Protein AF-A0A7C1R5K0-F1 (afdb_monomer_lite)

Structure (mmCIF, N/CA/C/O backbone):
data_AF-A0A7C1R5K0-F1
#
_entry.id   AF-A0A7C1R5K0-F1
#
loop_
_atom_site.group_PDB
_atom_site.id
_atom_site.type_symbol
_atom_site.label_atom_id
_atom_site.label_alt_id
_atom_site.label_comp_id
_atom_site.label_asym_id
_atom_site.label_entity_id
_atom_site.label_seq_id
_atom_site.pdbx_PDB_ins_code
_atom_site.Cartn_x
_atom_site.Cartn_y
_atom_site.Cartn_z
_atom_site.occupancy
_atom_site.B_iso_or_equiv
_atom_site.auth_seq_id
_atom_site.auth_comp_id
_atom_site.auth_asym_id
_atom_site.auth_atom_id
_atom_site.pdbx_PDB_model_num
ATOM 1 N N . MET A 1 1 ? -64.909 -35.186 27.491 1.00 49.97 1 MET A N 1
ATOM 2 C CA . MET A 1 1 ? -64.269 -35.954 26.390 1.00 49.97 1 MET A CA 1
ATOM 3 C C . MET A 1 1 ? -64.524 -35.455 24.957 1.00 49.97 1 MET A C 1
ATOM 5 O O . MET A 1 1 ? -63.541 -35.163 24.287 1.00 49.97 1 MET A O 1
ATOM 9 N N . LYS A 1 2 ? -65.758 -35.354 24.414 1.00 45.53 2 LYS A N 1
ATOM 10 C CA . LYS A 1 2 ? -65.954 -34.926 22.996 1.00 45.53 2 LYS A CA 1
ATOM 11 C C . LYS A 1 2 ? -65.667 -33.430 22.742 1.00 45.53 2 LYS A C 1
ATOM 13 O O . LYS A 1 2 ? -65.148 -33.092 21.681 1.00 45.53 2 LYS A O 1
ATOM 18 N N . ASN A 1 3 ? -65.925 -32.557 23.722 1.00 47.69 3 ASN A N 1
ATOM 19 C CA . ASN A 1 3 ? -65.658 -31.112 23.612 1.00 47.69 3 ASN A CA 1
ATOM 20 C C . ASN A 1 3 ? -64.184 -30.729 23.857 1.00 47.69 3 ASN A C 1
ATOM 22 O O . ASN A 1 3 ? -63.678 -29.836 23.184 1.00 47.69 3 ASN A O 1
ATOM 26 N N . GLU A 1 4 ? -63.454 -31.449 24.714 1.00 48.03 4 GLU A N 1
ATOM 27 C CA . GLU A 1 4 ? -62.018 -31.196 24.954 1.00 48.03 4 GLU A CA 1
ATOM 28 C C . GLU A 1 4 ? -61.158 -31.522 23.730 1.00 48.03 4 GLU A C 1
ATOM 30 O O . GLU A 1 4 ? -60.312 -30.721 23.341 1.00 48.03 4 GLU A O 1
ATOM 35 N N . LYS A 1 5 ? -61.430 -32.638 23.035 1.00 49.53 5 LYS A N 1
ATOM 36 C CA . LYS A 1 5 ? -60.714 -32.989 21.793 1.00 49.53 5 LYS A CA 1
ATOM 37 C C . LYS A 1 5 ? -60.929 -31.972 20.666 1.00 49.53 5 LYS A C 1
ATOM 39 O O . LYS A 1 5 ? -60.054 -31.819 19.813 1.00 49.53 5 LYS A O 1
ATOM 44 N N . LYS A 1 6 ? -62.076 -31.281 20.644 1.00 50.25 6 LYS A N 1
ATOM 45 C CA . LYS A 1 6 ? -62.387 -30.248 19.643 1.00 50.25 6 LYS A CA 1
ATOM 46 C C . LYS A 1 6 ? -61.643 -28.942 19.932 1.00 50.25 6 LYS A C 1
ATOM 48 O O . LYS A 1 6 ? -61.112 -28.349 18.997 1.00 50.25 6 LYS A O 1
ATOM 53 N N . ASN A 1 7 ? -61.553 -28.542 21.202 1.00 50.88 7 ASN A N 1
ATOM 54 C CA . ASN A 1 7 ? -60.790 -27.361 21.609 1.00 50.88 7 ASN A CA 1
ATOM 55 C C . ASN A 1 7 ? -59.284 -27.577 21.438 1.00 50.88 7 ASN A C 1
ATOM 57 O O . ASN A 1 7 ? -58.633 -26.743 20.823 1.00 50.88 7 ASN A O 1
ATOM 61 N N . MET A 1 8 ? -58.761 -28.742 21.828 1.00 50.50 8 MET A N 1
ATOM 62 C CA . MET A 1 8 ? -57.338 -29.068 21.683 1.00 50.50 8 MET A CA 1
ATOM 63 C C . MET A 1 8 ? -56.886 -29.051 20.212 1.00 50.50 8 MET A C 1
ATOM 65 O O . MET A 1 8 ? -55.880 -28.433 19.889 1.00 50.50 8 MET A O 1
ATOM 69 N N . LYS A 1 9 ? -57.687 -29.598 19.279 1.00 55.06 9 LYS A N 1
ATOM 70 C CA . LYS A 1 9 ? -57.407 -29.509 17.829 1.00 55.06 9 LYS A CA 1
ATOM 71 C C . LYS A 1 9 ? -57.411 -28.077 17.280 1.00 55.06 9 LYS A C 1
ATOM 73 O O . LYS A 1 9 ? -56.740 -27.824 16.281 1.00 55.06 9 LYS A O 1
ATOM 78 N N . LYS A 1 10 ? -58.180 -27.162 17.878 1.00 54.41 10 LYS A N 1
ATOM 79 C CA . LYS A 1 10 ? -58.220 -25.750 17.472 1.00 54.41 10 LYS A CA 1
ATOM 80 C C . LYS A 1 10 ? -56.962 -25.027 17.960 1.00 54.41 10 LYS A C 1
ATOM 82 O O . LYS A 1 10 ? -56.313 -24.365 17.160 1.00 54.41 10 LYS A O 1
ATOM 87 N N . THR A 1 11 ? -56.561 -25.262 19.209 1.00 58.03 11 THR A N 1
ATOM 88 C CA . THR A 1 11 ? -55.346 -24.686 19.804 1.00 58.03 11 THR A CA 1
ATOM 89 C C . THR A 1 11 ? -54.073 -25.186 19.117 1.00 58.03 11 THR A C 1
ATOM 91 O O . THR A 1 11 ? -53.212 -24.380 18.787 1.00 58.03 11 THR A O 1
ATOM 94 N N . THR A 1 12 ? -53.973 -26.482 18.789 1.00 60.41 12 THR A N 1
ATOM 95 C CA . THR A 1 12 ? -52.808 -27.031 18.066 1.00 60.41 12 THR A CA 1
ATOM 96 C C . THR A 1 12 ? -52.682 -26.470 16.648 1.00 60.41 12 THR A C 1
ATOM 98 O O . THR A 1 12 ? -51.575 -26.227 16.183 1.00 60.41 12 THR A O 1
ATOM 101 N N . ARG A 1 13 ? -53.804 -26.212 15.958 1.00 61.31 13 ARG A N 1
ATOM 102 C CA . ARG A 1 13 ? -53.788 -25.585 14.625 1.00 61.31 13 ARG A CA 1
ATOM 103 C C . ARG A 1 13 ? -53.401 -24.109 14.681 1.00 61.31 13 ARG A C 1
ATOM 105 O O . ARG A 1 13 ? -52.677 -23.660 13.804 1.00 61.31 13 ARG A O 1
ATOM 112 N N . SER A 1 14 ? -53.833 -23.379 15.708 1.00 62.19 14 SER A N 1
ATOM 113 C CA . SER A 1 14 ? -53.414 -21.991 15.923 1.00 62.19 14 SER A CA 1
ATOM 114 C C . SER A 1 14 ? -51.930 -21.887 16.279 1.00 62.19 14 SER A C 1
ATOM 116 O O . SER A 1 14 ? -51.250 -21.038 15.722 1.00 62.19 14 SER A O 1
ATOM 118 N N . ILE A 1 15 ? -51.403 -22.783 17.120 1.00 67.06 15 ILE A N 1
ATOM 119 C CA . ILE A 1 15 ? -49.974 -22.811 17.477 1.00 67.06 15 ILE A CA 1
ATOM 120 C C . ILE A 1 15 ? -49.108 -23.192 16.270 1.00 67.06 15 ILE A C 1
ATOM 122 O O . ILE A 1 15 ? -48.104 -22.538 16.018 1.00 67.06 15 ILE A O 1
ATOM 126 N N . ALA A 1 16 ? -49.517 -24.191 15.479 1.00 66.81 16 ALA A N 1
ATOM 127 C CA . ALA A 1 16 ? -48.806 -24.553 14.253 1.00 66.81 16 ALA A CA 1
ATOM 128 C C . ALA A 1 16 ? -48.829 -23.417 13.215 1.00 66.81 16 ALA A C 1
ATOM 130 O O . ALA A 1 16 ? -47.821 -23.171 12.566 1.00 66.81 16 ALA A O 1
ATOM 131 N N . PHE A 1 17 ? -49.948 -22.693 13.089 1.00 70.00 17 PHE A N 1
ATOM 132 C CA . PHE A 1 17 ? -50.028 -21.523 12.215 1.00 70.00 17 PHE A CA 1
ATOM 133 C C . PHE A 1 17 ? -49.106 -20.399 12.697 1.00 70.00 17 PHE A C 1
ATOM 135 O O . PHE A 1 17 ? -48.359 -19.872 11.889 1.00 70.00 17 PHE A O 1
ATOM 142 N N . PHE A 1 18 ? -49.088 -20.082 13.998 1.00 65.81 18 PHE A N 1
ATOM 143 C CA . PHE A 1 18 ? -48.188 -19.066 14.556 1.00 65.81 18 PHE A CA 1
ATOM 144 C C . PHE A 1 18 ? -46.709 -19.439 14.425 1.00 65.81 18 PHE A C 1
ATOM 146 O O . PHE A 1 18 ? -45.919 -18.573 14.075 1.00 65.81 18 PHE A O 1
ATOM 153 N N . LEU A 1 19 ? -46.347 -20.709 14.636 1.00 66.31 19 LEU A N 1
ATOM 154 C CA . LEU A 1 19 ? -44.972 -21.190 14.465 1.00 66.31 19 LEU A CA 1
ATOM 155 C C . LEU A 1 19 ? -44.521 -21.125 13.003 1.00 66.31 19 LEU A C 1
ATOM 157 O O . LEU A 1 19 ? -43.420 -20.664 12.732 1.00 66.31 19 LEU A O 1
ATOM 161 N N . ILE A 1 20 ? -45.382 -21.518 12.058 1.00 65.25 20 ILE A N 1
ATOM 162 C CA . ILE A 1 20 ? -45.082 -21.436 10.621 1.00 65.25 20 ILE A CA 1
ATOM 163 C C . ILE A 1 20 ? -45.010 -19.970 10.164 1.00 65.25 20 ILE A C 1
ATOM 165 O O . ILE A 1 20 ? -44.120 -19.608 9.398 1.00 65.25 20 ILE A O 1
ATOM 169 N N . PHE A 1 21 ? -45.901 -19.105 10.662 1.00 61.41 21 PHE A N 1
ATOM 170 C CA . PHE A 1 21 ? -45.876 -17.674 10.351 1.00 61.41 21 PHE A CA 1
ATOM 171 C C . PHE A 1 21 ? -44.633 -16.997 10.944 1.00 61.41 21 PHE A C 1
ATOM 173 O O . PHE A 1 21 ? -44.011 -16.191 10.264 1.00 61.41 21 PHE A O 1
ATOM 180 N N . SER A 1 22 ? -44.204 -17.367 12.158 1.00 58.12 22 SER A N 1
ATOM 181 C CA . SER A 1 22 ? -42.971 -16.839 12.749 1.00 58.12 22 SER A CA 1
ATOM 182 C C . SER A 1 22 ? -41.726 -17.320 12.006 1.00 58.12 22 SER A C 1
ATOM 184 O O . SER A 1 22 ? -40.833 -16.521 11.770 1.00 58.12 22 SER A O 1
ATOM 186 N N . THR A 1 23 ? -41.662 -18.581 11.564 1.00 60.81 23 THR A N 1
ATOM 187 C CA . THR A 1 23 ? -40.475 -19.100 10.857 1.00 60.81 23 THR A CA 1
ATOM 188 C C . THR A 1 23 ? -40.365 -18.637 9.408 1.00 60.81 23 THR A C 1
ATOM 190 O O . THR A 1 23 ? -39.270 -18.657 8.863 1.00 60.81 23 THR A O 1
ATOM 193 N N . ILE A 1 24 ? -41.475 -18.246 8.772 1.00 62.75 24 ILE A N 1
ATOM 194 C CA . ILE A 1 24 ? -41.471 -17.762 7.382 1.00 62.75 24 ILE A CA 1
ATOM 195 C C . ILE A 1 24 ? -41.362 -16.236 7.327 1.00 62.75 24 ILE A C 1
ATOM 197 O O . ILE A 1 24 ? -40.706 -15.724 6.434 1.00 62.75 24 ILE A O 1
ATOM 201 N N . VAL A 1 25 ? -41.969 -15.498 8.264 1.00 54.34 25 VAL A N 1
ATOM 202 C CA . VAL A 1 25 ? -42.006 -14.025 8.201 1.00 54.34 25 VAL A CA 1
ATOM 203 C C . VAL A 1 25 ? -40.828 -13.369 8.926 1.00 54.34 25 VAL A C 1
ATOM 205 O O . VAL A 1 25 ? -40.334 -12.361 8.435 1.00 54.34 25 VAL A O 1
ATOM 208 N N . LEU A 1 26 ? -40.321 -13.927 10.036 1.00 50.53 26 LEU A N 1
ATOM 209 C CA . LEU A 1 26 ? -39.181 -13.324 10.750 1.00 50.53 26 LEU A CA 1
ATOM 210 C C . LEU A 1 26 ? -37.868 -13.265 9.944 1.00 50.53 26 LEU A C 1
ATOM 212 O O . LEU A 1 26 ? -37.185 -12.260 10.094 1.00 50.53 26 LEU A O 1
ATOM 216 N N . PRO A 1 27 ? -37.512 -14.230 9.068 1.00 51.38 27 PRO A N 1
ATOM 217 C CA . PRO A 1 27 ? -36.327 -14.085 8.218 1.00 51.38 27 PRO A CA 1
ATOM 218 C C . PRO A 1 27 ? -36.552 -13.202 6.973 1.00 51.38 27 PRO A C 1
ATOM 220 O O . PRO A 1 27 ? -35.625 -13.035 6.190 1.00 51.38 27 PRO A O 1
ATOM 223 N N . ILE A 1 28 ? -37.762 -12.656 6.762 1.00 52.31 28 ILE A N 1
ATOM 224 C CA . ILE A 1 28 ? -38.111 -11.785 5.615 1.00 52.31 28 ILE A CA 1
ATOM 225 C C . ILE A 1 28 ? -38.410 -10.345 6.069 1.00 52.31 28 ILE A C 1
ATOM 227 O O . ILE A 1 28 ? -38.599 -9.452 5.244 1.00 52.31 28 ILE A O 1
ATOM 231 N N . LEU A 1 29 ? -38.441 -10.075 7.377 1.00 41.53 29 LEU A N 1
ATOM 232 C CA . LEU A 1 29 ? -38.420 -8.691 7.829 1.00 41.53 29 LEU A CA 1
ATOM 233 C C . LEU A 1 29 ? -37.021 -8.138 7.522 1.00 41.53 29 LEU A C 1
ATOM 235 O O . LEU A 1 29 ? -36.053 -8.724 8.010 1.00 41.53 29 LEU A O 1
ATOM 239 N N . PRO A 1 30 ? -36.884 -7.049 6.738 1.00 45.25 30 PRO A N 1
ATOM 240 C CA . PRO A 1 30 ? -35.625 -6.322 6.720 1.00 45.25 30 PRO A CA 1
ATOM 241 C C . PRO A 1 30 ? -35.282 -6.021 8.177 1.00 45.25 30 PRO A C 1
ATOM 243 O O . PRO A 1 30 ? -36.170 -5.636 8.949 1.00 45.25 30 PRO A O 1
ATOM 246 N N . ALA A 1 31 ? -34.035 -6.273 8.574 1.00 47.56 31 ALA A N 1
ATOM 247 C CA . ALA A 1 31 ? -33.554 -5.792 9.853 1.00 47.56 31 ALA A CA 1
ATOM 248 C C . ALA A 1 31 ? -33.886 -4.299 9.885 1.00 47.56 31 ALA A C 1
ATOM 250 O O . ALA A 1 31 ? -33.401 -3.533 9.055 1.00 47.56 31 ALA A O 1
ATOM 251 N N . PHE A 1 32 ? -34.813 -3.899 10.754 1.00 36.94 32 PHE A N 1
ATOM 252 C CA . PHE A 1 32 ? -35.046 -2.489 10.991 1.00 36.94 32 PHE A CA 1
ATOM 253 C C . PHE A 1 32 ? -33.801 -2.012 11.726 1.00 36.94 32 PHE A C 1
ATOM 255 O O . PHE A 1 32 ? -33.723 -2.112 12.950 1.00 36.94 32 PHE A O 1
ATOM 262 N N . THR A 1 33 ? -32.811 -1.549 10.968 1.00 43.00 33 THR A N 1
ATOM 263 C CA . THR A 1 33 ? -31.815 -0.618 11.466 1.00 43.00 33 THR A CA 1
ATOM 264 C C . THR A 1 33 ? -32.612 0.579 11.955 1.00 43.00 33 THR A C 1
ATOM 266 O O . THR A 1 33 ? -33.205 1.347 11.196 1.00 43.00 33 THR A O 1
ATOM 269 N N . VAL A 1 34 ? -32.764 0.664 13.274 1.00 43.94 34 VAL A N 1
ATOM 270 C CA . VAL A 1 34 ? -33.200 1.904 13.895 1.00 43.94 34 VAL A CA 1
ATOM 271 C C . VAL A 1 34 ? -32.081 2.872 13.560 1.00 43.94 34 VAL A C 1
ATOM 273 O O . VAL A 1 34 ? -30.979 2.701 14.074 1.00 43.94 34 VAL A O 1
ATOM 276 N N . ALA A 1 35 ? -32.335 3.816 12.652 1.00 40.81 35 ALA A N 1
ATOM 277 C CA . ALA A 1 35 ? -31.420 4.916 12.410 1.00 40.81 35 ALA A CA 1
ATOM 278 C C . ALA A 1 35 ? -31.105 5.537 13.776 1.00 40.81 35 ALA A C 1
ATOM 280 O O . ALA A 1 35 ? -31.983 6.113 14.425 1.00 40.81 35 ALA A O 1
ATOM 281 N N . GLN A 1 36 ? -29.887 5.318 14.270 1.00 47.31 36 GLN A N 1
ATOM 282 C CA . GLN A 1 36 ? -29.378 6.110 15.371 1.00 47.31 36 GLN A CA 1
ATOM 283 C C . GLN A 1 36 ? -29.242 7.519 14.800 1.00 47.31 36 GLN A C 1
ATOM 285 O O . GLN A 1 36 ? -28.487 7.733 13.861 1.00 47.31 36 GLN A O 1
ATOM 290 N N . ASP A 1 37 ? -29.999 8.474 15.341 1.00 51.81 37 ASP A N 1
ATOM 291 C CA . ASP A 1 37 ? -29.913 9.909 15.014 1.00 51.81 37 ASP A CA 1
ATOM 292 C C . ASP A 1 37 ? -28.572 10.530 15.498 1.00 51.81 37 ASP A C 1
ATOM 294 O O . ASP A 1 37 ? -28.513 11.660 15.982 1.00 51.81 37 ASP A O 1
ATOM 298 N N . GLY A 1 38 ? -27.467 9.788 15.410 1.00 71.81 38 GLY A N 1
ATOM 299 C CA . GLY A 1 38 ? -26.135 10.197 15.829 1.00 71.81 38 GLY A CA 1
ATOM 300 C C . GLY A 1 38 ? -25.056 9.486 15.020 1.00 71.81 38 GLY A C 1
ATOM 301 O O . GLY A 1 38 ? -25.260 8.375 14.545 1.00 71.81 38 GLY A O 1
ATOM 302 N N . THR A 1 39 ? -23.909 10.150 14.875 1.00 87.69 39 THR A N 1
ATOM 303 C CA . THR A 1 39 ? -22.705 9.603 14.239 1.00 87.69 39 THR A CA 1
ATOM 304 C C . THR A 1 39 ? -22.341 8.258 14.861 1.00 87.69 39 THR A C 1
ATOM 306 O O . THR A 1 39 ? -22.104 8.184 16.071 1.00 87.69 39 THR A O 1
ATOM 309 N N . VAL A 1 40 ? -22.265 7.209 14.043 1.00 94.00 40 VAL A N 1
ATOM 310 C CA . VAL A 1 40 ? -21.809 5.887 14.480 1.00 94.00 40 VAL A CA 1
ATOM 311 C C . VAL A 1 40 ? -20.286 5.905 14.547 1.00 94.00 40 VAL A C 1
ATOM 313 O O . VAL A 1 40 ? -19.607 6.040 13.528 1.00 94.00 40 VAL A O 1
ATOM 316 N N . ILE A 1 41 ? -19.742 5.797 15.757 1.00 95.56 41 ILE A N 1
ATOM 317 C CA . ILE A 1 41 ? -18.300 5.859 16.009 1.00 95.56 41 ILE A CA 1
ATOM 318 C C . ILE A 1 41 ? -17.809 4.476 16.422 1.00 95.56 41 ILE A C 1
ATOM 320 O O . ILE A 1 41 ? -18.327 3.920 17.386 1.00 95.56 41 ILE A O 1
ATOM 324 N N . PHE A 1 42 ? -16.786 3.975 15.732 1.00 96.00 42 PHE A N 1
ATOM 325 C CA . PHE A 1 42 ? -16.051 2.771 16.105 1.00 96.00 42 PHE A CA 1
ATOM 326 C C . PHE A 1 42 ? -14.693 3.147 16.694 1.00 96.00 42 PHE A C 1
ATOM 328 O O . PHE A 1 42 ? -13.884 3.801 16.036 1.00 96.00 42 PHE A O 1
ATOM 335 N N . ARG A 1 43 ? -14.437 2.736 17.933 1.00 96.06 43 ARG A N 1
ATOM 336 C CA . ARG A 1 43 ? -13.225 3.036 18.697 1.00 96.06 43 ARG A CA 1
ATOM 337 C C . ARG A 1 43 ? -12.338 1.810 18.779 1.00 96.06 43 ARG A C 1
ATOM 339 O O . ARG A 1 43 ? -12.698 0.821 19.413 1.00 96.06 43 ARG A O 1
ATOM 346 N N . ARG A 1 44 ? -11.143 1.891 18.207 1.00 93.50 44 ARG A N 1
ATOM 347 C CA . ARG A 1 44 ? -10.144 0.818 18.271 1.00 93.50 44 ARG A CA 1
ATOM 348 C C . ARG A 1 44 ? -8.898 1.258 19.021 1.00 93.50 44 ARG A C 1
ATOM 350 O O . ARG A 1 44 ? -8.436 2.388 18.854 1.00 93.50 44 ARG A O 1
ATOM 357 N N . SER A 1 45 ? -8.337 0.359 19.820 1.00 92.19 45 SER A N 1
ATOM 358 C CA . SER A 1 45 ? -7.075 0.610 20.504 1.00 92.19 45 SER A CA 1
ATOM 359 C C . SER A 1 45 ? -5.855 0.381 19.608 1.00 92.19 45 SER A C 1
ATOM 361 O O . SER A 1 45 ? -5.906 -0.325 18.598 1.00 92.19 45 SER A O 1
ATOM 363 N N . THR A 1 46 ? -4.734 0.976 20.006 1.00 88.62 46 THR A N 1
ATOM 364 C CA . THR A 1 46 ? -3.390 0.632 19.537 1.00 88.62 46 THR A CA 1
ATOM 365 C C . THR A 1 46 ? -2.364 0.923 20.637 1.00 88.62 46 THR A C 1
ATOM 367 O O . THR A 1 46 ? -2.498 1.922 21.343 1.00 88.62 46 THR A O 1
ATOM 370 N N . ALA A 1 47 ? -1.335 0.084 20.781 1.00 85.38 47 ALA A N 1
ATOM 371 C CA . ALA A 1 47 ? -0.111 0.420 21.530 1.00 85.38 47 ALA A CA 1
ATOM 372 C C . ALA A 1 47 ? 1.008 0.938 20.626 1.00 85.38 47 ALA A C 1
ATOM 374 O O . ALA A 1 47 ? 2.001 1.485 21.111 1.00 85.38 47 ALA A O 1
ATOM 375 N N . SER A 1 48 ? 0.883 0.720 19.318 1.00 82.06 48 SER A N 1
ATOM 376 C CA . SER A 1 48 ? 1.945 1.025 18.375 1.00 82.06 48 SER A CA 1
ATOM 377 C C . SER A 1 48 ? 2.153 2.531 18.259 1.00 82.06 48 SER A C 1
ATOM 379 O O . SER A 1 48 ? 1.212 3.324 18.363 1.00 82.06 48 SER A O 1
ATOM 381 N N . LEU A 1 49 ? 3.401 2.922 18.024 1.00 77.38 49 LEU A N 1
ATOM 382 C CA . LEU A 1 49 ? 3.725 4.279 17.607 1.00 77.38 49 LEU A CA 1
ATOM 383 C C . LEU A 1 49 ? 3.279 4.482 16.155 1.00 77.38 49 LEU A C 1
ATOM 385 O O . LEU A 1 49 ? 3.185 3.511 15.392 1.00 77.38 49 LEU A O 1
ATOM 389 N N . VAL A 1 50 ? 3.001 5.723 15.768 1.00 76.00 50 VAL A N 1
ATOM 390 C CA . VAL A 1 50 ? 2.902 6.054 14.343 1.00 76.00 50 VAL A CA 1
ATOM 391 C C . VAL A 1 50 ? 4.292 5.939 13.726 1.00 76.00 50 VAL A C 1
ATOM 393 O O . VAL A 1 50 ? 5.271 6.391 14.309 1.00 76.00 50 VAL A O 1
ATOM 396 N N . GLY A 1 51 ? 4.384 5.223 12.606 1.00 75.69 51 GLY A N 1
ATOM 397 C CA . GLY A 1 51 ? 5.586 5.173 11.775 1.00 75.69 51 GLY A CA 1
ATOM 398 C C . GLY A 1 51 ? 5.447 6.128 10.597 1.00 75.69 51 GLY A C 1
ATOM 399 O O . GLY A 1 51 ? 4.647 7.059 10.637 1.00 75.69 51 GLY A O 1
ATOM 400 N N . ASP A 1 52 ? 6.177 5.868 9.522 1.00 80.31 52 ASP A N 1
ATOM 401 C CA . ASP A 1 52 ? 6.069 6.671 8.307 1.00 80.31 52 ASP A CA 1
ATOM 402 C C . ASP A 1 52 ? 4.736 6.467 7.588 1.00 80.31 52 ASP A C 1
ATOM 404 O O . ASP A 1 52 ? 4.181 5.363 7.587 1.00 80.31 52 ASP A O 1
ATOM 408 N N . TRP A 1 53 ? 4.242 7.534 6.952 1.00 82.00 53 TRP A N 1
ATOM 409 C CA . TRP A 1 53 ? 2.975 7.571 6.209 1.00 82.00 53 TRP A CA 1
ATOM 410 C C . TRP A 1 53 ? 3.012 6.832 4.872 1.00 82.00 53 TRP A C 1
ATOM 412 O O . TRP A 1 53 ? 1.998 6.733 4.179 1.00 82.00 53 TRP A O 1
ATOM 422 N N . ASP A 1 54 ? 4.175 6.298 4.520 1.00 83.25 54 ASP A N 1
ATOM 423 C CA . ASP A 1 54 ? 4.450 5.684 3.238 1.00 83.25 54 ASP A CA 1
ATOM 424 C C . ASP A 1 54 ? 4.661 4.168 3.334 1.00 83.25 54 ASP A C 1
ATOM 426 O O . ASP A 1 54 ? 5.675 3.718 3.872 1.00 83.25 54 ASP A O 1
ATOM 430 N N . PRO A 1 55 ? 3.782 3.364 2.719 1.00 80.56 55 PRO A N 1
ATOM 431 C CA . PRO A 1 55 ? 3.931 1.916 2.632 1.00 80.56 55 PRO A CA 1
ATOM 432 C C . PRO A 1 55 ? 5.264 1.435 2.029 1.00 80.56 55 PRO A C 1
ATOM 434 O O . PRO A 1 55 ? 5.620 0.278 2.224 1.00 80.56 55 PRO A O 1
ATOM 437 N N . ALA A 1 56 ? 5.992 2.266 1.269 1.00 80.62 56 ALA A N 1
ATOM 438 C CA . ALA A 1 56 ? 7.302 1.902 0.719 1.00 80.62 56 ALA A CA 1
ATOM 439 C C . ALA A 1 56 ? 8.402 1.793 1.791 1.00 80.62 56 ALA A C 1
ATOM 441 O O . ALA A 1 56 ? 9.253 0.910 1.679 1.00 80.62 56 ALA A O 1
ATOM 442 N N . ILE A 1 57 ? 8.359 2.650 2.818 1.00 77.31 57 ILE A N 1
ATOM 443 C CA . ILE A 1 57 ? 9.410 2.790 3.846 1.00 77.31 57 ILE A CA 1
ATOM 444 C C . ILE A 1 57 ? 8.929 2.464 5.265 1.00 77.31 57 ILE A C 1
ATOM 446 O O . ILE A 1 57 ? 9.739 2.282 6.164 1.00 77.31 57 ILE A O 1
ATOM 450 N N . THR A 1 58 ? 7.618 2.355 5.474 1.00 76.00 58 THR A N 1
ATOM 451 C CA . THR A 1 58 ? 7.040 2.054 6.784 1.00 76.00 58 THR A CA 1
ATOM 452 C C . THR A 1 58 ? 7.278 0.589 7.176 1.00 76.00 58 THR A C 1
ATOM 454 O O . THR A 1 58 ? 7.185 -0.318 6.342 1.00 76.00 58 THR A O 1
ATOM 457 N N . ASP A 1 59 ? 7.552 0.337 8.457 1.00 67.88 59 ASP A N 1
ATOM 458 C CA . ASP A 1 59 ? 7.547 -1.017 9.028 1.00 67.88 59 ASP A CA 1
ATOM 459 C C . ASP A 1 59 ? 6.105 -1.562 9.120 1.00 67.88 59 ASP A C 1
ATOM 461 O O . ASP A 1 59 ? 5.150 -0.830 9.385 1.00 67.88 59 ASP A O 1
ATOM 465 N N . TRP A 1 60 ? 5.931 -2.871 8.943 1.00 67.38 60 TRP A N 1
ATOM 466 C CA . TRP A 1 60 ? 4.633 -3.545 9.003 1.00 67.38 60 TRP A CA 1
ATOM 467 C C . TRP A 1 60 ? 4.016 -3.576 10.415 1.00 67.38 60 TRP A C 1
ATOM 469 O O . TRP A 1 60 ? 2.823 -3.848 10.552 1.00 67.38 60 TRP A O 1
ATOM 479 N N . TYR A 1 61 ? 4.786 -3.260 11.465 1.00 69.69 61 TYR A N 1
ATOM 480 C CA . TYR A 1 61 ? 4.367 -3.357 12.872 1.00 69.69 61 TYR A CA 1
ATOM 481 C C . TYR A 1 61 ? 4.102 -2.013 13.568 1.00 69.69 61 TYR A C 1
ATOM 483 O O . TYR A 1 61 ? 4.386 -1.847 14.757 1.00 69.69 61 TYR A O 1
ATOM 491 N N . ASN A 1 62 ? 3.510 -1.045 12.871 1.00 76.00 62 ASN A N 1
ATOM 492 C CA . ASN A 1 62 ? 3.191 0.260 13.453 1.00 76.00 62 ASN A CA 1
ATOM 493 C C . ASN A 1 62 ? 1.689 0.598 13.424 1.00 76.00 62 ASN A C 1
ATOM 495 O O . ASN A 1 62 ? 0.856 -0.120 12.860 1.00 76.00 62 ASN A O 1
ATOM 499 N N . ALA A 1 63 ? 1.326 1.710 14.074 1.00 77.31 63 ALA A N 1
ATOM 500 C CA . ALA A 1 63 ? -0.063 2.140 14.167 1.00 77.31 63 ALA A CA 1
ATOM 501 C C . ALA A 1 63 ? -0.657 2.462 12.793 1.00 77.31 63 ALA A C 1
ATOM 503 O O . ALA A 1 63 ? -1.858 2.269 12.612 1.00 77.31 63 ALA A O 1
ATOM 504 N N . LEU A 1 64 ? 0.154 2.905 11.830 1.00 77.81 64 LEU A N 1
ATOM 505 C CA . LEU A 1 64 ? -0.296 3.186 10.474 1.00 77.81 64 LEU A CA 1
ATOM 506 C C . LEU A 1 64 ? -0.833 1.929 9.804 1.00 77.81 64 LEU A C 1
ATOM 508 O O . LEU A 1 64 ? -2.009 1.907 9.442 1.00 77.81 64 LEU A O 1
ATOM 512 N N . VAL A 1 65 ? -0.017 0.880 9.706 1.00 76.81 65 VAL A N 1
ATOM 513 C CA . VAL A 1 65 ? -0.418 -0.374 9.060 1.00 76.81 65 VAL A CA 1
ATOM 514 C C . VAL A 1 65 ? -1.601 -0.986 9.799 1.00 76.81 65 VAL A C 1
ATOM 516 O O . VAL A 1 65 ? -2.631 -1.261 9.192 1.00 76.81 65 VAL A O 1
ATOM 519 N N . GLY A 1 66 ? -1.514 -1.115 11.124 1.00 78.88 66 GLY A N 1
ATOM 520 C CA . GLY A 1 66 ? -2.553 -1.786 11.905 1.00 78.88 66 GLY A CA 1
ATOM 521 C C . GLY A 1 66 ? -3.885 -1.033 11.997 1.00 78.88 66 GLY A C 1
ATOM 522 O O . GLY A 1 66 ? -4.909 -1.658 12.277 1.00 78.88 66 GLY A O 1
ATOM 523 N N . SER A 1 67 ? -3.894 0.293 11.807 1.00 86.00 67 SER A N 1
ATOM 524 C CA . SER A 1 67 ? -5.040 1.145 12.179 1.00 86.00 67 SER A CA 1
ATOM 525 C C . SER A 1 67 ? -5.571 2.035 11.068 1.00 86.00 67 SER A C 1
ATOM 527 O O . SER A 1 67 ? -6.776 2.269 11.010 1.00 86.00 67 SER A O 1
ATOM 529 N N . TYR A 1 68 ? -4.698 2.560 10.214 1.00 89.25 68 TYR A N 1
ATOM 530 C CA . TYR A 1 68 ? -5.053 3.600 9.253 1.00 89.25 68 TYR A CA 1
ATOM 531 C C . TYR A 1 68 ? -5.012 3.096 7.812 1.00 89.25 68 TYR A C 1
ATOM 533 O O . TYR A 1 68 ? -5.944 3.360 7.060 1.00 89.25 68 TYR A O 1
ATOM 541 N N . LEU A 1 69 ? -3.978 2.340 7.441 1.00 87.00 69 LEU A N 1
ATOM 542 C CA . LEU A 1 69 ? -3.692 1.926 6.068 1.00 87.00 69 LEU A CA 1
ATOM 543 C C . LEU A 1 69 ? -4.871 1.184 5.436 1.00 87.00 69 LEU A C 1
ATOM 545 O O . LEU A 1 69 ? -5.370 1.618 4.404 1.00 87.00 69 LEU A O 1
ATOM 549 N N . TYR A 1 70 ? -5.377 0.137 6.094 1.00 83.50 70 TYR A N 1
ATOM 550 C CA . TYR A 1 70 ? -6.516 -0.655 5.603 1.00 83.50 70 TYR A CA 1
ATOM 551 C C . TYR A 1 70 ? -7.833 0.131 5.500 1.00 83.50 70 TYR A C 1
ATOM 553 O O . TYR A 1 70 ? -8.775 -0.327 4.860 1.00 83.50 70 TYR A O 1
ATOM 561 N N . ASN A 1 71 ? -7.917 1.294 6.153 1.00 91.50 71 ASN A N 1
ATOM 562 C CA . ASN A 1 71 ? -9.090 2.161 6.125 1.00 91.50 71 ASN A CA 1
ATOM 563 C C . ASN A 1 71 ? -8.955 3.271 5.070 1.00 91.50 71 ASN A C 1
ATOM 565 O O . ASN A 1 71 ? -9.948 3.630 4.442 1.00 91.50 71 ASN A O 1
ATOM 569 N N . ALA A 1 72 ? -7.746 3.810 4.879 1.00 94.12 72 ALA A N 1
ATOM 570 C CA . ALA A 1 72 ? -7.476 4.954 4.007 1.00 94.12 72 ALA A CA 1
ATOM 571 C C . ALA A 1 72 ? -7.029 4.575 2.590 1.00 94.12 72 ALA A C 1
ATOM 573 O O . ALA A 1 72 ? -7.290 5.316 1.639 1.00 94.12 72 ALA A O 1
ATOM 574 N N . LEU A 1 73 ? -6.364 3.432 2.435 1.00 93.75 73 LEU A N 1
ATOM 575 C CA . LEU A 1 73 ? -5.831 2.936 1.171 1.00 93.75 73 LEU A CA 1
ATOM 576 C C . LEU A 1 73 ? -6.535 1.635 0.763 1.00 93.75 73 LEU A C 1
ATOM 578 O O . LEU A 1 73 ? -7.119 0.945 1.596 1.00 93.75 73 LEU A O 1
ATOM 582 N N . GLU A 1 74 ? -6.440 1.271 -0.516 1.00 93.25 74 GLU A N 1
ATOM 583 C CA . GLU A 1 74 ? -6.852 -0.050 -0.999 1.00 93.25 74 GLU A CA 1
ATOM 584 C C . GLU A 1 74 ? -5.738 -0.714 -1.801 1.00 93.25 74 GLU A C 1
ATOM 586 O O . GLU A 1 74 ? -4.876 -0.061 -2.395 1.00 93.25 74 GLU A O 1
ATOM 591 N N . TYR A 1 75 ? -5.807 -2.037 -1.835 1.00 91.31 75 TYR A N 1
ATOM 592 C CA . TYR A 1 75 ? -4.947 -2.891 -2.635 1.00 91.31 75 TYR A CA 1
ATOM 593 C C . TYR A 1 75 ? -5.516 -3.085 -4.047 1.00 91.31 75 TYR A C 1
ATOM 595 O O . TYR A 1 75 ? -6.737 -3.055 -4.231 1.00 91.31 75 TYR A O 1
ATOM 603 N N . PRO A 1 76 ? -4.670 -3.358 -5.056 1.00 92.19 76 PRO A N 1
ATOM 604 C CA . PRO A 1 76 ? -5.098 -3.884 -6.347 1.00 92.19 76 PRO A CA 1
ATOM 605 C C . PRO A 1 76 ? -6.084 -5.040 -6.219 1.00 92.19 76 PRO A C 1
ATOM 607 O O . PRO A 1 76 ? -7.145 -5.037 -6.846 1.00 92.19 76 PRO A O 1
ATOM 610 N N . ILE A 1 77 ? -5.728 -6.016 -5.389 1.00 90.06 77 ILE A N 1
ATOM 611 C CA . ILE A 1 77 ? -6.426 -7.282 -5.232 1.00 90.06 77 ILE A CA 1
ATOM 612 C C . ILE A 1 77 ? -6.461 -7.622 -3.742 1.00 90.06 77 ILE A C 1
ATOM 614 O O . ILE A 1 77 ? -5.525 -7.340 -3.003 1.00 90.06 77 ILE A O 1
ATOM 618 N N . GLY A 1 78 ? -7.559 -8.220 -3.294 1.00 86.12 78 GLY A N 1
ATOM 619 C CA . GLY A 1 78 ? -7.669 -8.794 -1.961 1.00 86.12 78 GLY A CA 1
ATOM 620 C C . GLY A 1 78 ? -7.272 -10.265 -1.957 1.00 86.12 78 GLY A C 1
ATOM 621 O O . GLY A 1 78 ? -7.530 -10.993 -2.914 1.00 86.12 78 GLY A O 1
ATOM 622 N N . THR A 1 79 ? -6.709 -10.730 -0.849 1.00 80.12 79 THR A N 1
ATOM 623 C CA . THR A 1 79 ? -6.468 -12.156 -0.601 1.00 80.12 79 THR A CA 1
ATOM 624 C C . THR A 1 79 ? -7.342 -12.639 0.557 1.00 80.12 79 THR A C 1
ATOM 626 O O . THR A 1 79 ? -7.431 -11.942 1.571 1.00 80.12 79 THR A O 1
ATOM 629 N N . PRO A 1 80 ? -7.983 -13.817 0.455 1.00 79.31 80 PRO A N 1
ATOM 630 C CA . PRO A 1 80 ? -8.721 -14.406 1.562 1.00 79.31 80 PRO A CA 1
ATOM 631 C C . PRO A 1 80 ? -7.821 -14.593 2.788 1.00 79.31 80 PRO A C 1
ATOM 633 O O . PRO A 1 80 ? -6.651 -14.942 2.653 1.00 79.31 80 PRO A O 1
ATOM 636 N N . ILE A 1 81 ? -8.392 -14.444 3.987 1.00 74.12 81 ILE A N 1
ATOM 637 C CA . ILE A 1 81 ? -7.678 -14.647 5.264 1.00 74.12 81 ILE A CA 1
ATOM 638 C C . ILE A 1 81 ? -7.040 -16.047 5.342 1.00 74.12 81 ILE A C 1
ATOM 640 O O . ILE A 1 81 ? -5.974 -16.210 5.923 1.00 74.12 81 ILE A O 1
ATOM 644 N N . TYR A 1 82 ? -7.672 -17.048 4.724 1.00 76.38 82 TYR A N 1
ATOM 645 C CA . TYR A 1 82 ? -7.190 -18.431 4.667 1.00 76.38 82 TYR A CA 1
ATOM 646 C C . TYR A 1 82 ? -6.735 -18.826 3.258 1.00 76.38 82 TYR A C 1
ATOM 648 O O . TYR A 1 82 ? -7.041 -19.924 2.794 1.00 76.38 82 TYR A O 1
ATOM 656 N N . SER A 1 83 ? -6.069 -17.911 2.549 1.00 77.50 83 SER A N 1
ATOM 657 C CA . SER A 1 83 ? -5.506 -18.210 1.232 1.00 77.50 83 SER A CA 1
ATOM 658 C C . SER A 1 83 ? -4.496 -19.358 1.323 1.00 77.50 83 SER A C 1
ATOM 660 O O . SER A 1 83 ? -3.665 -19.393 2.230 1.00 77.50 83 SER A O 1
ATOM 662 N N . SER A 1 84 ? -4.540 -20.275 0.355 1.00 76.25 84 SER A N 1
ATOM 663 C CA . SER A 1 84 ? -3.530 -21.325 0.193 1.00 76.25 84 SER A CA 1
ATOM 664 C C . SER A 1 84 ? -2.238 -20.795 -0.437 1.00 76.25 84 SER A C 1
ATOM 666 O O . SER A 1 84 ? -1.285 -21.548 -0.615 1.00 76.25 84 SER A O 1
ATOM 668 N N . ALA A 1 85 ? -2.201 -19.505 -0.800 1.00 74.31 85 ALA A N 1
ATOM 669 C CA . ALA A 1 85 ? -1.099 -18.859 -1.508 1.00 74.31 85 ALA A CA 1
ATOM 670 C C . ALA A 1 85 ? -0.708 -19.585 -2.810 1.00 74.31 85 ALA A C 1
ATOM 672 O O . ALA A 1 85 ? 0.458 -19.599 -3.213 1.00 74.31 85 ALA A O 1
ATOM 673 N N . GLY A 1 86 ? -1.693 -20.174 -3.494 1.00 72.75 86 GLY A N 1
ATOM 674 C CA . GLY A 1 86 ? -1.464 -20.900 -4.735 1.00 72.75 86 GLY A CA 1
ATOM 675 C C . GLY A 1 86 ? -1.071 -22.375 -4.566 1.00 72.75 86 GLY A C 1
ATOM 676 O O . GLY A 1 86 ? -0.659 -22.992 -5.548 1.00 72.75 86 GLY A O 1
ATOM 677 N N . LEU A 1 87 ? -1.127 -22.930 -3.346 1.00 73.94 87 LEU A N 1
ATOM 678 C CA . LEU A 1 87 ? -0.764 -24.327 -3.070 1.00 73.94 87 LEU A CA 1
ATOM 679 C C . LEU A 1 87 ? -1.893 -25.310 -3.407 1.00 73.94 87 LEU A C 1
ATOM 681 O O . LEU A 1 87 ? -1.626 -26.372 -3.971 1.00 73.94 87 LEU A O 1
ATOM 685 N N . ASP A 1 88 ? -3.136 -24.960 -3.075 1.00 79.69 88 ASP A N 1
ATOM 686 C CA . ASP A 1 88 ? -4.309 -25.821 -3.276 1.00 79.69 88 ASP A CA 1
ATOM 687 C C . ASP A 1 88 ? -5.038 -25.515 -4.595 1.00 79.69 88 ASP A C 1
ATOM 689 O O . ASP A 1 88 ? -5.632 -26.406 -5.208 1.00 79.69 88 ASP A O 1
ATOM 693 N N . TYR A 1 89 ? -4.974 -24.261 -5.048 1.00 78.69 89 TYR A N 1
ATOM 694 C CA . TYR A 1 89 ? -5.595 -23.758 -6.275 1.00 78.69 89 TYR A CA 1
ATOM 695 C C . TYR A 1 89 ? -4.627 -22.821 -7.004 1.00 78.69 89 TYR A C 1
ATOM 697 O O . TYR A 1 89 ? -3.708 -22.302 -6.378 1.00 78.69 89 TYR A O 1
ATOM 705 N N . PRO A 1 90 ? -4.796 -22.558 -8.312 1.00 79.06 90 PRO A N 1
ATOM 706 C CA . PRO A 1 90 ? -4.079 -21.467 -8.963 1.00 79.06 90 PRO A CA 1
ATOM 707 C C . PRO A 1 90 ? -4.291 -20.161 -8.190 1.00 79.06 90 PRO A C 1
ATOM 709 O O . PRO A 1 90 ? -5.424 -19.805 -7.887 1.00 79.06 90 PRO A O 1
ATOM 712 N N . ILE A 1 91 ? -3.218 -19.425 -7.888 1.00 80.06 91 ILE A N 1
ATOM 713 C CA . ILE A 1 91 ? -3.311 -18.234 -7.022 1.00 80.06 91 ILE A CA 1
ATOM 714 C C . ILE A 1 91 ? -4.305 -17.181 -7.532 1.00 80.06 91 ILE A C 1
ATOM 716 O O . ILE A 1 91 ? -4.985 -16.535 -6.741 1.00 80.06 91 ILE A O 1
ATOM 720 N N . GLY A 1 92 ? -4.436 -17.055 -8.856 1.00 82.00 92 GLY A N 1
ATOM 721 C CA . GLY A 1 92 ? -5.409 -16.163 -9.478 1.00 82.00 92 GLY A CA 1
ATOM 722 C C . GLY A 1 92 ? -6.865 -16.551 -9.207 1.00 82.00 92 GLY A C 1
ATOM 723 O O . GLY A 1 92 ? -7.724 -15.689 -9.303 1.00 82.00 92 GLY A O 1
ATOM 724 N N . ASP A 1 93 ? -7.164 -17.798 -8.846 1.00 86.44 93 ASP A N 1
ATOM 725 C CA . ASP A 1 93 ? -8.529 -18.227 -8.513 1.00 86.44 93 ASP A CA 1
ATOM 726 C C . ASP A 1 93 ? -8.912 -17.849 -7.071 1.00 86.44 93 ASP A C 1
ATOM 728 O O . ASP A 1 93 ? -10.092 -17.815 -6.724 1.00 86.44 93 ASP A O 1
ATOM 732 N N . GLU A 1 94 ? -7.924 -17.551 -6.222 1.00 85.88 94 GLU A N 1
ATOM 733 C CA . GLU A 1 94 ? -8.139 -17.121 -4.836 1.00 85.88 94 GLU A CA 1
ATOM 734 C C . GLU A 1 94 ? -8.271 -15.599 -4.697 1.00 85.88 94 GLU A C 1
ATOM 736 O O . GLU A 1 94 ? -8.727 -15.106 -3.667 1.00 85.88 94 GLU A O 1
ATOM 741 N N . TRP A 1 95 ? -7.857 -14.846 -5.712 1.00 87.56 95 TRP A N 1
ATOM 742 C CA . TRP A 1 95 ? -7.827 -13.389 -5.698 1.00 87.56 95 TRP A CA 1
ATOM 743 C C . TRP A 1 95 ? -9.229 -12.764 -5.692 1.00 87.56 95 TRP A C 1
ATOM 745 O O . TRP A 1 95 ? -10.134 -13.167 -6.422 1.00 87.56 95 TRP A O 1
ATOM 755 N N . ILE A 1 96 ? -9.403 -11.735 -4.860 1.00 90.31 96 ILE A N 1
ATOM 756 C CA . ILE A 1 96 ? -10.652 -10.990 -4.681 1.00 90.31 96 ILE A CA 1
ATOM 757 C C . ILE A 1 96 ? -10.528 -9.642 -5.410 1.00 90.31 96 ILE A C 1
ATOM 759 O O . ILE A 1 96 ? -9.635 -8.859 -5.082 1.00 90.31 96 ILE A O 1
ATOM 763 N N . PRO A 1 97 ? -11.416 -9.317 -6.365 1.00 93.31 97 PRO A N 1
ATOM 764 C CA . PRO A 1 97 ? -11.382 -8.032 -7.060 1.00 93.31 97 PRO A CA 1
ATOM 765 C C . PRO A 1 97 ? -11.570 -6.824 -6.128 1.00 93.31 97 PRO A C 1
ATOM 767 O O . PRO A 1 97 ? -12.628 -6.678 -5.512 1.00 93.31 97 PRO A O 1
ATOM 770 N N . ILE A 1 98 ? -10.592 -5.912 -6.096 1.00 93.62 98 ILE A N 1
ATOM 771 C CA . ILE A 1 98 ? -10.682 -4.604 -5.420 1.00 93.62 98 ILE A CA 1
ATOM 772 C C . ILE A 1 98 ? -10.466 -3.506 -6.464 1.00 93.62 98 ILE A C 1
ATOM 774 O O . ILE A 1 98 ? -11.387 -3.255 -7.238 1.00 93.62 98 ILE A O 1
ATOM 778 N N . LEU A 1 99 ? -9.282 -2.893 -6.565 1.00 96.25 99 LEU A N 1
ATOM 779 C CA . LEU A 1 99 ? -8.973 -1.874 -7.581 1.00 96.25 99 LEU A CA 1
ATOM 780 C C . LEU A 1 99 ? -8.701 -2.467 -8.971 1.00 96.25 99 LEU A C 1
ATOM 782 O O . LEU A 1 99 ? -8.686 -1.746 -9.972 1.00 96.25 99 LEU A O 1
ATOM 786 N N . VAL A 1 100 ? -8.503 -3.779 -9.033 1.00 95.44 100 VAL A N 1
ATOM 787 C CA . VAL A 1 100 ? -8.403 -4.602 -10.236 1.00 95.44 100 VAL A CA 1
ATOM 788 C C . VAL A 1 100 ? -9.628 -5.509 -10.309 1.00 95.44 100 VAL A C 1
ATOM 790 O O . VAL A 1 100 ? -10.078 -6.049 -9.300 1.00 95.44 100 VAL A O 1
ATOM 793 N N . THR A 1 101 ? -10.179 -5.662 -11.511 1.00 96.06 101 THR A N 1
ATOM 794 C CA . THR A 1 101 ? -11.404 -6.441 -11.763 1.00 96.06 101 THR A CA 1
ATOM 795 C C . THR A 1 101 ? -11.159 -7.776 -12.449 1.00 96.06 101 THR A C 1
ATOM 797 O O . THR A 1 101 ? -12.003 -8.659 -12.341 1.00 96.06 101 THR A O 1
ATOM 800 N N . ASP A 1 102 ? -10.030 -7.916 -13.141 1.00 95.94 102 ASP A N 1
ATOM 801 C CA . ASP A 1 102 ? -9.683 -9.109 -13.908 1.00 95.94 102 ASP A CA 1
ATOM 802 C C . ASP A 1 102 ? -8.163 -9.208 -14.090 1.00 95.94 102 ASP A C 1
ATOM 804 O O . ASP A 1 102 ? -7.460 -8.186 -14.063 1.00 95.94 102 ASP A O 1
ATOM 808 N N . TRP A 1 103 ? -7.659 -10.426 -14.284 1.00 93.38 103 TRP A N 1
ATOM 809 C CA . TRP A 1 103 ? -6.234 -10.693 -14.457 1.00 93.38 103 TRP A CA 1
ATOM 810 C C . TRP A 1 103 ? -5.957 -11.855 -15.407 1.00 93.38 103 TRP A C 1
ATOM 812 O O . TRP A 1 103 ? -6.660 -12.861 -15.442 1.00 93.38 103 TRP A O 1
ATOM 822 N N . ILE A 1 104 ? -4.848 -11.739 -16.135 1.00 92.19 104 ILE A N 1
ATOM 823 C CA . ILE A 1 104 ? -4.300 -12.803 -16.973 1.00 92.19 104 ILE A CA 1
ATOM 824 C C . ILE A 1 104 ? -2.878 -13.087 -16.511 1.00 92.19 104 ILE A C 1
ATOM 826 O O . ILE A 1 104 ? -2.011 -12.211 -16.557 1.00 92.19 104 ILE A O 1
ATOM 830 N N . LEU A 1 105 ? -2.648 -14.329 -16.101 1.00 88.75 105 LEU A N 1
ATOM 831 C CA . LEU A 1 105 ? -1.358 -14.822 -15.642 1.00 88.75 105 LEU A CA 1
ATOM 832 C C . LEU A 1 105 ? -0.621 -15.505 -16.802 1.00 88.75 105 LEU A C 1
ATOM 834 O O . LEU A 1 105 ? -1.123 -16.462 -17.391 1.00 88.75 105 LEU A O 1
ATOM 838 N N . GLU A 1 106 ? 0.574 -15.018 -17.136 1.00 87.94 106 GLU A N 1
ATOM 839 C CA . GLU A 1 106 ? 1.488 -15.660 -18.087 1.00 87.94 106 GLU A CA 1
ATOM 840 C C . GLU A 1 106 ? 2.556 -16.409 -17.276 1.00 87.94 106 GLU A C 1
ATOM 842 O O . GLU A 1 106 ? 3.450 -15.758 -16.725 1.00 87.94 106 GLU A O 1
ATOM 847 N N . PRO A 1 107 ? 2.480 -17.746 -17.146 1.00 83.94 107 PRO A N 1
ATOM 848 C CA . PRO A 1 107 ? 3.480 -18.507 -16.411 1.00 83.94 107 PRO A CA 1
ATOM 849 C C . PRO A 1 107 ? 4.816 -18.497 -17.153 1.00 83.94 107 PRO A C 1
ATOM 851 O O . PRO A 1 107 ? 4.873 -18.426 -18.385 1.00 83.94 107 PRO A O 1
ATOM 854 N N . TRP A 1 108 ? 5.902 -18.603 -16.402 1.00 78.25 108 TRP A N 1
ATOM 855 C CA . TRP A 1 108 ? 7.187 -18.946 -16.990 1.00 78.25 108 TRP A CA 1
ATOM 856 C C . TRP A 1 108 ? 7.180 -20.398 -17.513 1.00 78.25 108 TRP A C 1
ATOM 858 O O . TRP A 1 108 ? 6.470 -21.244 -16.962 1.00 78.25 108 TRP A O 1
ATOM 868 N N . PRO A 1 109 ? 7.964 -20.726 -18.559 1.00 78.06 109 PRO A N 1
ATOM 869 C CA . PRO A 1 109 ? 8.137 -22.111 -18.976 1.00 78.06 109 PRO A CA 1
ATOM 870 C C . PRO A 1 109 ? 8.934 -22.888 -17.923 1.00 78.06 109 PRO A C 1
ATOM 872 O O . PRO A 1 109 ? 9.872 -22.350 -17.335 1.00 78.06 109 PRO A O 1
ATOM 875 N N . GLU A 1 110 ? 8.603 -24.166 -17.733 1.00 80.00 110 GLU A N 1
ATOM 876 C CA . GLU A 1 110 ? 9.427 -25.069 -16.927 1.00 80.00 110 GLU A CA 1
ATOM 877 C C . GLU A 1 110 ? 10.821 -25.192 -17.550 1.00 80.00 110 GLU A C 1
ATOM 879 O O . GLU A 1 110 ? 10.968 -25.540 -18.726 1.00 80.00 110 GLU A O 1
ATOM 884 N N . GLU A 1 111 ? 11.851 -24.895 -16.763 1.00 70.75 111 GLU A N 1
ATOM 885 C CA . GLU A 1 111 ? 13.235 -24.914 -17.222 1.00 70.75 111 GLU A CA 1
ATOM 886 C C . GLU A 1 111 ? 14.154 -25.438 -16.117 1.00 70.75 111 GLU A C 1
ATOM 888 O O . GLU A 1 111 ? 13.997 -25.110 -14.939 1.00 70.75 111 GLU A O 1
ATOM 893 N N . ASN A 1 112 ? 15.128 -26.260 -16.509 1.00 69.19 112 ASN A N 1
ATOM 894 C CA . ASN A 1 112 ? 16.179 -26.709 -15.607 1.00 69.19 112 ASN A CA 1
ATOM 895 C C . ASN A 1 112 ? 17.232 -25.613 -15.472 1.00 69.19 112 ASN A C 1
ATOM 897 O O . ASN A 1 112 ? 17.755 -25.129 -16.477 1.00 69.19 112 ASN A O 1
ATOM 901 N N . ASN A 1 113 ? 17.606 -25.286 -14.243 1.00 63.28 113 ASN A N 1
ATOM 902 C CA . ASN A 1 113 ? 18.768 -24.446 -13.997 1.00 63.28 113 ASN A CA 1
ATOM 903 C C . ASN A 1 113 ? 20.082 -25.237 -14.113 1.00 63.28 113 ASN A C 1
ATOM 905 O O . ASN A 1 113 ? 20.108 -26.457 -14.312 1.00 63.28 113 ASN A O 1
ATOM 909 N N . SER A 1 114 ? 21.199 -24.524 -13.967 1.00 58.00 114 SER A N 1
ATOM 910 C CA . SER A 1 114 ? 22.555 -25.076 -14.084 1.00 58.00 114 SER A CA 1
ATOM 911 C C . SER A 1 114 ? 22.899 -26.142 -13.032 1.00 58.00 114 SER A C 1
ATOM 913 O O . SER A 1 114 ? 23.857 -26.891 -13.227 1.00 58.00 114 SER A O 1
ATOM 915 N N . VAL A 1 115 ? 22.114 -26.254 -11.953 1.00 62.25 115 VAL A N 1
ATOM 916 C CA . VAL A 1 115 ? 22.293 -27.241 -10.874 1.00 62.25 115 VAL A CA 1
ATOM 917 C C . VAL A 1 115 ? 21.276 -28.391 -10.924 1.00 62.25 115 VAL A C 1
ATOM 919 O O . VAL A 1 115 ? 21.267 -29.244 -10.037 1.00 62.25 115 VAL A O 1
ATOM 922 N N . GLY A 1 116 ? 20.454 -28.466 -11.978 1.00 64.25 116 GLY A N 1
ATOM 923 C CA . GLY A 1 116 ? 19.497 -29.555 -12.199 1.00 64.25 116 GLY A CA 1
ATOM 924 C C . GLY A 1 116 ? 18.190 -29.433 -11.412 1.00 64.25 116 GLY A C 1
ATOM 925 O O . GLY A 1 116 ? 17.432 -30.401 -11.345 1.00 64.25 116 GLY A O 1
ATOM 926 N N . PHE A 1 117 ? 17.918 -28.268 -10.824 1.00 66.38 117 PHE A N 1
ATOM 927 C CA . PHE A 1 117 ? 16.623 -27.939 -10.238 1.00 66.38 117 PHE A CA 1
ATOM 928 C C . PHE A 1 117 ? 15.676 -27.432 -11.332 1.00 66.38 117 PHE A C 1
ATOM 930 O O . PHE A 1 117 ? 16.086 -26.684 -12.221 1.00 66.38 117 PHE A O 1
ATOM 937 N N . VAL A 1 118 ? 14.420 -27.878 -11.279 1.00 71.50 118 VAL A N 1
ATOM 938 C CA . VAL A 1 118 ? 13.374 -27.481 -12.230 1.00 71.50 118 VAL A CA 1
ATOM 939 C C . VAL A 1 118 ? 12.627 -26.293 -11.644 1.00 71.50 118 VAL A C 1
ATOM 941 O O . VAL A 1 118 ? 11.954 -26.437 -10.625 1.00 71.50 118 VAL A O 1
ATOM 944 N N . ASN A 1 119 ? 12.715 -25.133 -12.287 1.00 65.88 119 ASN A N 1
ATOM 945 C CA . ASN A 1 119 ? 11.890 -23.993 -11.908 1.00 65.88 119 ASN A CA 1
ATOM 946 C C . ASN A 1 119 ? 10.442 -24.239 -12.353 1.00 65.88 119 ASN A C 1
ATOM 948 O O . ASN A 1 119 ? 10.180 -24.442 -13.539 1.00 65.88 119 ASN A O 1
ATOM 952 N N . THR A 1 120 ? 9.499 -24.191 -11.410 1.00 69.69 120 THR A N 1
ATOM 953 C CA . THR A 1 120 ? 8.061 -24.406 -11.655 1.00 69.69 120 THR A CA 1
ATOM 954 C C . THR A 1 120 ? 7.217 -23.353 -10.934 1.00 69.69 120 THR A C 1
ATOM 956 O O . THR A 1 120 ? 7.597 -22.898 -9.860 1.00 69.69 120 THR A O 1
ATOM 959 N N . GLY A 1 121 ? 6.043 -23.009 -11.475 1.00 66.62 121 GLY A N 1
ATOM 960 C CA . GLY A 1 121 ? 4.991 -22.274 -10.745 1.00 66.62 121 GLY A CA 1
ATOM 961 C C . GLY A 1 121 ? 5.113 -20.743 -10.677 1.00 66.62 121 GLY A C 1
ATOM 962 O O . GLY A 1 121 ? 4.214 -20.100 -10.143 1.00 66.62 121 GLY A O 1
ATOM 963 N N . GLY A 1 122 ? 6.175 -20.150 -11.229 1.00 75.56 122 GLY A N 1
ATOM 964 C CA . GLY A 1 122 ? 6.341 -18.693 -11.296 1.00 75.56 122 GLY A CA 1
ATOM 965 C C . GLY A 1 122 ? 5.610 -18.045 -12.478 1.00 75.56 122 GLY A C 1
ATOM 966 O O . GLY A 1 122 ? 5.404 -18.674 -13.520 1.00 75.56 122 GLY A O 1
ATOM 967 N N . TYR A 1 123 ? 5.285 -16.757 -12.349 1.00 80.69 123 TYR A N 1
ATOM 968 C CA . TYR A 1 123 ? 4.673 -15.965 -13.419 1.00 80.69 123 TYR A CA 1
ATOM 969 C C . TYR A 1 123 ? 5.679 -15.021 -14.062 1.00 80.69 123 TYR A C 1
ATOM 971 O O . TYR A 1 123 ? 6.328 -14.231 -13.387 1.00 80.69 123 TYR A O 1
ATOM 979 N N . LYS A 1 124 ? 5.763 -15.070 -15.390 1.00 79.88 124 LYS A N 1
ATOM 980 C CA . LYS A 1 124 ? 6.545 -14.143 -16.208 1.00 79.88 124 LYS A CA 1
ATOM 981 C C . LYS A 1 124 ? 5.936 -12.757 -16.218 1.00 79.88 124 LYS A C 1
ATOM 983 O O . LYS A 1 124 ? 6.637 -11.748 -16.181 1.00 79.88 124 LYS A O 1
ATOM 988 N N . SER A 1 125 ? 4.616 -12.704 -16.308 1.00 87.12 125 SER A N 1
ATOM 989 C CA . SER A 1 125 ? 3.903 -11.442 -16.250 1.00 87.12 125 SER A CA 1
ATOM 990 C C . SER A 1 125 ? 2.461 -11.629 -15.829 1.00 87.12 125 SER A C 1
ATOM 992 O O . SER A 1 125 ? 1.869 -12.687 -16.051 1.00 87.12 125 SER A O 1
ATOM 994 N N . THR A 1 126 ? 1.898 -10.557 -15.293 1.00 90.00 126 THR A N 1
ATOM 995 C CA . THR A 1 126 ? 0.485 -10.458 -14.963 1.00 90.00 126 THR A CA 1
ATOM 996 C C . THR A 1 126 ? -0.111 -9.260 -15.682 1.00 90.00 126 THR A C 1
ATOM 998 O O . THR A 1 126 ? 0.403 -8.147 -15.582 1.00 90.00 126 THR A O 1
ATOM 1001 N N . THR A 1 127 ? -1.182 -9.480 -16.439 1.00 94.50 127 THR A N 1
ATOM 1002 C CA . THR A 1 127 ? -1.954 -8.398 -17.063 1.00 94.50 127 THR A CA 1
ATOM 1003 C C . THR A 1 127 ? -3.185 -8.128 -16.218 1.00 94.50 127 THR A C 1
ATOM 1005 O O . THR A 1 127 ? -3.959 -9.050 -15.997 1.00 94.50 127 THR A O 1
ATOM 1008 N N . PHE A 1 128 ? -3.374 -6.893 -15.768 1.00 95.44 128 PHE A N 1
ATOM 1009 C CA . PHE A 1 128 ? -4.488 -6.472 -14.924 1.00 95.44 128 PHE A CA 1
ATOM 1010 C C . PHE A 1 128 ? -5.441 -5.546 -15.678 1.00 95.44 128 PHE A C 1
ATOM 1012 O O . PHE A 1 128 ? -5.005 -4.612 -16.360 1.00 95.44 128 PHE A O 1
ATOM 1019 N N . THR A 1 129 ? -6.741 -5.758 -15.478 1.00 98.12 129 THR A N 1
ATOM 1020 C CA . THR A 1 129 ? -7.801 -4.821 -15.871 1.00 98.12 129 THR A CA 1
ATOM 1021 C C . THR A 1 129 ? -8.218 -3.999 -14.657 1.00 98.12 129 THR A C 1
ATOM 1023 O O . THR A 1 129 ? -8.778 -4.526 -13.693 1.00 98.12 129 THR A O 1
ATOM 1026 N N . LEU A 1 130 ? -7.943 -2.698 -14.691 1.00 98.00 130 LEU A N 1
ATOM 1027 C CA . LEU A 1 130 ? -8.193 -1.790 -13.575 1.00 98.00 130 LEU A CA 1
ATOM 1028 C C . LEU A 1 130 ? -9.674 -1.399 -13.504 1.00 98.00 130 LEU A C 1
ATOM 1030 O O . LEU A 1 130 ? -10.326 -1.208 -14.530 1.00 98.00 130 LEU A O 1
ATOM 1034 N N . ARG A 1 131 ? -10.203 -1.250 -12.286 1.00 97.94 131 ARG A N 1
ATOM 1035 C CA . ARG A 1 131 ? -11.580 -0.814 -12.044 1.00 97.94 131 ARG A CA 1
ATOM 1036 C C . ARG A 1 131 ? -11.785 0.623 -12.526 1.00 97.94 131 ARG A C 1
ATOM 1038 O O . ARG A 1 131 ? -11.028 1.522 -12.170 1.00 97.94 131 ARG A O 1
ATOM 1045 N N . GLU A 1 132 ? -12.850 0.840 -13.286 1.00 97.69 132 GLU A N 1
ATOM 1046 C CA . GLU A 1 132 ? -13.300 2.175 -13.679 1.00 97.69 132 GLU A CA 1
ATOM 1047 C C . GLU A 1 132 ? -14.164 2.827 -12.585 1.00 97.69 132 GLU A C 1
ATOM 1049 O O . GLU A 1 132 ? -14.828 2.146 -11.803 1.00 97.69 132 GLU A O 1
ATOM 1054 N N . GLY A 1 133 ? -14.197 4.161 -12.558 1.00 96.25 133 GLY A N 1
ATOM 1055 C CA . GLY A 1 133 ? -15.053 4.934 -11.652 1.00 96.25 133 GLY A CA 1
ATOM 1056 C C . GLY A 1 133 ? -14.526 5.044 -10.220 1.00 96.25 133 GLY A C 1
ATOM 1057 O O . GLY A 1 133 ? -15.265 5.476 -9.340 1.00 96.25 133 GLY A O 1
ATOM 1058 N N . VAL A 1 134 ? -13.266 4.672 -9.983 1.00 97.94 134 VAL A N 1
ATOM 1059 C CA . VAL A 1 134 ? -12.605 4.825 -8.682 1.00 97.94 134 VAL A CA 1
ATOM 1060 C C . VAL A 1 134 ? -11.857 6.155 -8.622 1.00 97.94 134 VAL A C 1
ATOM 1062 O O . VAL A 1 134 ? -11.147 6.532 -9.561 1.00 97.94 134 VAL A O 1
ATOM 1065 N N . THR A 1 135 ? -11.988 6.845 -7.492 1.00 97.75 135 THR A N 1
ATOM 1066 C CA . THR A 1 135 ? -11.276 8.087 -7.187 1.00 97.75 135 THR A CA 1
ATOM 1067 C C . THR A 1 135 ? -10.546 7.982 -5.859 1.00 97.75 135 THR A C 1
ATOM 1069 O O . THR A 1 135 ? -11.036 7.357 -4.918 1.00 97.75 135 THR A O 1
ATOM 1072 N N . PHE A 1 136 ? -9.404 8.650 -5.774 1.00 98.06 136 PHE A N 1
ATOM 1073 C CA . PHE A 1 136 ? -8.744 8.947 -4.514 1.00 98.06 136 PHE A CA 1
ATOM 1074 C C . PHE A 1 136 ? -9.563 9.958 -3.702 1.00 98.06 136 PHE A C 1
ATOM 1076 O O . PHE A 1 136 ? -10.435 10.651 -4.235 1.00 98.06 136 PHE A O 1
ATOM 1083 N N . THR A 1 137 ? -9.278 10.072 -2.407 1.00 96.31 137 THR A N 1
ATOM 1084 C CA . THR A 1 137 ? -9.964 11.008 -1.501 1.00 96.31 137 THR A CA 1
ATOM 1085 C C . THR A 1 137 ? -9.709 12.484 -1.832 1.00 96.31 137 THR A C 1
ATOM 1087 O O . THR A 1 137 ? -10.498 13.339 -1.435 1.00 96.31 137 THR A O 1
ATOM 1090 N N . ASP A 1 138 ? -8.676 12.790 -2.624 1.00 95.25 138 ASP A N 1
ATOM 1091 C CA . ASP A 1 138 ? -8.430 14.116 -3.211 1.00 95.25 138 ASP A CA 1
ATOM 1092 C C . ASP A 1 138 ? -9.239 14.387 -4.502 1.00 95.25 138 ASP A C 1
ATOM 1094 O O . ASP A 1 138 ? -9.153 15.470 -5.084 1.00 95.25 138 ASP A O 1
ATOM 1098 N N . GLY A 1 139 ? -10.036 13.414 -4.956 1.00 96.12 139 GLY A N 1
ATOM 1099 C CA . GLY A 1 139 ? -10.853 13.479 -6.168 1.00 96.12 139 GLY A CA 1
ATOM 1100 C C . GLY A 1 139 ? -10.117 13.122 -7.462 1.00 96.12 139 GLY A C 1
ATOM 1101 O O . GLY A 1 139 ? -10.746 13.090 -8.523 1.00 96.12 139 GLY A O 1
ATOM 1102 N N . SER A 1 140 ? -8.812 12.842 -7.412 1.00 97.56 140 SER A N 1
ATOM 1103 C CA . SER A 1 140 ? -8.065 12.359 -8.574 1.00 97.56 140 SER A CA 1
ATOM 1104 C C . SER A 1 140 ? -8.478 10.929 -8.943 1.00 97.56 140 SER A C 1
ATOM 1106 O O . SER A 1 140 ? -8.971 10.160 -8.116 1.00 97.56 140 SER A O 1
ATOM 1108 N N . ALA A 1 141 ? -8.339 10.567 -10.216 1.00 97.62 141 ALA A N 1
ATOM 1109 C CA . ALA A 1 141 ? -8.825 9.288 -10.720 1.00 97.62 141 ALA A CA 1
ATOM 1110 C C . ALA A 1 141 ? -7.788 8.167 -10.568 1.00 97.62 141 ALA A C 1
ATOM 1112 O O . ALA A 1 141 ? -6.604 8.351 -10.848 1.00 97.62 141 ALA A O 1
ATOM 1113 N N . TRP A 1 142 ? -8.261 6.974 -10.212 1.00 97.88 142 TRP A N 1
ATOM 1114 C CA . TRP A 1 142 ? -7.487 5.738 -10.305 1.00 97.88 142 TRP A CA 1
ATOM 1115 C C . TRP A 1 142 ? -7.384 5.274 -11.759 1.00 97.88 142 TRP A C 1
ATOM 1117 O O . TRP A 1 142 ? -8.412 5.055 -12.404 1.00 97.88 142 TRP A O 1
ATOM 1127 N N . ASN A 1 143 ? -6.163 5.112 -12.276 1.00 98.12 143 ASN A N 1
ATOM 1128 C CA . ASN A 1 143 ? -5.903 4.644 -13.640 1.00 98.12 143 ASN A CA 1
ATOM 1129 C C . ASN A 1 143 ? -4.513 3.995 -13.793 1.00 98.12 143 ASN A C 1
ATOM 1131 O O . ASN A 1 143 ? -3.738 3.901 -12.838 1.00 98.12 143 ASN A O 1
ATOM 1135 N N . ALA A 1 144 ? -4.186 3.566 -15.016 1.00 97.44 144 ALA A N 1
ATOM 1136 C CA . ALA A 1 144 ? -2.939 2.869 -15.328 1.00 97.44 144 ALA A CA 1
ATOM 1137 C C . ALA A 1 144 ? -1.667 3.698 -15.075 1.00 97.44 144 ALA A C 1
ATOM 1139 O O . ALA A 1 144 ? -0.658 3.129 -14.661 1.00 97.44 144 ALA A O 1
ATOM 1140 N N . THR A 1 145 ? -1.708 5.024 -15.262 1.00 97.38 145 THR A N 1
ATOM 1141 C CA . THR A 1 145 ? -0.601 5.924 -14.882 1.00 97.38 145 THR A CA 1
ATOM 1142 C C . THR A 1 145 ? -0.351 5.860 -13.374 1.00 97.38 145 THR A C 1
ATOM 1144 O O . THR A 1 145 ? 0.797 5.733 -12.954 1.00 97.38 145 THR A O 1
ATOM 1147 N N . VAL A 1 146 ? -1.411 5.878 -12.557 1.00 96.94 146 VAL A N 1
ATOM 1148 C CA . VAL A 1 146 ? -1.285 5.830 -11.091 1.00 96.94 146 VAL A CA 1
ATOM 1149 C C . VAL A 1 146 ? -0.796 4.469 -10.598 1.00 96.94 146 VAL A C 1
ATOM 1151 O O . VAL A 1 146 ? 0.101 4.419 -9.756 1.00 96.94 146 VAL A O 1
ATOM 1154 N N . PHE A 1 147 ? -1.332 3.369 -11.138 1.00 96.19 147 PHE A N 1
ATOM 1155 C CA . PHE A 1 147 ? -0.863 2.018 -10.807 1.00 96.19 147 PHE A CA 1
ATOM 1156 C C . PHE A 1 147 ? 0.629 1.873 -11.119 1.00 96.19 147 PHE A C 1
ATOM 1158 O O . PHE A 1 147 ? 1.404 1.420 -10.278 1.00 96.19 147 PHE A O 1
ATOM 1165 N N . LYS A 1 148 ? 1.034 2.296 -12.325 1.00 95.62 148 LYS A N 1
ATOM 1166 C CA . LYS A 1 148 ? 2.430 2.263 -12.762 1.00 95.62 148 LYS A CA 1
ATOM 1167 C C . LYS A 1 148 ? 3.335 3.034 -11.807 1.00 95.62 148 LYS A C 1
ATOM 1169 O O . LYS A 1 148 ? 4.317 2.479 -11.327 1.00 95.62 148 LYS A O 1
ATOM 1174 N N . TRP A 1 149 ? 2.984 4.288 -11.522 1.00 96.00 149 TRP A N 1
ATOM 1175 C CA . TRP A 1 149 ? 3.790 5.147 -10.662 1.00 96.00 149 TRP A CA 1
ATOM 1176 C C . TRP A 1 149 ? 3.974 4.559 -9.262 1.00 96.00 149 TRP A C 1
ATOM 1178 O O . TRP A 1 149 ? 5.090 4.582 -8.759 1.00 96.00 149 TRP A O 1
ATOM 1188 N N . ASN A 1 150 ? 2.927 3.987 -8.657 1.00 94.19 150 ASN A N 1
ATOM 1189 C CA . ASN A 1 150 ? 3.029 3.397 -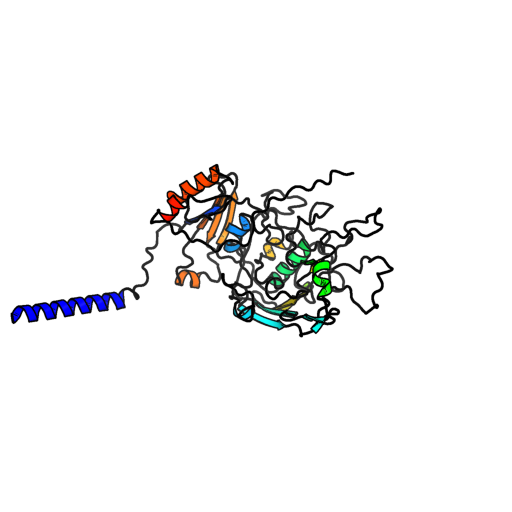7.318 1.00 94.19 150 ASN A CA 1
ATOM 1190 C C . ASN A 1 150 ? 4.050 2.249 -7.265 1.00 94.19 150 ASN A C 1
ATOM 1192 O O . ASN A 1 150 ? 4.874 2.222 -6.357 1.00 94.19 150 ASN A O 1
ATOM 1196 N N . ILE A 1 151 ? 4.046 1.338 -8.245 1.00 91.50 151 ILE A N 1
ATOM 1197 C CA . ILE A 1 151 ? 5.031 0.242 -8.290 1.00 91.50 151 ILE A CA 1
ATOM 1198 C C . ILE A 1 151 ? 6.433 0.777 -8.580 1.00 91.50 151 ILE A C 1
ATOM 1200 O O . ILE A 1 151 ? 7.383 0.435 -7.879 1.00 91.50 151 ILE A O 1
ATOM 1204 N N . ASP A 1 152 ? 6.566 1.638 -9.591 1.00 91.69 152 ASP A N 1
ATOM 1205 C CA . ASP A 1 152 ? 7.867 2.188 -9.971 1.00 91.69 152 ASP A CA 1
ATOM 1206 C C . ASP A 1 152 ? 8.508 2.945 -8.803 1.00 91.69 152 ASP A C 1
ATOM 1208 O O . ASP A 1 152 ? 9.691 2.770 -8.522 1.00 91.69 152 ASP A O 1
ATOM 1212 N N . ARG A 1 153 ? 7.714 3.738 -8.079 1.00 90.00 153 ARG A N 1
ATOM 1213 C CA . ARG A 1 153 ? 8.141 4.494 -6.903 1.00 90.00 153 ARG A CA 1
ATOM 1214 C C . ARG A 1 153 ? 8.719 3.602 -5.810 1.00 90.00 153 ARG A C 1
ATOM 1216 O O . ARG A 1 153 ? 9.755 3.957 -5.255 1.00 90.00 153 ARG A O 1
ATOM 1223 N N . VAL A 1 154 ? 8.101 2.453 -5.518 1.00 85.50 154 VAL A N 1
ATOM 1224 C CA . VAL A 1 154 ? 8.647 1.528 -4.509 1.00 85.50 154 VAL A CA 1
ATOM 1225 C C . VAL A 1 154 ? 10.058 1.101 -4.886 1.00 85.50 154 VAL A C 1
ATOM 1227 O O . VAL A 1 154 ? 10.946 1.130 -4.041 1.00 85.50 154 VAL A O 1
ATOM 1230 N N . HIS A 1 155 ? 10.292 0.762 -6.154 1.00 82.31 155 HIS A N 1
ATOM 1231 C CA . HIS A 1 155 ? 11.629 0.400 -6.613 1.00 82.31 155 HIS A CA 1
ATOM 1232 C C . HIS A 1 155 ? 12.591 1.584 -6.558 1.00 82.31 155 HIS A C 1
ATOM 1234 O O . HIS A 1 155 ? 13.704 1.426 -6.064 1.00 82.31 155 HIS A O 1
ATOM 1240 N N . LEU A 1 156 ? 12.173 2.769 -7.010 1.00 83.50 156 LEU A N 1
ATOM 1241 C CA . LEU A 1 156 ? 13.006 3.975 -6.982 1.00 83.50 156 LEU A CA 1
ATOM 1242 C C . LEU A 1 156 ? 13.488 4.323 -5.565 1.00 83.50 156 LEU A C 1
ATOM 1244 O O . LEU A 1 156 ? 14.651 4.697 -5.414 1.00 83.50 156 LEU A O 1
ATOM 1248 N N . ILE A 1 157 ? 12.627 4.157 -4.556 1.00 80.69 157 ILE A N 1
ATOM 1249 C CA . ILE A 1 157 ? 12.943 4.408 -3.144 1.00 80.69 157 ILE A CA 1
ATOM 1250 C C . ILE A 1 157 ? 13.740 3.238 -2.548 1.00 80.69 157 ILE A C 1
ATOM 1252 O O . ILE A 1 157 ? 14.891 3.414 -2.160 1.00 80.69 157 ILE A O 1
ATOM 1256 N N . ASN A 1 158 ? 13.184 2.022 -2.539 1.00 75.44 158 ASN A N 1
ATOM 1257 C CA . ASN A 1 158 ? 13.768 0.877 -1.822 1.00 75.44 158 ASN A CA 1
ATOM 1258 C C . ASN A 1 158 ? 15.020 0.300 -2.483 1.00 75.44 158 ASN A C 1
ATOM 1260 O O . ASN A 1 158 ? 15.848 -0.308 -1.813 1.00 75.44 158 ASN A O 1
ATOM 1264 N N . GLY A 1 159 ? 15.153 0.452 -3.799 1.00 69.38 159 GLY A N 1
ATOM 1265 C CA . GLY A 1 159 ? 16.369 0.092 -4.524 1.00 69.38 159 GLY A CA 1
ATOM 1266 C C . GLY A 1 159 ? 17.409 1.211 -4.554 1.00 69.38 159 GLY A C 1
ATOM 1267 O O . GLY A 1 159 ? 18.477 1.017 -5.129 1.00 69.38 159 GLY A O 1
ATOM 1268 N N . ASN A 1 160 ? 17.098 2.390 -3.996 1.00 72.56 160 ASN A N 1
ATOM 1269 C CA . ASN A 1 160 ? 17.899 3.610 -4.102 1.00 72.56 160 ASN A CA 1
ATOM 1270 C C . ASN A 1 160 ? 18.412 3.866 -5.532 1.00 72.56 160 ASN A C 1
ATOM 1272 O O . ASN A 1 160 ? 19.553 4.285 -5.739 1.00 72.56 160 ASN A O 1
ATOM 1276 N N . TYR A 1 161 ? 17.585 3.607 -6.551 1.00 74.25 161 TYR A N 1
ATOM 1277 C CA . TYR A 1 161 ? 18.013 3.720 -7.950 1.00 74.25 161 TYR A CA 1
ATOM 1278 C C . TYR A 1 161 ? 18.263 5.168 -8.372 1.00 74.25 161 TYR A C 1
ATOM 1280 O O . TYR A 1 161 ? 18.799 5.409 -9.444 1.00 74.25 161 TYR A O 1
ATOM 1288 N N . THR A 1 162 ? 17.900 6.152 -7.558 1.00 72.50 162 THR A N 1
ATOM 1289 C CA . THR A 1 162 ? 18.178 7.567 -7.827 1.00 72.50 162 THR A CA 1
ATOM 1290 C C . THR A 1 162 ? 19.417 8.079 -7.097 1.00 72.50 162 THR A C 1
ATOM 1292 O O . THR A 1 162 ? 19.915 9.148 -7.446 1.00 72.50 162 THR A O 1
ATOM 1295 N N . GLY A 1 163 ? 19.928 7.340 -6.105 1.00 65.81 163 GLY A N 1
ATOM 1296 C CA . GLY A 1 163 ? 20.925 7.846 -5.159 1.00 65.81 163 GLY A CA 1
ATOM 1297 C C . GLY A 1 163 ? 20.367 8.886 -4.180 1.00 65.81 163 GLY A C 1
ATOM 1298 O O . GLY A 1 163 ? 21.148 9.598 -3.561 1.00 65.81 163 GLY A O 1
ATOM 1299 N N . MET A 1 164 ? 19.039 9.012 -4.075 1.00 66.12 164 MET A N 1
ATOM 1300 C CA . MET A 1 164 ? 18.351 10.010 -3.243 1.00 66.12 164 MET A CA 1
ATOM 1301 C C . MET A 1 164 ? 17.446 9.384 -2.170 1.00 66.12 164 MET A C 1
ATOM 1303 O O . MET A 1 164 ? 16.615 10.091 -1.602 1.00 66.12 164 MET A O 1
ATOM 1307 N N . ALA A 1 165 ? 17.572 8.076 -1.904 1.00 56.59 165 ALA A N 1
ATOM 1308 C CA . ALA A 1 165 ? 16.650 7.361 -1.018 1.00 56.59 165 ALA A CA 1
ATOM 1309 C C . ALA A 1 165 ? 16.634 7.858 0.440 1.00 56.59 165 ALA A C 1
ATOM 1311 O O . ALA A 1 165 ? 15.664 7.573 1.132 1.00 56.59 165 ALA A O 1
ATOM 1312 N N . TYR A 1 166 ? 17.616 8.639 0.906 1.00 51.69 166 TYR A N 1
ATOM 1313 C CA . TYR A 1 166 ? 17.523 9.342 2.190 1.00 51.69 166 TYR A CA 1
ATOM 1314 C C . TYR A 1 166 ? 18.540 10.485 2.319 1.00 51.69 166 TYR A C 1
ATOM 1316 O O . TYR A 1 166 ? 19.587 10.471 1.675 1.00 51.69 166 TYR A O 1
ATOM 1324 N N . GLY A 1 167 ? 18.249 11.448 3.201 1.00 41.97 167 GLY A N 1
ATOM 1325 C CA . GLY A 1 167 ? 19.142 12.514 3.675 1.00 41.97 167 GLY A CA 1
ATOM 1326 C C . GLY A 1 167 ? 20.257 12.036 4.618 1.00 41.97 167 GLY A C 1
ATOM 1327 O O . GLY A 1 167 ? 20.602 12.745 5.562 1.00 41.97 167 GLY A O 1
ATOM 1328 N N . ASN A 1 168 ? 20.807 10.849 4.368 1.00 36.03 168 ASN A N 1
ATOM 1329 C CA . ASN A 1 168 ? 22.011 10.330 5.002 1.00 36.03 168 ASN A CA 1
ATOM 1330 C C . ASN A 1 168 ? 22.937 9.873 3.866 1.00 36.03 168 ASN A C 1
ATOM 1332 O O . ASN A 1 168 ? 22.508 9.140 2.976 1.00 36.03 168 ASN A O 1
ATOM 1336 N N . ASP A 1 169 ? 24.196 10.316 3.861 1.00 38.34 169 ASP A N 1
ATOM 1337 C CA . ASP A 1 169 ? 25.177 9.926 2.831 1.00 38.34 169 ASP A CA 1
ATOM 1338 C C . ASP A 1 169 ? 25.494 8.407 2.868 1.00 38.34 169 ASP A C 1
ATOM 1340 O O . ASP A 1 169 ? 26.170 7.881 1.981 1.00 38.34 169 ASP A O 1
ATOM 1344 N N . GLU A 1 170 ? 24.985 7.702 3.883 1.00 43.75 170 GLU A N 1
ATOM 1345 C CA . GLU A 1 170 ? 25.134 6.274 4.144 1.00 43.75 170 GLU A CA 1
ATOM 1346 C C . GLU A 1 170 ? 23.732 5.663 4.303 1.00 43.75 170 GLU A C 1
ATOM 1348 O O . GLU A 1 170 ? 23.071 5.879 5.312 1.00 43.75 170 GLU A O 1
ATOM 1353 N N . TRP A 1 171 ? 23.261 4.946 3.277 1.00 42.22 171 TRP A N 1
ATOM 1354 C CA . TRP A 1 171 ? 22.040 4.138 3.352 1.00 42.22 171 TRP A CA 1
ATOM 1355 C C . TRP A 1 171 ? 22.360 2.886 4.178 1.00 42.22 171 TRP A C 1
ATOM 1357 O O . TRP A 1 171 ? 23.217 2.094 3.772 1.00 42.22 171 TRP A O 1
ATOM 1367 N N . GLU A 1 172 ? 21.723 2.710 5.334 1.00 45.91 172 GLU A N 1
ATOM 1368 C CA . GLU A 1 172 ? 21.851 1.479 6.124 1.00 45.91 172 GLU A CA 1
ATOM 1369 C C . GLU A 1 172 ? 20.790 0.454 5.678 1.00 45.91 172 GLU A C 1
ATOM 1371 O O . GLU A 1 172 ? 19.656 0.812 5.371 1.00 45.91 172 GLU A O 1
ATOM 1376 N N . GLU A 1 173 ? 21.118 -0.848 5.682 1.00 40.47 173 GLU A N 1
ATOM 1377 C CA . GLU A 1 173 ? 20.220 -1.967 5.298 1.00 40.47 173 GLU A CA 1
ATOM 1378 C C . GLU A 1 173 ? 18.839 -1.948 5.984 1.00 40.47 173 GLU A C 1
ATOM 1380 O O . GLU A 1 173 ? 17.885 -2.569 5.518 1.00 40.47 173 GLU A O 1
ATOM 1385 N N . GLN A 1 174 ? 18.731 -1.204 7.079 1.00 41.97 174 GLN A N 1
ATOM 1386 C CA . GLN A 1 174 ? 17.554 -1.068 7.924 1.00 41.97 174 GLN A CA 1
ATOM 1387 C C . GLN A 1 174 ? 16.591 0.044 7.459 1.00 41.97 174 GLN A C 1
ATOM 1389 O O . GLN A 1 174 ? 15.494 0.143 8.001 1.00 41.97 174 GLN A O 1
ATOM 1394 N N . GLU A 1 175 ? 16.970 0.870 6.475 1.00 43.38 175 GLU A N 1
ATOM 1395 C CA . GLU A 1 175 ? 16.275 2.126 6.127 1.00 43.38 175 GLU A CA 1
ATOM 1396 C C . GLU A 1 175 ? 15.260 1.997 4.974 1.00 43.38 175 GLU A C 1
ATOM 1398 O O . GLU A 1 175 ? 14.574 2.956 4.623 1.00 43.38 175 GLU A O 1
ATOM 1403 N N . GLY A 1 176 ? 15.107 0.803 4.399 1.00 48.88 176 GLY A N 1
ATOM 1404 C CA . GLY A 1 176 ? 14.001 0.474 3.504 1.00 48.88 176 GLY A CA 1
ATOM 1405 C C . GLY A 1 176 ? 13.424 -0.887 3.860 1.00 48.88 176 GLY A C 1
ATOM 1406 O O . GLY A 1 176 ? 14.155 -1.813 4.191 1.00 48.88 176 GLY A O 1
ATOM 1407 N N . ASN A 1 177 ? 12.113 -1.072 3.707 1.00 53.06 177 ASN A N 1
ATOM 1408 C CA . ASN A 1 177 ? 11.475 -2.383 3.910 1.00 53.06 177 ASN A CA 1
ATOM 1409 C C . ASN A 1 177 ? 11.881 -3.394 2.800 1.00 53.06 177 ASN A C 1
ATOM 1411 O O . ASN A 1 177 ? 11.400 -4.522 2.747 1.00 53.06 177 ASN A O 1
ATOM 1415 N N . LEU A 1 1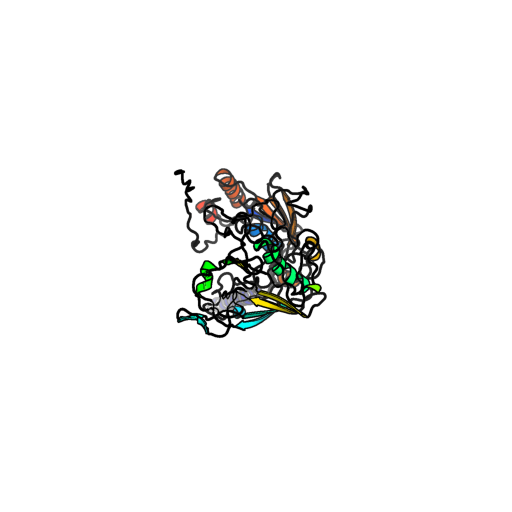78 ? 12.768 -2.978 1.874 1.00 60.81 178 LEU A N 1
ATOM 1416 C CA . LEU A 1 178 ? 13.304 -3.763 0.752 1.00 60.81 178 LEU A CA 1
ATOM 1417 C C . LEU A 1 178 ? 12.191 -4.428 -0.070 1.00 60.81 178 LEU A C 1
ATOM 1419 O O . LEU A 1 178 ? 12.372 -5.465 -0.711 1.00 60.81 178 LEU A O 1
ATOM 1423 N N . LEU A 1 179 ? 11.010 -3.802 -0.049 1.00 68.94 179 LEU A N 1
ATOM 1424 C CA . LEU A 1 179 ? 9.808 -4.353 -0.642 1.00 68.94 179 LEU A CA 1
ATOM 1425 C C . LEU A 1 179 ? 9.996 -4.447 -2.145 1.00 68.94 179 LEU A C 1
ATOM 1427 O O . LEU A 1 179 ? 10.274 -3.460 -2.826 1.00 68.94 179 LEU A O 1
ATOM 1431 N N . GLY A 1 180 ? 9.843 -5.669 -2.640 1.00 71.44 180 GLY A N 1
ATOM 1432 C CA . GLY A 1 180 ? 9.986 -5.981 -4.047 1.00 71.44 180 GLY A CA 1
ATOM 1433 C C . GLY A 1 180 ? 11.420 -5.947 -4.565 1.00 71.44 180 GLY A C 1
ATOM 1434 O O . GLY A 1 180 ? 11.572 -5.999 -5.777 1.00 71.44 180 GLY A O 1
ATOM 1435 N N . THR A 1 181 ? 12.465 -5.892 -3.736 1.00 74.06 181 THR A N 1
ATOM 1436 C CA . THR A 1 181 ? 13.843 -6.165 -4.183 1.00 74.06 181 THR A CA 1
ATOM 1437 C C . THR A 1 181 ? 14.325 -7.503 -3.626 1.00 74.06 181 THR A C 1
ATOM 1439 O O . THR A 1 181 ? 13.963 -7.915 -2.527 1.00 74.06 181 THR A O 1
ATOM 1442 N N . MET A 1 182 ? 15.110 -8.231 -4.415 1.00 70.56 182 MET A N 1
ATOM 1443 C CA . MET A 1 182 ? 15.511 -9.607 -4.118 1.00 70.56 182 MET A CA 1
ATOM 1444 C C . MET A 1 182 ? 17.029 -9.700 -4.017 1.00 70.56 182 MET A C 1
ATOM 1446 O O . MET A 1 182 ? 17.722 -9.221 -4.913 1.00 70.56 182 MET A O 1
ATOM 1450 N N . LEU A 1 183 ? 17.538 -10.359 -2.971 1.00 68.38 183 LEU A N 1
ATOM 1451 C CA . LEU A 1 183 ? 18.967 -10.648 -2.828 1.00 68.38 183 LEU A CA 1
ATOM 1452 C C . LEU A 1 183 ? 19.448 -11.541 -3.970 1.00 68.38 183 LEU A C 1
ATOM 1454 O O . LEU A 1 183 ? 18.888 -12.616 -4.222 1.00 68.38 183 LEU A O 1
ATOM 1458 N N . VAL A 1 184 ? 20.500 -11.099 -4.658 1.00 64.88 184 VAL A N 1
ATOM 1459 C CA . VAL A 1 184 ? 21.120 -11.872 -5.737 1.00 64.88 184 VAL A CA 1
ATOM 1460 C C . VAL A 1 184 ? 21.710 -13.166 -5.180 1.00 64.88 184 VAL A C 1
ATOM 1462 O O . VAL A 1 184 ? 21.532 -14.222 -5.785 1.00 64.88 184 VAL A O 1
ATOM 1465 N N . GLU A 1 185 ? 22.373 -13.123 -4.021 1.00 62.00 185 GLU A N 1
ATOM 1466 C CA . GLU A 1 185 ? 23.045 -14.297 -3.453 1.00 62.00 185 GLU A CA 1
ATOM 1467 C C . GLU A 1 185 ? 22.102 -15.466 -3.147 1.00 62.00 185 GLU A C 1
ATOM 1469 O O . GLU A 1 185 ? 22.448 -16.611 -3.454 1.00 62.00 185 GLU A O 1
ATOM 1474 N N . ASP A 1 186 ? 20.900 -15.164 -2.655 1.00 61.78 186 ASP A N 1
ATOM 1475 C CA . ASP A 1 186 ? 19.868 -16.150 -2.332 1.00 61.78 186 ASP A CA 1
ATOM 1476 C C . ASP A 1 186 ? 19.220 -16.742 -3.584 1.00 61.78 186 ASP A C 1
ATOM 1478 O O . ASP A 1 186 ? 18.785 -17.894 -3.584 1.00 61.78 186 ASP A O 1
ATOM 1482 N N . ASN A 1 187 ? 19.143 -15.962 -4.668 1.00 64.25 187 ASN A N 1
ATOM 1483 C CA . ASN A 1 187 ? 18.356 -16.327 -5.844 1.00 64.25 187 ASN A CA 1
ATOM 1484 C C . ASN A 1 187 ? 19.199 -16.835 -7.026 1.00 64.25 187 ASN A C 1
ATOM 1486 O O . ASN A 1 187 ? 18.667 -17.554 -7.873 1.00 64.25 187 ASN A O 1
ATOM 1490 N N . LYS A 1 188 ? 20.509 -16.544 -7.076 1.00 61.47 188 LYS A N 1
ATOM 1491 C CA . LYS A 1 188 ? 21.387 -16.857 -8.225 1.00 61.47 188 LYS A CA 1
ATOM 1492 C C . LYS A 1 188 ? 21.384 -18.325 -8.641 1.00 61.47 188 LYS A C 1
ATOM 1494 O O . LYS A 1 188 ? 21.447 -18.636 -9.826 1.00 61.47 188 LYS A O 1
ATOM 1499 N N . ALA A 1 189 ? 21.303 -19.242 -7.674 1.00 57.91 189 ALA A N 1
ATOM 1500 C CA . ALA A 1 189 ? 21.321 -20.677 -7.945 1.00 57.91 189 ALA A CA 1
ATOM 1501 C C . ALA A 1 189 ? 20.066 -21.147 -8.700 1.00 57.91 189 ALA A C 1
ATOM 1503 O O . ALA A 1 189 ? 20.086 -22.224 -9.287 1.00 57.91 189 ALA A O 1
ATOM 1504 N N . TYR A 1 190 ? 19.001 -20.341 -8.701 1.00 59.94 190 TYR A N 1
ATOM 1505 C CA . TYR A 1 190 ? 17.724 -20.637 -9.340 1.00 59.94 190 TYR A CA 1
ATOM 1506 C C . TYR A 1 190 ? 17.555 -19.962 -10.708 1.00 59.94 190 TYR A C 1
ATOM 1508 O O . TYR A 1 190 ? 16.526 -20.154 -11.341 1.00 59.94 190 TYR A O 1
ATOM 1516 N N . PHE A 1 191 ? 18.531 -19.204 -11.212 1.00 63.88 191 PHE A N 1
ATOM 1517 C CA . PHE A 1 191 ? 18.421 -18.575 -12.534 1.00 63.88 191 PHE A CA 1
ATOM 1518 C C . PHE A 1 191 ? 18.548 -19.597 -13.680 1.00 63.88 191 PHE A C 1
ATOM 1520 O O . PHE A 1 191 ? 19.279 -20.586 -13.589 1.00 63.88 191 PHE A O 1
ATOM 1527 N N . THR A 1 192 ? 17.839 -19.352 -14.785 1.00 58.38 192 THR A N 1
ATOM 1528 C CA . THR A 1 192 ? 17.893 -20.152 -16.029 1.00 58.38 192 THR A CA 1
ATOM 1529 C C . THR A 1 192 ? 18.062 -19.230 -17.239 1.00 58.38 192 THR A C 1
ATOM 1531 O O . THR A 1 192 ? 18.052 -18.017 -17.074 1.00 58.38 192 THR A O 1
ATOM 1534 N N . ALA A 1 193 ? 18.194 -19.747 -18.468 1.00 60.62 193 ALA A N 1
ATOM 1535 C CA . ALA A 1 193 ? 18.378 -18.882 -19.638 1.00 60.62 193 ALA A CA 1
ATOM 1536 C C . ALA A 1 193 ? 17.137 -18.025 -19.937 1.00 60.62 193 ALA A C 1
ATOM 1538 O O . ALA A 1 193 ? 17.273 -16.886 -20.380 1.00 60.62 193 ALA A O 1
ATOM 1539 N N . SER A 1 194 ? 15.934 -18.551 -19.678 1.00 55.56 194 SER A N 1
ATOM 1540 C CA . SER A 1 194 ? 14.691 -17.779 -19.822 1.00 55.56 194 SER A CA 1
ATOM 1541 C C . SER A 1 194 ? 14.330 -16.989 -18.560 1.00 55.56 194 SER A C 1
ATOM 1543 O O . SER A 1 194 ? 13.488 -16.105 -18.651 1.00 55.56 194 SER A O 1
ATOM 1545 N N . TRP A 1 195 ? 14.946 -17.303 -17.414 1.00 53.66 195 TRP A N 1
ATOM 1546 C CA . TRP A 1 195 ? 14.664 -16.722 -16.093 1.00 53.66 195 TRP A CA 1
ATOM 1547 C C . TRP A 1 195 ? 15.880 -15.978 -15.512 1.00 53.66 195 TRP A C 1
ATOM 1549 O O . TRP A 1 195 ? 16.002 -15.831 -14.293 1.00 53.66 195 TRP A O 1
ATOM 1559 N N . ASN A 1 196 ? 16.838 -15.583 -16.355 1.00 51.50 196 ASN A N 1
ATOM 1560 C CA . ASN A 1 196 ? 17.988 -14.804 -15.921 1.00 51.50 196 ASN A CA 1
ATOM 1561 C C . ASN A 1 196 ? 17.519 -13.374 -15.673 1.00 51.50 196 ASN A C 1
ATOM 1563 O O . ASN A 1 196 ? 17.456 -12.550 -16.580 1.00 51.50 196 ASN A O 1
ATOM 1567 N N . ASN A 1 197 ? 17.125 -13.130 -14.430 1.00 53.22 197 ASN A N 1
ATOM 1568 C CA . ASN A 1 197 ? 16.473 -11.898 -13.994 1.00 53.22 197 ASN A CA 1
ATOM 1569 C C . ASN A 1 197 ? 17.475 -10.880 -13.438 1.00 53.22 197 ASN A C 1
ATOM 1571 O O . ASN A 1 197 ? 17.123 -9.902 -12.783 1.00 53.22 197 ASN A O 1
ATOM 1575 N N . SER A 1 198 ? 18.746 -11.151 -13.699 1.00 41.38 198 SER A N 1
ATOM 1576 C CA . SER A 1 198 ? 19.877 -10.318 -13.392 1.00 41.38 198 SER A CA 1
ATOM 1577 C C . SER A 1 198 ? 20.367 -9.822 -14.757 1.00 41.38 198 SER A C 1
ATOM 1579 O O . SER A 1 198 ? 20.668 -10.623 -15.637 1.00 41.38 198 SER A O 1
ATOM 1581 N N . GLU A 1 199 ? 20.441 -8.513 -14.989 1.00 37.78 199 GLU A N 1
ATOM 1582 C CA . GLU A 1 199 ? 21.002 -7.947 -16.234 1.00 37.78 199 GLU A CA 1
ATOM 1583 C C . GLU A 1 199 ? 22.504 -8.291 -16.426 1.00 37.78 199 GLU A C 1
ATOM 1585 O O . GLU A 1 199 ? 23.134 -7.866 -17.388 1.00 37.78 199 GLU A O 1
ATOM 1590 N N . TYR A 1 200 ? 23.069 -9.118 -15.540 1.00 43.84 200 TYR A N 1
ATOM 1591 C CA . TYR A 1 200 ? 24.461 -9.549 -15.451 1.00 43.84 200 TYR A CA 1
ATOM 1592 C C . TYR A 1 200 ? 24.873 -10.576 -16.524 1.00 43.84 200 TYR A C 1
ATOM 1594 O O . TYR A 1 200 ? 25.978 -11.110 -16.454 1.00 43.84 200 TYR A O 1
ATOM 1602 N N . ASP A 1 201 ? 24.019 -10.886 -17.507 1.00 35.94 201 ASP A N 1
ATOM 1603 C CA . ASP A 1 201 ? 24.293 -11.950 -18.483 1.00 35.94 201 ASP A CA 1
ATOM 1604 C C . ASP A 1 201 ? 23.865 -11.591 -19.919 1.00 35.94 201 ASP A C 1
ATOM 1606 O O . ASP A 1 201 ? 23.016 -12.215 -20.561 1.00 35.94 201 ASP A O 1
ATOM 1610 N N . SER A 1 202 ? 24.533 -10.581 -20.471 1.00 27.05 202 SER A N 1
ATOM 1611 C CA . SER A 1 202 ? 24.786 -10.497 -21.911 1.00 27.05 202 SER A CA 1
ATOM 1612 C C . SER A 1 202 ? 26.210 -10.995 -22.193 1.00 27.05 202 SER A C 1
ATOM 1614 O O . SER A 1 202 ? 27.146 -10.648 -21.481 1.00 27.05 202 SER A O 1
ATOM 1616 N N . PRO A 1 203 ? 26.428 -11.702 -23.306 1.00 31.20 203 PRO A N 1
ATOM 1617 C CA . PRO A 1 203 ? 26.443 -13.155 -23.421 1.00 31.20 203 PRO A CA 1
ATOM 1618 C C . PRO A 1 203 ? 27.708 -13.861 -22.856 1.00 31.20 203 PRO A C 1
ATOM 1620 O O . PRO A 1 203 ? 28.820 -13.628 -23.322 1.00 31.20 203 PRO A O 1
ATOM 1623 N N . ASN A 1 204 ? 27.481 -14.866 -21.997 1.00 41.19 204 ASN A N 1
ATOM 1624 C CA . ASN A 1 204 ? 28.129 -16.193 -21.939 1.00 41.19 204 ASN A CA 1
ATOM 1625 C C . ASN A 1 204 ? 29.682 -16.253 -21.884 1.00 41.19 204 ASN A C 1
ATOM 1627 O O . ASN A 1 204 ? 30.342 -16.366 -22.920 1.00 41.19 204 ASN A O 1
ATOM 1631 N N . LEU A 1 205 ? 30.279 -16.293 -20.679 1.00 32.41 205 LEU A N 1
ATOM 1632 C CA . LEU A 1 205 ? 31.748 -16.349 -20.496 1.00 32.41 205 LEU A CA 1
ATOM 1633 C C . LEU A 1 205 ? 32.306 -17.485 -19.615 1.00 32.41 205 LEU A C 1
ATOM 1635 O O . LEU A 1 205 ? 33.409 -17.347 -19.101 1.00 32.41 205 LEU A O 1
ATOM 1639 N N . GLY A 1 206 ? 31.632 -18.635 -19.479 1.00 32.41 206 GLY A N 1
ATOM 1640 C CA . GLY A 1 206 ? 32.290 -19.864 -18.986 1.00 32.41 206 GLY A CA 1
ATOM 1641 C C . GLY A 1 206 ? 33.110 -19.677 -17.697 1.00 32.41 206 GLY A C 1
ATOM 1642 O O . GLY A 1 206 ? 34.329 -19.833 -17.713 1.00 32.41 206 GLY A O 1
ATOM 1643 N N . LEU A 1 207 ? 32.408 -19.315 -16.622 1.00 31.36 207 LEU A N 1
ATOM 1644 C CA . LEU A 1 207 ? 32.902 -18.860 -15.317 1.00 31.36 207 LEU A CA 1
ATOM 1645 C C . LEU A 1 207 ? 34.217 -19.515 -14.840 1.00 31.36 207 LEU A C 1
ATOM 1647 O O . LEU A 1 207 ? 34.236 -20.593 -14.242 1.00 31.36 207 LEU A O 1
ATOM 1651 N N . LEU A 1 208 ? 35.309 -18.781 -15.052 1.00 30.02 208 LEU A N 1
ATOM 1652 C CA . LEU A 1 208 ? 36.318 -18.524 -14.026 1.00 30.02 208 LEU A CA 1
ATOM 1653 C C . LEU A 1 208 ? 35.889 -17.259 -13.265 1.00 30.02 208 LEU A C 1
ATOM 1655 O O . LEU A 1 208 ? 35.256 -16.388 -13.863 1.00 30.02 208 LEU A O 1
ATOM 1659 N N . GLU A 1 209 ? 36.245 -17.173 -11.978 1.00 34.31 209 GLU A N 1
ATOM 1660 C CA . GLU A 1 209 ? 36.162 -15.951 -11.156 1.00 34.31 209 GLU A CA 1
ATOM 1661 C C . GLU A 1 209 ? 36.495 -14.702 -11.995 1.00 34.31 209 GLU A C 1
ATOM 1663 O O . GLU A 1 209 ? 37.525 -14.711 -12.688 1.00 34.31 209 GLU A O 1
ATOM 1668 N N . PRO A 1 210 ? 35.649 -13.655 -11.985 1.00 32.53 210 PRO A N 1
ATOM 1669 C CA . PRO A 1 210 ? 35.855 -12.488 -12.827 1.00 32.53 210 PRO A CA 1
ATOM 1670 C C . PRO A 1 210 ? 37.212 -11.850 -12.513 1.00 32.53 210 PRO A C 1
ATOM 1672 O O . PRO A 1 210 ? 37.468 -11.343 -11.427 1.00 32.53 210 PRO A O 1
ATOM 1675 N N . SER A 1 211 ? 38.113 -11.874 -13.496 1.00 34.69 211 SER A N 1
ATOM 1676 C CA . SER A 1 211 ? 39.444 -11.260 -13.405 1.00 34.69 211 SER A CA 1
ATOM 1677 C C . SER A 1 211 ? 39.415 -9.732 -13.549 1.00 34.69 211 SER A C 1
ATOM 1679 O O . SER A 1 211 ? 40.469 -9.099 -13.608 1.00 34.69 211 SER A O 1
ATOM 1681 N N . ILE A 1 212 ? 38.224 -9.151 -13.699 1.00 34.72 212 ILE A N 1
ATOM 1682 C CA . ILE A 1 212 ? 37.969 -7.724 -13.878 1.00 34.72 212 ILE A CA 1
ATOM 1683 C C . ILE A 1 212 ? 36.892 -7.346 -12.863 1.00 34.72 212 ILE A C 1
ATOM 1685 O O . ILE A 1 212 ? 35.879 -8.032 -12.754 1.00 34.72 212 ILE A O 1
AT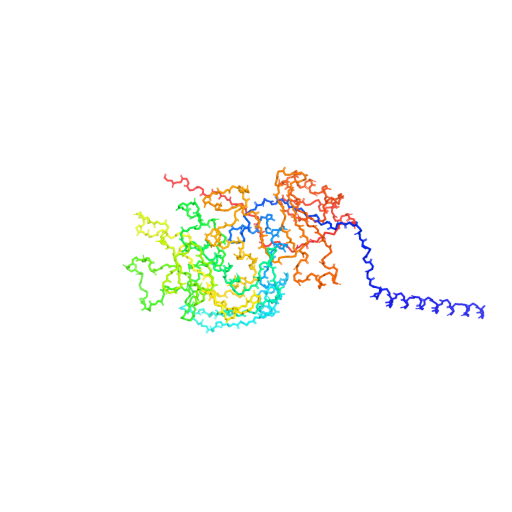OM 1689 N N . LEU A 1 213 ? 37.157 -6.285 -12.104 1.00 36.72 213 LEU A N 1
ATOM 1690 C CA . LEU A 1 213 ? 36.212 -5.722 -11.144 1.00 36.72 213 LEU A CA 1
ATOM 1691 C C . LEU A 1 213 ? 34.942 -5.254 -11.875 1.00 36.72 213 LEU A C 1
ATOM 1693 O O . LEU A 1 213 ? 35.093 -4.631 -12.929 1.00 36.72 213 LEU A O 1
ATOM 1697 N N . PRO A 1 214 ? 33.741 -5.498 -11.319 1.00 36.75 214 PRO A N 1
ATOM 1698 C CA . PRO A 1 214 ? 32.504 -4.929 -11.839 1.00 36.75 214 PRO A CA 1
ATOM 1699 C C . PRO A 1 214 ? 32.620 -3.404 -11.975 1.00 36.75 214 PRO A C 1
ATOM 1701 O O . PRO A 1 214 ? 33.114 -2.742 -11.056 1.00 36.75 214 PRO A O 1
ATOM 1704 N N . ASP A 1 215 ? 32.189 -2.849 -13.103 1.00 38.09 215 ASP A N 1
ATOM 1705 C CA . ASP A 1 215 ? 32.122 -1.414 -13.354 1.00 38.09 215 ASP A CA 1
ATOM 1706 C C . ASP A 1 215 ? 30.692 -0.856 -13.186 1.00 38.09 215 ASP A C 1
ATOM 1708 O O . ASP A 1 215 ? 29.754 -1.546 -12.793 1.00 38.09 215 ASP A O 1
ATOM 1712 N N . VAL A 1 216 ? 30.516 0.447 -13.425 1.00 38.19 216 VAL A N 1
ATOM 1713 C CA . VAL A 1 216 ? 29.247 1.170 -13.194 1.00 38.19 216 VAL A CA 1
ATOM 1714 C C . VAL A 1 216 ? 28.097 0.675 -14.092 1.00 38.19 216 VAL A C 1
ATOM 1716 O O . VAL A 1 216 ? 26.942 1.060 -13.905 1.00 38.19 216 VAL A O 1
ATOM 1719 N N . LEU A 1 217 ? 28.403 -0.129 -15.108 1.00 43.62 217 LEU A N 1
ATOM 1720 C CA . LEU A 1 217 ? 27.446 -0.780 -15.996 1.00 43.62 217 LEU A CA 1
ATOM 1721 C C . LEU A 1 217 ? 26.982 -2.144 -15.466 1.00 43.62 217 LEU A C 1
ATOM 1723 O O . LEU A 1 217 ? 25.981 -2.640 -15.968 1.00 43.62 217 LEU A O 1
ATOM 1727 N N . ASP A 1 218 ? 27.640 -2.697 -14.443 1.00 43.66 218 ASP A N 1
ATOM 1728 C CA . ASP A 1 218 ? 27.413 -4.055 -13.934 1.00 43.66 218 ASP A CA 1
ATOM 1729 C C . ASP A 1 218 ? 26.443 -4.127 -12.731 1.00 43.66 218 ASP A C 1
ATOM 1731 O O . ASP A 1 218 ? 26.353 -5.169 -12.096 1.00 43.66 218 ASP A O 1
ATOM 1735 N N . TYR A 1 219 ? 25.715 -3.058 -12.373 1.00 52.41 219 TYR A N 1
ATOM 1736 C CA . TYR A 1 219 ? 24.808 -3.033 -11.203 1.00 52.41 219 TYR A CA 1
ATOM 1737 C C . TYR A 1 219 ? 23.351 -2.720 -11.559 1.00 52.41 219 TYR A C 1
ATOM 1739 O O . TYR A 1 219 ? 23.089 -2.036 -12.546 1.00 52.41 219 TYR A O 1
ATOM 1747 N N . ALA A 1 220 ? 22.421 -3.205 -10.721 1.00 61.25 220 ALA A N 1
ATOM 1748 C CA . ALA A 1 220 ? 20.979 -3.267 -10.969 1.00 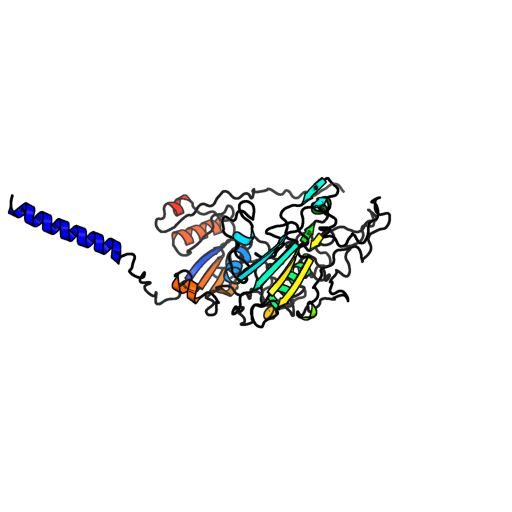61.25 220 ALA A CA 1
ATOM 1749 C C . ALA A 1 220 ? 20.367 -1.946 -11.469 1.00 61.25 220 ALA A C 1
ATOM 1751 O O . ALA A 1 220 ? 20.440 -0.903 -10.812 1.00 61.25 220 ALA A O 1
ATOM 1752 N N . TRP A 1 221 ? 19.726 -2.008 -12.634 1.00 71.62 221 TRP A N 1
ATOM 1753 C CA . TRP A 1 221 ? 18.865 -0.952 -13.156 1.00 71.62 221 TRP A CA 1
ATOM 1754 C C . TRP A 1 221 ? 17.403 -1.302 -12.886 1.00 71.62 221 TRP A C 1
ATOM 1756 O O . TRP A 1 221 ? 17.044 -2.467 -12.709 1.00 71.62 221 TRP A O 1
ATOM 1766 N N . TYR A 1 222 ? 16.545 -0.287 -12.898 1.00 81.81 222 TYR A N 1
ATOM 1767 C CA . TYR A 1 222 ? 15.101 -0.478 -12.972 1.00 81.81 222 TYR A CA 1
ATOM 1768 C C . TYR A 1 222 ? 14.575 0.050 -14.309 1.00 81.81 222 TYR A C 1
ATOM 1770 O O . TYR A 1 222 ? 14.865 1.190 -14.677 1.00 81.81 222 TYR A O 1
ATOM 1778 N N . ASP A 1 223 ? 13.826 -0.772 -15.050 1.00 87.19 223 ASP A N 1
ATOM 1779 C CA . ASP A 1 223 ? 13.229 -0.400 -16.337 1.00 87.19 223 ASP A CA 1
ATOM 1780 C C . ASP A 1 223 ? 11.852 0.247 -16.112 1.00 87.19 223 ASP A C 1
ATOM 1782 O O . ASP A 1 223 ? 10.870 -0.416 -15.770 1.00 87.19 223 ASP A O 1
ATOM 1786 N N . LEU A 1 224 ? 11.752 1.558 -16.367 1.00 90.06 224 LEU A N 1
ATOM 1787 C CA . LEU A 1 224 ? 10.474 2.280 -16.341 1.00 90.06 224 LEU A CA 1
ATOM 1788 C C . LEU A 1 224 ? 9.577 1.913 -17.535 1.00 90.06 224 LEU A C 1
ATOM 1790 O O . LEU A 1 224 ? 8.448 2.393 -17.643 1.00 90.06 224 LEU A O 1
ATOM 1794 N N . GLY A 1 225 ? 10.034 1.047 -18.431 1.00 88.00 225 GLY A N 1
ATOM 1795 C CA . GLY A 1 225 ? 9.268 0.476 -19.519 1.00 88.00 225 GLY A CA 1
ATOM 1796 C C . GLY A 1 225 ? 9.041 1.441 -20.687 1.00 88.00 225 GLY A C 1
ATOM 1797 O O . GLY A 1 225 ? 9.423 2.614 -20.667 1.00 88.00 225 GLY A O 1
ATOM 1798 N N . PRO A 1 226 ? 8.373 0.966 -21.752 1.00 86.19 226 PRO A N 1
ATOM 1799 C CA . PRO A 1 226 ? 8.187 1.738 -22.983 1.00 86.19 226 PRO A CA 1
ATOM 1800 C C . PRO A 1 226 ? 7.253 2.947 -22.813 1.00 86.19 226 PRO A C 1
ATOM 1802 O O . PRO A 1 226 ? 7.260 3.849 -23.647 1.00 86.19 226 PRO A O 1
ATOM 1805 N N . ASN A 1 227 ? 6.450 2.977 -21.744 1.00 93.00 227 ASN A N 1
ATOM 1806 C CA . ASN A 1 227 ? 5.491 4.042 -21.457 1.00 93.00 227 ASN A CA 1
ATOM 1807 C C . ASN A 1 227 ? 5.957 4.993 -20.345 1.00 93.00 227 ASN A C 1
ATOM 1809 O O . ASN A 1 227 ? 5.121 5.703 -19.790 1.00 93.00 227 ASN A O 1
ATOM 1813 N N . ALA A 1 228 ? 7.255 5.024 -20.017 1.00 91.25 228 ALA A N 1
ATOM 1814 C CA . ALA A 1 228 ? 7.802 5.911 -18.987 1.00 91.25 228 ALA A CA 1
ATOM 1815 C C . ALA A 1 228 ? 7.405 7.383 -19.203 1.00 91.25 228 ALA A C 1
ATOM 1817 O O . ALA A 1 228 ? 7.128 8.093 -18.251 1.00 91.25 228 ALA A O 1
ATOM 1818 N N . SER A 1 229 ? 7.263 7.830 -20.454 1.00 92.88 229 SER A N 1
ATOM 1819 C CA . SER A 1 229 ? 6.844 9.200 -20.780 1.00 92.88 229 SER A CA 1
ATOM 1820 C C . SER A 1 229 ? 5.372 9.529 -20.476 1.00 92.88 229 SER A C 1
ATOM 1822 O O . SER A 1 229 ? 4.965 10.669 -20.677 1.00 92.88 229 SER A O 1
ATOM 1824 N N . LEU A 1 230 ? 4.542 8.549 -20.092 1.00 93.44 230 LEU A N 1
ATOM 1825 C CA . LEU A 1 230 ? 3.146 8.772 -19.671 1.00 93.44 230 LEU A CA 1
ATOM 1826 C C . LEU A 1 230 ? 3.018 9.087 -18.174 1.00 93.44 230 LEU A C 1
ATOM 1828 O O . LEU A 1 230 ? 1.909 9.334 -17.694 1.00 93.44 230 LEU A O 1
ATOM 1832 N N . VAL A 1 231 ? 4.128 9.020 -17.445 1.00 95.50 231 VAL A N 1
ATOM 1833 C CA . VAL A 1 231 ? 4.215 9.241 -16.007 1.00 95.50 231 VAL A CA 1
ATOM 1834 C C . VAL A 1 231 ? 5.324 10.264 -15.779 1.00 95.50 231 VAL A C 1
ATOM 1836 O O . VAL A 1 231 ? 6.396 10.175 -16.373 1.00 95.50 231 VAL A O 1
ATOM 1839 N N . ASP A 1 232 ? 5.072 11.254 -14.934 1.00 94.50 232 ASP A N 1
ATOM 1840 C CA . ASP A 1 232 ? 6.113 12.186 -14.524 1.00 94.50 232 ASP A CA 1
ATOM 1841 C C . ASP A 1 232 ? 6.909 11.538 -13.389 1.00 94.50 232 ASP A C 1
ATOM 1843 O O . ASP A 1 232 ? 6.331 11.088 -12.397 1.00 94.50 232 ASP A O 1
ATOM 1847 N N . TYR A 1 233 ? 8.237 11.556 -13.506 1.00 93.81 233 TYR A N 1
ATOM 1848 C CA . TYR A 1 233 ? 9.149 11.158 -12.432 1.00 93.81 233 TYR A CA 1
ATOM 1849 C C . TYR A 1 233 ? 10.065 12.330 -12.048 1.00 93.81 233 TYR A C 1
ATOM 1851 O O . TYR A 1 233 ? 11.233 12.367 -12.449 1.00 93.81 233 TYR A O 1
ATOM 1859 N N . PRO A 1 234 ? 9.551 13.339 -11.322 1.00 90.12 234 PRO A N 1
ATOM 1860 C CA . PRO A 1 234 ? 10.350 14.471 -10.866 1.00 90.12 234 PRO A CA 1
ATOM 1861 C C . PRO A 1 234 ? 11.592 14.017 -10.090 1.00 90.12 234 PRO A C 1
ATOM 1863 O O . PRO A 1 234 ? 11.537 13.083 -9.294 1.00 90.12 234 PRO A O 1
ATOM 1866 N N . GLY A 1 235 ? 12.731 14.657 -10.364 1.00 84.62 235 GLY A N 1
ATOM 1867 C CA . GLY A 1 235 ? 14.017 14.328 -9.739 1.00 84.62 235 GLY A CA 1
ATOM 1868 C C . GLY A 1 235 ? 14.715 13.079 -10.294 1.00 84.62 235 GLY A C 1
ATOM 1869 O O . GLY A 1 235 ? 15.882 12.856 -9.987 1.00 84.62 235 GLY A O 1
ATOM 1870 N N . VAL A 1 236 ? 14.070 12.284 -11.152 1.00 88.81 236 VAL A N 1
ATOM 1871 C CA . VAL A 1 236 ? 14.663 11.049 -11.681 1.00 88.81 236 VAL A CA 1
ATOM 1872 C C . VAL A 1 236 ? 15.437 11.314 -12.970 1.00 88.81 236 VAL A C 1
ATOM 1874 O O . VAL A 1 236 ? 14.900 11.825 -13.953 1.00 88.81 236 VAL A O 1
ATOM 1877 N N . THR A 1 237 ? 16.708 10.909 -12.999 1.00 88.62 237 THR A N 1
ATOM 1878 C CA . THR A 1 237 ? 17.492 10.883 -14.241 1.00 88.62 237 THR A CA 1
ATOM 1879 C C . THR A 1 237 ? 17.204 9.592 -15.000 1.00 88.62 237 THR A C 1
ATOM 1881 O O . THR A 1 237 ? 17.744 8.537 -14.675 1.00 88.62 237 THR A O 1
ATOM 1884 N N . ILE A 1 238 ? 16.350 9.686 -16.019 1.00 89.50 238 ILE A N 1
ATOM 1885 C CA . ILE A 1 238 ? 15.985 8.561 -16.886 1.00 89.50 238 ILE A CA 1
ATOM 1886 C C . ILE A 1 238 ? 16.988 8.464 -18.042 1.00 89.50 238 ILE A C 1
ATOM 1888 O O . ILE A 1 238 ? 17.241 9.444 -18.748 1.00 89.50 238 ILE A O 1
ATOM 1892 N N . LEU A 1 239 ? 17.567 7.281 -18.242 1.00 85.50 239 LEU A N 1
ATOM 1893 C CA . LEU A 1 239 ? 18.499 7.006 -19.333 1.00 85.50 239 LEU A CA 1
ATOM 1894 C C . LEU A 1 239 ? 17.767 6.824 -20.673 1.00 85.50 239 LEU A C 1
ATOM 1896 O O . LEU A 1 239 ? 16.557 6.622 -20.733 1.00 85.50 239 LEU A O 1
ATOM 1900 N N . ALA A 1 240 ? 18.508 6.871 -21.784 1.00 84.38 240 ALA A N 1
ATOM 1901 C CA . ALA A 1 240 ? 17.930 6.807 -23.134 1.00 84.38 240 ALA A CA 1
ATOM 1902 C C . ALA A 1 240 ? 17.166 5.500 -23.443 1.00 84.38 240 ALA A C 1
ATOM 1904 O O . ALA A 1 240 ? 16.363 5.464 -24.372 1.00 84.38 240 ALA A O 1
ATOM 1905 N N . ASN A 1 241 ? 17.423 4.434 -22.685 1.00 79.44 241 ASN A N 1
ATOM 1906 C CA . ASN A 1 241 ? 16.737 3.142 -22.745 1.00 79.44 241 ASN A CA 1
ATOM 1907 C C . ASN A 1 241 ? 15.573 3.026 -21.740 1.00 79.44 241 ASN A C 1
ATOM 1909 O O . ASN A 1 241 ? 15.092 1.921 -21.527 1.00 79.44 241 ASN A O 1
ATOM 1913 N N . ASN A 1 242 ? 15.119 4.136 -21.146 1.00 85.38 242 ASN A N 1
ATOM 1914 C CA . ASN A 1 242 ? 14.081 4.203 -20.107 1.00 85.38 242 ASN A CA 1
ATOM 1915 C C . ASN A 1 242 ? 14.440 3.523 -18.779 1.00 85.38 242 ASN A C 1
ATOM 1917 O O . ASN A 1 242 ? 13.553 3.292 -17.957 1.00 85.38 242 ASN A O 1
ATOM 1921 N N . THR A 1 243 ? 15.719 3.242 -18.532 1.00 85.12 243 THR A N 1
ATOM 1922 C CA . THR A 1 243 ? 16.147 2.703 -17.242 1.00 85.12 243 THR A CA 1
ATOM 1923 C C . THR A 1 243 ? 16.604 3.800 -16.287 1.00 85.12 243 THR A C 1
ATOM 1925 O O . THR A 1 243 ? 16.972 4.909 -16.692 1.00 85.12 243 THR A O 1
ATOM 1928 N N . VAL A 1 244 ? 16.567 3.483 -14.996 1.00 83.06 244 VAL A N 1
ATOM 1929 C CA . VAL A 1 244 ? 17.069 4.314 -13.900 1.00 83.06 244 VAL A CA 1
ATOM 1930 C C . VAL A 1 244 ? 18.115 3.514 -13.137 1.00 83.06 244 VAL A C 1
ATOM 1932 O O . VAL A 1 244 ? 17.965 2.305 -12.953 1.00 83.06 244 VAL A O 1
ATOM 1935 N N . ARG A 1 245 ? 19.186 4.185 -12.713 1.00 76.75 245 ARG A N 1
ATOM 1936 C CA . ARG A 1 245 ? 20.285 3.569 -11.969 1.00 76.75 245 ARG A CA 1
ATOM 1937 C C . ARG A 1 245 ? 20.915 4.560 -11.005 1.00 76.75 245 ARG A C 1
ATOM 1939 O O . ARG A 1 245 ? 21.018 5.750 -11.326 1.00 76.75 245 ARG A O 1
ATOM 1946 N N . ASN A 1 246 ? 21.396 4.045 -9.876 1.00 72.38 246 ASN A N 1
ATOM 1947 C CA . ASN A 1 246 ? 22.076 4.871 -8.892 1.00 72.38 246 ASN A CA 1
ATOM 1948 C C . ASN A 1 246 ? 23.366 5.444 -9.521 1.00 72.38 246 ASN A C 1
ATOM 1950 O O . ASN A 1 246 ? 24.154 4.682 -10.091 1.00 72.38 246 ASN A O 1
ATOM 1954 N N . PRO A 1 247 ? 23.604 6.768 -9.459 1.00 64.94 247 PRO A N 1
ATOM 1955 C CA . PRO A 1 247 ? 24.820 7.376 -9.998 1.00 64.94 247 PRO A CA 1
ATOM 1956 C C . PRO A 1 247 ? 26.106 6.951 -9.263 1.00 64.94 247 PRO A C 1
ATOM 1958 O O . PRO A 1 247 ? 27.191 7.116 -9.822 1.00 64.94 247 PRO A O 1
ATOM 1961 N N . ASN A 1 248 ? 26.002 6.401 -8.048 1.00 62.72 248 ASN A N 1
ATOM 1962 C CA . ASN A 1 248 ? 27.102 5.892 -7.230 1.00 62.72 248 ASN A CA 1
ATOM 1963 C C . ASN A 1 248 ? 26.769 4.497 -6.642 1.00 62.72 248 ASN A C 1
ATOM 1965 O O . ASN A 1 248 ? 26.416 4.387 -5.470 1.00 62.72 248 ASN A O 1
ATOM 1969 N N . PRO A 1 249 ? 26.879 3.415 -7.432 1.00 54.94 249 PRO A N 1
ATOM 1970 C CA . PRO A 1 249 ? 26.341 2.098 -7.076 1.00 54.94 249 PRO A CA 1
ATOM 1971 C C . PRO A 1 249 ? 27.194 1.293 -6.080 1.00 54.94 249 PRO A C 1
ATOM 1973 O O . PRO A 1 249 ? 26.928 0.116 -5.877 1.00 54.94 249 PRO A O 1
ATOM 1976 N N . TYR A 1 250 ? 28.259 1.863 -5.515 1.00 51.19 250 TYR A N 1
ATOM 1977 C CA . TYR A 1 250 ? 29.276 1.066 -4.821 1.00 51.19 250 TYR A CA 1
ATOM 1978 C C . TYR A 1 250 ? 29.148 1.047 -3.302 1.00 51.19 250 TYR A C 1
ATOM 1980 O O . TYR A 1 250 ? 29.929 0.356 -2.662 1.00 51.19 250 TYR A O 1
ATOM 1988 N N . GLY A 1 251 ? 28.293 1.882 -2.702 1.00 50.94 251 GLY A N 1
ATOM 1989 C CA . GLY A 1 251 ? 28.327 2.109 -1.248 1.00 50.94 251 GLY A CA 1
ATOM 1990 C C . GLY A 1 251 ? 29.713 2.528 -0.704 1.00 50.94 251 GLY A C 1
ATOM 1991 O O . GLY A 1 251 ? 29.901 2.580 0.506 1.00 50.94 251 GLY A O 1
ATOM 1992 N N . GLY A 1 252 ? 30.695 2.806 -1.582 1.00 51.72 252 GLY A N 1
ATOM 1993 C CA . GLY A 1 252 ? 32.110 3.006 -1.263 1.00 51.72 252 GLY A CA 1
ATOM 1994 C C . GLY A 1 252 ? 33.064 1.939 -1.836 1.00 51.72 252 GLY A C 1
ATOM 1995 O O . GLY A 1 252 ? 32.697 1.052 -2.600 1.00 51.72 252 GLY A O 1
ATOM 1996 N N . TRP A 1 253 ? 34.346 2.040 -1.480 1.00 49.16 253 TRP A N 1
ATOM 1997 C CA . TRP A 1 253 ? 35.392 1.069 -1.831 1.00 49.16 253 TRP A CA 1
ATOM 1998 C C . TRP A 1 253 ? 36.157 0.689 -0.563 1.00 49.16 253 TRP A C 1
ATOM 2000 O O . TRP A 1 253 ? 36.703 1.569 0.110 1.00 49.16 253 TRP A O 1
ATOM 2010 N N . ASP A 1 254 ? 36.221 -0.602 -0.236 1.00 46.66 254 ASP A N 1
ATOM 2011 C CA . ASP A 1 254 ? 37.019 -1.080 0.887 1.00 46.66 254 ASP A CA 1
ATOM 2012 C C . ASP A 1 254 ? 38.475 -1.260 0.436 1.00 46.66 254 ASP A C 1
ATOM 2014 O O . ASP A 1 254 ? 38.852 -2.199 -0.268 1.00 46.66 254 ASP A O 1
ATOM 2018 N N . ASN A 1 255 ? 39.326 -0.332 0.872 1.00 46.25 255 ASN A N 1
ATOM 2019 C CA . ASN A 1 255 ? 40.756 -0.338 0.572 1.00 46.25 255 ASN A CA 1
ATOM 2020 C C . ASN A 1 255 ? 41.514 -1.518 1.208 1.00 46.25 255 ASN A C 1
ATOM 2022 O O . ASN A 1 255 ? 42.607 -1.844 0.746 1.00 46.25 255 ASN A O 1
ATOM 2026 N N . VAL A 1 256 ? 40.977 -2.137 2.264 1.00 48.16 256 VAL A N 1
ATOM 2027 C CA . VAL A 1 256 ? 41.614 -3.259 2.968 1.00 48.16 256 VAL A CA 1
ATOM 2028 C C . VAL A 1 256 ? 41.351 -4.566 2.230 1.00 48.16 256 VAL A C 1
ATOM 2030 O O . VAL A 1 256 ? 42.295 -5.313 1.968 1.00 48.16 256 VAL A O 1
ATOM 2033 N N . SER A 1 257 ? 40.100 -4.826 1.845 1.00 49.94 257 SER A N 1
ATOM 2034 C CA . SER A 1 257 ? 39.751 -5.985 1.011 1.00 49.94 257 SER A CA 1
ATOM 2035 C C . SER A 1 257 ? 40.045 -5.773 -0.478 1.00 49.94 257 SER A C 1
ATOM 2037 O O . SER A 1 257 ? 40.067 -6.741 -1.235 1.00 49.94 257 SER A O 1
ATOM 2039 N N . SER A 1 258 ? 40.345 -4.532 -0.892 1.00 49.62 258 SER A N 1
ATOM 2040 C CA . SER A 1 258 ? 40.496 -4.139 -2.301 1.00 49.62 258 SER A CA 1
ATOM 2041 C C . SER A 1 258 ? 39.277 -4.537 -3.142 1.00 49.62 258 SER A C 1
ATOM 2043 O O . SER A 1 258 ? 39.426 -5.011 -4.270 1.00 49.62 258 SER A O 1
ATOM 2045 N N . ALA A 1 259 ? 38.085 -4.353 -2.575 1.00 48.38 259 ALA A N 1
ATOM 2046 C CA . ALA A 1 259 ? 36.813 -4.709 -3.186 1.00 48.38 259 ALA A CA 1
ATOM 2047 C C . ALA A 1 259 ? 35.794 -3.567 -3.055 1.00 48.38 259 ALA A C 1
ATOM 2049 O O . ALA A 1 259 ? 35.887 -2.719 -2.163 1.00 48.38 259 ALA A O 1
ATOM 2050 N N . ALA A 1 260 ? 34.808 -3.553 -3.955 1.00 45.78 260 ALA A N 1
ATOM 2051 C CA . ALA A 1 260 ? 33.627 -2.712 -3.798 1.00 45.78 260 ALA A CA 1
ATOM 2052 C C . ALA A 1 260 ? 32.870 -3.138 -2.537 1.00 45.78 260 ALA A C 1
ATOM 2054 O O . ALA A 1 260 ? 32.841 -4.325 -2.199 1.00 45.78 260 ALA A O 1
ATOM 2055 N N . ILE A 1 261 ? 32.273 -2.177 -1.835 1.00 49.41 261 ILE A N 1
ATOM 2056 C CA . ILE A 1 261 ? 31.528 -2.511 -0.632 1.00 49.41 261 ILE A CA 1
ATOM 2057 C C . ILE A 1 261 ? 30.126 -2.968 -1.039 1.00 49.41 261 ILE A C 1
ATOM 2059 O O . ILE A 1 261 ? 29.268 -2.172 -1.406 1.00 49.41 261 ILE A O 1
ATOM 2063 N N . HIS A 1 262 ? 29.904 -4.278 -1.003 1.00 48.84 262 HIS A N 1
ATOM 2064 C CA . HIS A 1 262 ? 28.608 -4.884 -1.290 1.00 48.84 262 HIS A CA 1
ATOM 2065 C C . HIS A 1 262 ? 27.672 -4.709 -0.087 1.00 48.84 262 HIS A C 1
ATOM 2067 O O . HIS A 1 262 ? 27.499 -5.631 0.704 1.00 48.84 262 HIS A O 1
ATOM 2073 N N . TRP A 1 263 ? 27.113 -3.513 0.082 1.00 50.28 263 TRP A N 1
ATOM 2074 C CA . TRP A 1 263 ? 25.973 -3.299 0.974 1.00 50.28 263 TRP A CA 1
ATOM 2075 C C . TRP A 1 263 ? 24.678 -3.297 0.167 1.00 50.28 263 TRP A C 1
ATOM 2077 O O . TRP A 1 263 ? 24.668 -2.950 -1.018 1.00 50.28 263 TRP A O 1
ATOM 2087 N N . ALA A 1 264 ? 23.565 -3.631 0.814 1.00 46.47 264 ALA A N 1
ATOM 2088 C CA . ALA A 1 264 ? 22.258 -3.299 0.271 1.00 46.47 264 ALA A CA 1
ATOM 2089 C C . ALA A 1 264 ? 22.192 -1.772 -0.014 1.00 46.47 264 ALA A C 1
ATOM 2091 O O . ALA A 1 264 ? 22.859 -0.993 0.670 1.00 46.47 264 ALA A O 1
ATOM 2092 N N . PRO A 1 265 ? 21.464 -1.331 -1.055 1.00 51.84 265 PRO A N 1
ATOM 2093 C CA . PRO A 1 265 ? 20.632 -2.124 -1.960 1.00 51.84 265 PRO A CA 1
ATOM 2094 C C . PRO A 1 265 ? 21.390 -2.665 -3.196 1.00 51.84 265 PRO A C 1
ATOM 2096 O O . PRO A 1 265 ? 20.758 -3.130 -4.144 1.00 51.84 265 PRO A O 1
ATOM 2099 N N . TYR A 1 266 ? 22.726 -2.598 -3.224 1.00 55.94 266 TYR A N 1
ATOM 2100 C CA . TYR A 1 266 ? 23.548 -2.803 -4.427 1.00 55.94 266 TYR A CA 1
ATOM 2101 C C . TYR A 1 266 ? 23.759 -4.275 -4.830 1.00 55.94 266 TYR A C 1
ATOM 2103 O O . TYR A 1 266 ? 24.215 -4.558 -5.936 1.00 55.94 266 TYR A O 1
ATOM 2111 N N . ASP A 1 267 ? 23.400 -5.221 -3.966 1.00 58.47 267 ASP A N 1
ATOM 2112 C CA . ASP A 1 267 ? 23.415 -6.672 -4.187 1.00 58.47 267 ASP A CA 1
ATOM 2113 C C . ASP A 1 267 ? 22.008 -7.254 -4.439 1.00 58.47 267 ASP A C 1
ATOM 2115 O O . ASP A 1 267 ? 21.787 -8.469 -4.360 1.00 58.47 267 ASP A O 1
ATOM 2119 N N . ARG A 1 268 ? 21.041 -6.382 -4.754 1.00 68.50 268 ARG A N 1
ATOM 2120 C CA . ARG A 1 268 ? 19.638 -6.735 -4.987 1.00 68.50 268 ARG A CA 1
ATOM 2121 C C . ARG A 1 268 ? 19.176 -6.345 -6.386 1.00 68.50 268 ARG A C 1
ATOM 2123 O O . ARG A 1 268 ? 19.594 -5.335 -6.943 1.00 68.50 268 ARG A O 1
ATOM 2130 N N . TYR A 1 269 ? 18.254 -7.126 -6.940 1.00 70.81 269 TYR A N 1
ATOM 2131 C CA . TYR A 1 269 ? 17.576 -6.821 -8.204 1.00 70.81 269 TYR A CA 1
ATOM 2132 C C . TYR A 1 269 ? 16.081 -6.547 -7.964 1.00 70.81 269 TYR A C 1
ATOM 2134 O O . TYR A 1 269 ? 15.515 -7.041 -6.980 1.00 70.81 269 TYR A O 1
ATOM 2142 N N . PRO A 1 270 ? 15.407 -5.766 -8.828 1.00 78.00 270 PRO A N 1
ATOM 2143 C CA . PRO A 1 270 ? 13.992 -5.473 -8.650 1.00 78.00 270 PRO A CA 1
ATOM 2144 C C . PRO A 1 270 ? 13.168 -6.715 -9.006 1.00 78.00 270 PRO A C 1
ATOM 2146 O O . PRO A 1 270 ? 13.357 -7.305 -10.063 1.00 78.00 270 PRO A O 1
ATOM 2149 N N . GLY A 1 271 ? 12.253 -7.125 -8.131 1.00 76.75 271 GLY A N 1
ATOM 2150 C CA . GLY A 1 271 ? 11.355 -8.270 -8.305 1.00 76.75 271 GLY A CA 1
ATOM 2151 C C . GLY A 1 271 ? 10.271 -8.044 -9.363 1.00 76.75 271 GLY A C 1
ATOM 2152 O O . GLY A 1 271 ? 9.789 -9.011 -9.954 1.00 76.75 271 GLY A O 1
ATOM 2153 N N . VAL A 1 272 ? 9.938 -6.788 -9.668 1.00 82.38 272 VAL A N 1
ATOM 2154 C CA . VAL A 1 272 ? 9.247 -6.396 -10.905 1.00 82.38 272 VAL A CA 1
ATOM 2155 C C . VAL A 1 272 ? 10.304 -5.920 -11.890 1.00 82.38 272 VAL A C 1
ATOM 2157 O O . VAL A 1 272 ? 11.097 -5.041 -11.579 1.00 82.38 272 VAL A O 1
ATOM 2160 N N . ALA A 1 273 ? 10.315 -6.501 -13.084 1.00 80.88 273 ALA A N 1
ATOM 2161 C CA . ALA A 1 273 ? 11.225 -6.101 -14.148 1.00 80.88 273 ALA A CA 1
ATOM 2162 C C . ALA A 1 273 ? 10.833 -4.738 -14.720 1.00 80.88 273 ALA A C 1
ATOM 2164 O O . ALA A 1 273 ? 11.677 -3.869 -14.904 1.00 80.88 273 ALA A O 1
ATOM 2165 N N . LYS A 1 274 ? 9.537 -4.582 -15.015 1.00 87.25 274 LYS A N 1
ATOM 2166 C CA . LYS A 1 274 ? 8.935 -3.343 -15.505 1.00 87.25 274 LYS A CA 1
ATOM 2167 C C . LYS A 1 274 ? 7.419 -3.397 -15.424 1.00 87.25 274 LYS A C 1
ATOM 2169 O O . LYS A 1 274 ? 6.809 -4.473 -15.412 1.00 87.25 274 LYS A O 1
ATOM 2174 N N . VAL A 1 275 ? 6.816 -2.221 -15.524 1.00 92.00 275 VAL A N 1
ATOM 2175 C CA . VAL A 1 275 ? 5.371 -2.046 -15.667 1.00 92.00 275 VAL A CA 1
ATOM 2176 C C . VAL A 1 275 ? 5.055 -1.351 -16.993 1.00 92.00 275 VAL A C 1
ATOM 2178 O O . VAL A 1 275 ? 5.543 -0.252 -17.258 1.00 92.00 275 VAL A O 1
ATOM 2181 N N . GLU A 1 276 ? 4.224 -1.980 -17.823 1.00 94.94 276 GLU A N 1
ATOM 2182 C CA . GLU A 1 276 ? 3.817 -1.508 -19.151 1.00 94.94 276 GLU A CA 1
ATOM 2183 C C . GLU A 1 276 ? 2.331 -1.134 -19.167 1.00 94.94 276 GLU A C 1
ATOM 2185 O O . GLU A 1 276 ? 1.474 -1.934 -18.791 1.00 94.94 276 GLU A O 1
ATOM 2190 N N . ILE A 1 277 ? 2.008 0.070 -19.643 1.00 97.69 277 ILE A N 1
ATOM 2191 C CA . ILE A 1 277 ? 0.619 0.511 -19.802 1.00 97.69 277 ILE A CA 1
ATOM 2192 C C . ILE A 1 277 ? 0.137 0.069 -21.183 1.00 97.69 277 ILE A C 1
ATOM 2194 O O . ILE A 1 277 ? 0.591 0.590 -22.201 1.00 97.69 277 ILE A O 1
ATOM 2198 N N . LEU A 1 278 ? -0.819 -0.861 -21.219 1.00 97.75 278 LEU A N 1
ATOM 2199 C CA . LEU A 1 278 ? -1.410 -1.346 -22.468 1.00 97.75 278 LEU A CA 1
ATOM 2200 C C . LEU A 1 278 ? -2.534 -0.425 -22.950 1.00 97.75 278 LEU A C 1
ATOM 2202 O O . LEU A 1 278 ? -2.639 -0.124 -24.138 1.00 97.75 278 LEU A O 1
ATOM 2206 N N . VAL A 1 279 ? -3.374 0.038 -22.020 1.00 97.81 279 VAL A N 1
ATOM 2207 C CA . VAL A 1 279 ? -4.472 0.971 -22.287 1.00 97.81 279 VAL A CA 1
ATOM 2208 C C . VAL A 1 279 ? -4.527 1.985 -21.154 1.00 97.81 279 VAL A C 1
ATOM 2210 O O . VAL A 1 279 ? -4.769 1.610 -20.008 1.00 97.81 279 VAL A O 1
ATOM 2213 N N . ASN A 1 280 ? -4.330 3.266 -21.475 1.00 96.00 280 ASN A N 1
ATOM 2214 C CA . ASN A 1 280 ? -4.492 4.355 -20.514 1.00 96.00 280 ASN A CA 1
ATOM 2215 C C . ASN A 1 280 ? -5.867 5.015 -20.670 1.00 96.00 280 ASN A C 1
ATOM 2217 O O . ASN A 1 280 ? -6.269 5.362 -21.783 1.00 96.00 280 ASN A O 1
ATOM 2221 N N . GLN A 1 281 ? -6.574 5.201 -19.562 1.00 96.50 281 GLN A N 1
ATOM 2222 C CA . GLN A 1 281 ? -7.908 5.799 -19.507 1.00 96.50 281 GLN A CA 1
ATOM 2223 C C . GLN A 1 281 ? -7.953 6.868 -18.415 1.00 96.50 281 GLN A C 1
ATOM 2225 O O . GLN A 1 281 ? -7.074 6.932 -17.561 1.00 96.50 281 GLN A O 1
ATOM 2230 N N . ALA A 1 282 ? -8.990 7.711 -18.426 1.00 95.69 282 ALA A N 1
ATOM 2231 C CA . ALA A 1 282 ? -9.182 8.702 -17.366 1.00 95.69 282 ALA A CA 1
ATOM 2232 C C . ALA A 1 282 ? -9.335 8.028 -15.991 1.00 95.69 282 ALA A C 1
ATOM 2234 O O . ALA A 1 282 ? -8.698 8.449 -15.031 1.00 95.69 282 ALA A O 1
ATOM 2235 N N . SER A 1 283 ? -10.124 6.953 -15.933 1.00 96.62 283 SER A N 1
ATOM 2236 C CA . SER A 1 283 ? -10.203 6.019 -14.813 1.00 96.62 283 SER A CA 1
ATOM 2237 C C . SER A 1 283 ? -10.166 4.593 -15.361 1.00 96.62 283 SER A C 1
ATOM 2239 O O . SER A 1 283 ? -10.720 4.360 -16.433 1.00 96.62 283 SER A O 1
ATOM 2241 N N . GLY A 1 284 ? -9.511 3.669 -14.661 1.00 97.44 284 GLY A N 1
ATOM 2242 C CA . GLY A 1 284 ? -9.311 2.294 -15.116 1.00 97.44 284 GLY A CA 1
ATOM 2243 C C . GLY A 1 284 ? -8.153 2.138 -16.111 1.00 97.44 284 GLY A C 1
ATOM 2244 O O . GLY A 1 284 ? -7.112 2.796 -16.004 1.00 97.44 284 GLY A O 1
ATOM 2245 N N . GLY A 1 285 ? -8.319 1.224 -17.065 1.00 98.12 285 GLY A N 1
ATOM 2246 C CA . GLY A 1 285 ? -7.319 0.868 -18.071 1.00 98.12 285 GLY A CA 1
ATOM 2247 C C . GLY A 1 285 ? -6.770 -0.550 -17.914 1.00 98.12 285 GLY A C 1
ATOM 2248 O O . GLY A 1 285 ? -7.278 -1.364 -17.143 1.00 98.12 285 GLY A O 1
ATOM 2249 N N . THR A 1 286 ? -5.719 -0.853 -18.670 1.00 98.25 286 THR A N 1
ATOM 2250 C CA . THR A 1 286 ? -5.079 -2.174 -18.668 1.00 98.25 286 THR A CA 1
ATOM 2251 C C . THR A 1 286 ? -3.575 -2.016 -18.551 1.00 98.25 286 THR A C 1
ATOM 2253 O O . THR A 1 286 ? -2.966 -1.228 -19.282 1.00 98.25 286 THR A O 1
ATOM 2256 N N . ILE A 1 287 ? -2.975 -2.788 -17.653 1.00 96.31 287 ILE A N 1
ATOM 2257 C CA . ILE A 1 287 ? -1.549 -2.723 -17.351 1.00 96.31 287 ILE A CA 1
ATOM 2258 C C . ILE A 1 287 ? -0.946 -4.122 -17.315 1.00 96.31 287 ILE A C 1
ATOM 2260 O O . ILE A 1 287 ? -1.621 -5.080 -16.946 1.00 96.31 287 ILE A O 1
ATOM 2264 N N . LYS A 1 288 ? 0.318 -4.251 -17.706 1.00 94.44 288 LYS A N 1
ATOM 2265 C CA . LYS A 1 288 ? 1.066 -5.503 -17.658 1.00 94.44 288 LYS A CA 1
ATOM 2266 C C . LYS A 1 288 ? 2.301 -5.331 -16.785 1.00 94.44 288 LYS A C 1
ATOM 2268 O O . LYS A 1 288 ? 3.152 -4.490 -17.063 1.00 94.44 288 LYS A O 1
ATOM 2273 N N . VAL A 1 289 ? 2.388 -6.132 -15.732 1.00 90.75 289 VAL A N 1
ATOM 2274 C CA . VAL A 1 289 ? 3.533 -6.196 -14.822 1.00 90.75 289 VAL A CA 1
ATOM 2275 C C . VAL A 1 289 ? 4.388 -7.383 -15.237 1.00 90.75 289 VAL A C 1
ATOM 2277 O O . VAL A 1 289 ? 3.877 -8.494 -15.350 1.00 90.75 289 VAL A O 1
ATOM 2280 N N . TYR A 1 290 ? 5.669 -7.154 -15.496 1.00 87.31 290 TYR A N 1
ATOM 2281 C CA . TYR A 1 290 ? 6.640 -8.207 -15.788 1.00 87.31 290 TYR A CA 1
ATOM 2282 C C . TYR A 1 290 ? 7.437 -8.498 -14.525 1.00 87.31 290 TYR A C 1
ATOM 2284 O O . TYR A 1 290 ? 7.875 -7.565 -13.857 1.00 87.31 290 TYR A O 1
ATOM 2292 N N . HIS A 1 291 ? 7.639 -9.768 -14.196 1.00 81.00 291 HIS A N 1
ATOM 2293 C CA . HIS A 1 291 ? 8.288 -10.161 -12.948 1.00 81.00 291 HIS A CA 1
ATOM 2294 C C . HIS A 1 291 ? 9.698 -10.673 -13.211 1.00 81.00 291 HIS A C 1
ATOM 2296 O O . HIS A 1 291 ? 9.938 -11.389 -14.174 1.00 81.00 291 HIS A O 1
ATOM 2302 N N . ASN A 1 292 ? 10.604 -10.334 -12.305 1.00 74.19 292 ASN A N 1
ATOM 2303 C CA . ASN A 1 292 ? 11.961 -10.864 -12.207 1.00 74.19 292 ASN A CA 1
ATOM 2304 C C . ASN A 1 292 ? 12.058 -11.948 -11.115 1.00 74.19 292 ASN A C 1
ATOM 2306 O O . ASN A 1 292 ? 13.140 -12.433 -10.799 1.00 74.19 292 ASN A O 1
ATOM 2310 N N . THR A 1 293 ? 10.944 -12.331 -10.490 1.00 69.94 293 THR A N 1
ATOM 2311 C CA . THR A 1 293 ? 10.921 -13.316 -9.404 1.00 69.94 293 THR A CA 1
ATOM 2312 C C . THR A 1 293 ? 9.981 -14.481 -9.702 1.00 69.94 293 THR A C 1
ATOM 2314 O O . THR A 1 293 ? 9.069 -14.393 -10.522 1.00 69.94 293 THR A O 1
ATOM 2317 N N . TRP A 1 294 ? 10.241 -15.588 -9.012 1.00 59.47 294 TRP A N 1
ATOM 2318 C CA . TRP A 1 294 ? 9.499 -16.847 -9.025 1.00 59.47 294 TRP A CA 1
ATOM 2319 C C . TRP A 1 294 ? 8.236 -16.804 -8.155 1.00 59.47 294 TRP A C 1
ATOM 2321 O O . TRP A 1 294 ? 7.441 -17.740 -8.187 1.00 59.47 294 TRP A O 1
ATOM 2331 N N . SER A 1 295 ? 8.046 -15.736 -7.374 1.00 55.78 295 SER A N 1
ATOM 2332 C CA . SER A 1 295 ? 6.949 -15.645 -6.414 1.00 55.78 295 SER A CA 1
ATOM 2333 C C . SER A 1 295 ? 5.580 -15.605 -7.097 1.00 55.78 295 SER A C 1
ATOM 2335 O O . SER A 1 295 ? 5.289 -14.710 -7.889 1.00 55.78 295 SER A O 1
ATOM 2337 N N . SER A 1 296 ? 4.716 -16.547 -6.719 1.00 51.19 296 SER A N 1
ATOM 2338 C CA . SER A 1 296 ? 3.306 -16.591 -7.104 1.00 51.19 296 SER A CA 1
ATOM 2339 C C . SER A 1 296 ? 2.468 -15.479 -6.449 1.00 51.19 296 SER A C 1
ATOM 2341 O O . SER A 1 296 ? 1.433 -15.118 -7.000 1.00 51.19 296 SER A O 1
ATOM 2343 N N . ALA A 1 297 ? 2.905 -14.907 -5.315 1.00 48.62 297 ALA A N 1
ATOM 2344 C CA . ALA A 1 297 ? 2.087 -14.009 -4.484 1.00 48.62 297 ALA A CA 1
ATOM 2345 C C . ALA A 1 297 ? 2.721 -12.640 -4.162 1.00 48.62 297 ALA A C 1
ATOM 2347 O O . ALA A 1 297 ? 2.018 -11.637 -4.093 1.00 48.62 297 ALA A O 1
ATOM 2348 N N . MET A 1 298 ? 4.039 -12.579 -3.938 1.00 45.69 298 MET A N 1
ATOM 2349 C CA . MET A 1 298 ? 4.707 -11.411 -3.336 1.00 45.69 298 MET A CA 1
ATOM 2350 C C . MET A 1 298 ? 5.355 -10.469 -4.361 1.00 45.69 298 MET A C 1
ATOM 2352 O O . MET A 1 298 ? 5.563 -9.297 -4.070 1.00 45.69 298 MET A O 1
ATOM 2356 N N . GLY A 1 299 ? 5.657 -10.949 -5.573 1.00 51.62 299 GLY A N 1
ATOM 2357 C CA . GLY A 1 299 ? 6.350 -10.171 -6.615 1.00 51.62 299 GLY A CA 1
ATOM 2358 C C . GLY A 1 299 ? 5.447 -9.333 -7.524 1.00 51.62 299 GLY A C 1
ATOM 2359 O O . GLY A 1 299 ? 5.931 -8.670 -8.439 1.00 51.62 299 GLY A O 1
ATOM 2360 N N . THR A 1 300 ? 4.131 -9.396 -7.329 1.00 55.81 300 THR A N 1
ATOM 2361 C CA . THR A 1 300 ? 3.135 -8.776 -8.216 1.00 55.81 300 THR A CA 1
ATOM 2362 C C . THR A 1 300 ? 2.591 -7.454 -7.682 1.00 55.81 300 THR A C 1
ATOM 2364 O O . THR A 1 300 ? 1.810 -6.812 -8.382 1.00 55.81 300 THR A O 1
ATOM 2367 N N . PHE A 1 301 ? 2.984 -7.044 -6.465 1.00 73.12 301 PHE A N 1
ATOM 2368 C CA . PHE A 1 301 ? 2.457 -5.855 -5.776 1.00 73.12 301 PHE A CA 1
ATOM 2369 C C . PHE A 1 301 ? 0.920 -5.838 -5.666 1.00 73.12 301 PHE A C 1
ATOM 2371 O O . PHE A 1 301 ? 0.305 -4.796 -5.459 1.00 73.12 301 PHE A O 1
ATOM 2378 N N . VAL A 1 302 ? 0.287 -7.012 -5.762 1.00 74.38 302 VAL A N 1
ATOM 2379 C CA . VAL A 1 302 ? -1.175 -7.172 -5.696 1.00 74.38 302 VAL A CA 1
ATOM 2380 C C . VAL A 1 302 ? -1.749 -6.789 -4.338 1.00 74.38 302 VAL A C 1
ATOM 2382 O O . VAL A 1 302 ? -2.864 -6.282 -4.277 1.00 74.38 302 VAL A O 1
ATOM 2385 N N . ASN A 1 303 ? -0.938 -6.949 -3.290 1.00 76.44 303 ASN A N 1
ATOM 2386 C CA . ASN A 1 303 ? -1.225 -6.567 -1.911 1.00 76.44 303 ASN A CA 1
ATOM 2387 C C . ASN A 1 303 ? -0.388 -5.349 -1.479 1.00 76.44 303 ASN A C 1
ATOM 2389 O O . ASN A 1 303 ? -0.068 -5.206 -0.302 1.00 76.44 303 ASN A O 1
ATOM 2393 N N . TYR A 1 304 ? -0.004 -4.472 -2.413 1.00 84.62 304 TYR A N 1
ATOM 2394 C CA . TYR A 1 304 ? 0.594 -3.177 -2.082 1.00 84.62 304 TYR A CA 1
ATOM 2395 C C . TYR A 1 304 ? -0.466 -2.070 -2.168 1.00 84.62 304 TYR A C 1
ATOM 2397 O O . TYR A 1 304 ? -1.190 -2.013 -3.161 1.00 84.62 304 TYR A O 1
ATOM 2405 N N . PRO A 1 305 ? -0.633 -1.232 -1.138 1.00 89.00 305 PRO A N 1
ATOM 2406 C CA . PRO A 1 305 ? -1.713 -0.255 -1.105 1.00 89.00 305 PRO A CA 1
ATOM 2407 C C . PRO A 1 305 ? -1.393 0.952 -1.999 1.00 89.00 305 PRO A C 1
ATOM 2409 O O . PRO A 1 305 ? -0.247 1.382 -2.096 1.00 89.00 305 PRO A O 1
ATOM 2412 N N . MET A 1 306 ? -2.410 1.504 -2.658 1.00 92.88 306 MET A N 1
ATOM 2413 C CA . MET A 1 306 ? -2.224 2.522 -3.698 1.00 92.88 306 MET A CA 1
ATOM 2414 C C . MET A 1 306 ? -2.397 3.950 -3.168 1.00 92.88 306 MET A C 1
ATOM 2416 O O . MET A 1 306 ? -3.385 4.259 -2.499 1.00 92.88 306 MET A O 1
ATOM 2420 N N . LEU A 1 307 ? -1.456 4.828 -3.525 1.00 94.38 307 LEU A N 1
ATOM 2421 C CA . LEU A 1 307 ? -1.412 6.247 -3.161 1.00 94.38 307 LEU A CA 1
ATOM 2422 C C . LEU A 1 307 ? -1.765 7.163 -4.341 1.00 94.38 307 LEU A C 1
ATOM 2424 O O . LEU A 1 307 ? -1.536 6.822 -5.508 1.00 94.38 307 LEU A O 1
ATOM 2428 N N . SER A 1 308 ? -2.275 8.361 -4.033 1.00 95.81 308 SER A N 1
ATOM 2429 C CA . SER A 1 308 ? -2.584 9.385 -5.039 1.00 95.81 308 SER A CA 1
ATOM 2430 C C . SER A 1 308 ? -1.323 9.915 -5.726 1.00 95.81 308 SER A C 1
ATOM 2432 O O . SER A 1 308 ? -0.580 10.734 -5.188 1.00 95.81 308 SER A O 1
ATOM 2434 N N . TYR A 1 309 ? -1.128 9.536 -6.986 1.00 95.81 309 TYR A N 1
ATOM 2435 C CA . TYR A 1 309 ? -0.099 10.139 -7.837 1.00 95.81 309 TYR A CA 1
ATOM 2436 C C . TYR A 1 309 ? -0.191 11.673 -7.863 1.00 95.81 309 TYR A C 1
ATOM 2438 O O . TYR A 1 309 ? 0.823 12.360 -7.796 1.00 95.81 309 TYR A O 1
ATOM 2446 N N . GLN A 1 310 ? -1.404 12.229 -7.933 1.00 94.88 310 GLN A N 1
ATOM 2447 C CA . GLN A 1 310 ? -1.592 13.673 -8.065 1.00 94.88 310 GLN A CA 1
ATOM 2448 C C . GLN A 1 310 ? -1.177 14.442 -6.806 1.00 94.88 310 GLN A C 1
ATOM 2450 O O . GLN A 1 310 ? -0.696 15.569 -6.929 1.00 94.88 310 GLN A O 1
ATOM 2455 N N . ALA A 1 311 ? -1.352 13.850 -5.625 1.00 93.00 311 ALA A N 1
ATOM 2456 C CA . ALA A 1 311 ? -0.938 14.461 -4.369 1.00 93.00 311 ALA A CA 1
ATOM 2457 C C . ALA A 1 311 ? 0.577 14.366 -4.140 1.00 93.00 311 ALA A C 1
ATOM 2459 O O . ALA A 1 311 ? 1.170 15.292 -3.591 1.00 93.00 311 ALA A O 1
ATOM 2460 N N . TYR A 1 312 ? 1.203 13.261 -4.561 1.00 92.19 312 TYR A N 1
ATOM 2461 C CA . TYR A 1 312 ? 2.548 12.904 -4.102 1.00 92.19 312 TYR A CA 1
ATOM 2462 C C . TYR A 1 312 ? 3.656 13.033 -5.155 1.00 92.19 312 TYR A C 1
ATOM 2464 O O . TYR A 1 312 ? 4.822 13.149 -4.785 1.00 92.19 312 TYR A O 1
ATOM 2472 N N . LYS A 1 313 ? 3.352 13.027 -6.459 1.00 92.31 313 LYS A N 1
ATOM 2473 C CA . LYS A 1 313 ? 4.387 12.895 -7.503 1.00 92.31 313 LYS A CA 1
ATOM 2474 C C . LYS A 1 313 ? 5.489 13.957 -7.465 1.00 92.31 313 LYS A C 1
ATOM 2476 O O . LYS A 1 313 ? 6.639 13.630 -7.746 1.00 92.31 313 LYS A O 1
ATOM 2481 N N . ASP A 1 314 ? 5.157 15.206 -7.144 1.00 88.88 314 ASP A N 1
ATOM 2482 C CA . ASP A 1 314 ? 6.086 16.324 -7.338 1.00 88.88 314 ASP A CA 1
ATOM 2483 C C . ASP A 1 314 ? 7.260 16.265 -6.357 1.00 88.88 314 ASP A C 1
ATOM 2485 O O . ASP A 1 314 ? 8.373 16.646 -6.707 1.00 88.88 314 ASP A O 1
ATOM 2489 N N . GLU A 1 315 ? 7.018 15.736 -5.160 1.00 85.06 315 GLU A N 1
ATOM 2490 C CA . GLU A 1 315 ? 7.957 15.825 -4.039 1.00 85.06 315 GLU A CA 1
ATOM 2491 C C . GLU A 1 315 ? 8.280 14.450 -3.433 1.00 85.06 315 GLU A C 1
ATOM 2493 O O . GLU A 1 315 ? 9.311 14.287 -2.791 1.00 85.06 315 GLU A O 1
ATOM 2498 N N . TYR A 1 316 ? 7.449 13.432 -3.681 1.00 86.50 316 TYR A N 1
ATOM 2499 C CA . TYR A 1 316 ? 7.602 12.100 -3.095 1.00 86.50 316 TYR A CA 1
ATOM 2500 C C . TYR A 1 316 ? 7.862 10.998 -4.122 1.00 86.50 316 TYR A C 1
ATOM 2502 O O . TYR A 1 316 ? 7.876 9.836 -3.752 1.00 86.50 316 TYR A O 1
ATOM 2510 N N . THR A 1 317 ? 8.105 11.286 -5.405 1.00 88.75 317 THR A N 1
ATOM 2511 C CA . THR A 1 317 ? 8.472 10.227 -6.381 1.00 88.75 317 THR A CA 1
ATOM 2512 C C . THR A 1 317 ? 9.752 9.482 -5.977 1.00 88.75 317 THR A C 1
ATOM 2514 O O . THR A 1 317 ? 9.870 8.285 -6.227 1.00 88.75 317 THR A O 1
ATOM 2517 N N . VAL A 1 318 ? 10.703 10.176 -5.350 1.00 81.75 318 VAL A N 1
ATOM 2518 C CA . VAL A 1 318 ? 12.032 9.641 -4.995 1.00 81.75 318 VAL A CA 1
ATOM 2519 C C . VAL A 1 318 ? 12.314 9.665 -3.492 1.00 81.75 318 VAL A C 1
ATOM 2521 O O . VAL A 1 318 ? 13.389 9.250 -3.074 1.00 81.75 318 VAL A O 1
ATOM 2524 N N . HIS A 1 319 ? 11.353 10.139 -2.697 1.00 79.00 319 HIS A N 1
ATOM 2525 C CA . HIS A 1 319 ? 11.449 10.292 -1.247 1.00 79.00 319 HIS A CA 1
ATOM 2526 C C . HIS A 1 319 ? 10.247 9.635 -0.575 1.00 79.00 319 HIS A C 1
ATOM 2528 O O . HIS A 1 319 ? 9.142 9.667 -1.125 1.00 79.00 319 HIS A O 1
ATOM 2534 N N . GLY A 1 320 ? 10.455 9.073 0.615 1.00 81.12 320 GLY A N 1
ATOM 2535 C CA . GLY A 1 320 ? 9.375 8.555 1.445 1.00 81.12 320 GLY A CA 1
ATOM 2536 C C . GLY A 1 320 ? 8.454 9.649 1.997 1.00 81.12 320 GLY A C 1
ATOM 2537 O O . GLY A 1 320 ? 8.817 10.823 2.017 1.00 81.12 320 GLY A O 1
ATOM 2538 N N . ILE A 1 321 ? 7.254 9.273 2.442 1.00 82.88 321 ILE A N 1
ATOM 2539 C CA . ILE A 1 321 ? 6.326 10.167 3.163 1.00 82.88 321 ILE A CA 1
ATOM 2540 C C . ILE A 1 321 ? 6.482 9.891 4.662 1.00 82.88 321 ILE A C 1
ATOM 2542 O O . ILE A 1 321 ? 6.029 8.859 5.155 1.00 82.88 321 ILE A O 1
ATOM 2546 N N . TYR A 1 322 ? 7.142 10.798 5.378 1.00 78.12 322 TYR A N 1
ATOM 2547 C CA . TYR A 1 322 ? 7.616 10.568 6.748 1.00 78.12 322 TYR A CA 1
ATOM 2548 C C . TYR A 1 322 ? 6.615 10.983 7.820 1.00 78.12 322 TYR A C 1
ATOM 2550 O O . TYR A 1 322 ? 5.874 11.948 7.639 1.00 78.12 322 TYR A O 1
ATOM 2558 N N . GLY A 1 323 ? 6.605 10.256 8.944 1.00 72.50 323 GLY A N 1
ATOM 2559 C CA . GLY A 1 323 ? 5.590 10.422 9.995 1.00 72.50 323 GLY A CA 1
ATOM 2560 C C . GLY A 1 323 ? 6.011 11.130 11.282 1.00 72.50 323 GLY A C 1
ATOM 2561 O O . GLY A 1 323 ? 5.155 11.689 11.961 1.00 72.50 323 GLY A O 1
ATOM 2562 N N . TYR A 1 324 ? 7.299 11.153 11.639 1.00 60.16 324 TYR A N 1
ATOM 2563 C CA . TYR A 1 324 ? 7.749 11.690 12.938 1.00 60.16 324 TYR A CA 1
ATOM 2564 C C . TYR A 1 324 ? 7.948 13.215 12.986 1.00 60.16 324 TYR A C 1
ATOM 2566 O O . TYR A 1 324 ? 8.209 13.771 14.054 1.00 60.16 324 TYR A O 1
ATOM 2574 N N . GLU A 1 325 ? 7.777 13.910 11.862 1.00 56.16 325 GLU A N 1
ATOM 2575 C CA . GLU A 1 325 ? 8.066 15.342 11.721 1.00 56.16 325 GLU A CA 1
ATOM 2576 C C . GLU A 1 325 ? 6.871 16.114 11.141 1.00 56.16 325 GLU A C 1
ATOM 2578 O O . GLU A 1 325 ? 7.014 16.933 10.230 1.00 56.16 325 GLU A O 1
ATOM 2583 N N . ASN A 1 326 ? 5.667 15.852 11.667 1.00 54.66 326 ASN A N 1
ATOM 2584 C CA . ASN A 1 326 ? 4.443 16.538 11.242 1.00 54.66 326 ASN A CA 1
ATOM 2585 C C . ASN A 1 326 ? 4.650 18.063 11.193 1.00 54.66 326 ASN A C 1
ATOM 2587 O O . ASN A 1 326 ? 4.966 18.710 12.196 1.00 54.66 326 ASN A O 1
ATOM 2591 N N . GLY A 1 327 ? 4.450 18.649 10.010 1.00 55.69 327 GLY A N 1
ATOM 2592 C CA . GLY A 1 327 ? 4.514 20.097 9.809 1.00 55.69 327 GLY A CA 1
ATOM 2593 C C . GLY A 1 327 ? 5.910 20.702 9.637 1.00 55.69 327 GLY A C 1
ATOM 2594 O O . GLY A 1 327 ? 5.999 21.922 9.464 1.00 55.69 327 GLY A O 1
ATOM 2595 N N . VAL A 1 328 ? 6.986 19.909 9.654 1.00 63.84 328 VAL A N 1
ATOM 2596 C CA . VAL A 1 328 ? 8.352 20.397 9.412 1.00 63.84 328 VAL A CA 1
ATOM 2597 C C . VAL A 1 328 ? 8.786 20.013 8.000 1.00 63.84 328 VAL A C 1
ATOM 2599 O O . VAL A 1 328 ? 8.770 18.846 7.633 1.00 63.84 328 VAL A O 1
ATOM 2602 N N . LYS A 1 329 ? 9.156 21.020 7.199 1.00 70.75 329 LYS A N 1
ATOM 2603 C CA . LYS A 1 329 ? 9.752 20.822 5.873 1.00 70.75 329 LYS A CA 1
ATOM 2604 C C . LYS A 1 329 ? 11.272 20.852 5.987 1.00 70.75 329 LYS A C 1
ATOM 2606 O O . LYS A 1 329 ? 11.822 21.883 6.384 1.00 70.75 329 LYS A O 1
ATOM 2611 N N . ASP A 1 330 ? 11.932 19.791 5.546 1.00 71.50 330 ASP A N 1
ATOM 2612 C CA . ASP A 1 330 ? 13.385 19.726 5.408 1.00 71.50 330 ASP A CA 1
ATOM 2613 C C . ASP A 1 330 ? 13.822 18.828 4.234 1.00 71.50 330 ASP A C 1
ATOM 2615 O O . ASP A 1 330 ? 13.056 18.608 3.297 1.00 71.50 330 ASP A O 1
ATOM 2619 N N . ALA A 1 331 ? 15.096 18.425 4.209 1.00 65.81 331 ALA A N 1
ATOM 2620 C CA . ALA A 1 331 ? 15.652 17.606 3.134 1.00 65.81 331 ALA A CA 1
ATOM 2621 C C . ALA A 1 331 ? 15.156 16.151 3.167 1.00 65.81 331 ALA A C 1
ATOM 2623 O O . ALA A 1 331 ? 15.104 15.517 2.116 1.00 65.81 331 ALA A O 1
ATOM 2624 N N . SER A 1 332 ? 14.798 15.642 4.346 1.00 61.22 332 SER A N 1
ATOM 2625 C CA . SER A 1 332 ? 14.216 14.317 4.527 1.00 61.22 332 SER A CA 1
ATOM 2626 C C . SER A 1 332 ? 12.711 14.378 4.292 1.00 61.22 332 SER A C 1
ATOM 2628 O O . SER A 1 332 ? 12.201 13.547 3.561 1.00 61.22 332 SER A O 1
ATOM 2630 N N . ASN A 1 333 ? 12.006 15.405 4.773 1.00 67.44 333 ASN A N 1
ATOM 2631 C CA . ASN A 1 333 ? 10.585 15.617 4.499 1.00 67.44 333 ASN A CA 1
ATOM 2632 C C . ASN A 1 333 ? 10.343 16.873 3.635 1.00 67.44 333 ASN A C 1
ATOM 2634 O O . ASN A 1 333 ? 10.097 17.965 4.161 1.00 67.44 333 ASN A O 1
ATOM 2638 N N . PRO A 1 334 ? 10.396 16.767 2.292 1.00 66.44 334 PRO A N 1
ATOM 2639 C CA . PRO A 1 334 ? 10.352 17.930 1.404 1.00 66.44 334 PRO A CA 1
ATOM 2640 C C . PRO A 1 334 ? 8.990 18.644 1.375 1.00 66.44 334 PRO A C 1
ATOM 2642 O O . PRO A 1 334 ? 8.898 19.763 0.855 1.00 66.44 334 PRO A O 1
ATOM 2645 N N . THR A 1 335 ? 7.927 18.071 1.956 1.00 69.62 335 THR A N 1
ATOM 2646 C CA . THR A 1 335 ? 6.610 18.723 2.071 1.00 69.62 335 THR A CA 1
ATOM 2647 C C . THR A 1 335 ? 5.952 18.504 3.433 1.00 69.62 335 THR A C 1
ATOM 2649 O O . THR A 1 335 ? 6.469 17.798 4.279 1.00 69.62 335 THR A O 1
ATOM 2652 N N . ILE A 1 336 ? 4.794 19.136 3.645 1.00 71.00 336 ILE A N 1
ATOM 2653 C CA . ILE A 1 336 ? 4.018 19.065 4.895 1.00 71.00 336 ILE A CA 1
ATOM 2654 C C . ILE A 1 336 ? 2.988 17.911 4.861 1.00 71.00 336 ILE A C 1
ATOM 2656 O O . ILE A 1 336 ? 2.162 17.797 5.759 1.00 71.00 336 ILE A O 1
ATOM 2660 N N . VAL A 1 337 ? 2.978 17.060 3.828 1.00 70.31 337 VAL A N 1
ATOM 2661 C CA . VAL A 1 337 ? 2.003 15.962 3.767 1.00 70.31 337 VAL A CA 1
ATOM 2662 C C . VAL A 1 337 ? 2.384 14.867 4.763 1.00 70.31 337 VAL A C 1
ATOM 2664 O O . VAL A 1 337 ? 3.346 14.137 4.565 1.00 70.31 337 VAL A O 1
ATOM 2667 N N . ASP A 1 338 ? 1.586 14.756 5.818 1.00 73.44 338 ASP A N 1
ATOM 2668 C CA . ASP A 1 338 ? 1.742 13.853 6.960 1.00 73.44 338 ASP A CA 1
ATOM 2669 C C . ASP A 1 338 ? 0.579 12.852 7.064 1.00 73.44 338 ASP A C 1
ATOM 2671 O O . ASP A 1 338 ? 0.079 12.534 8.143 1.00 73.44 338 ASP A O 1
ATOM 2675 N N . HIS A 1 339 ? 0.064 12.414 5.917 1.00 82.25 339 HIS A N 1
ATOM 2676 C CA . HIS A 1 339 ? -1.078 11.514 5.866 1.00 82.25 339 HIS A CA 1
ATOM 2677 C C . HIS A 1 339 ? -1.150 10.734 4.560 1.00 82.25 339 HIS A C 1
ATOM 2679 O O . HIS A 1 339 ? -0.435 11.017 3.600 1.00 82.25 339 HIS A O 1
ATOM 2685 N N . MET A 1 340 ? -2.067 9.766 4.536 1.00 86.50 340 MET A N 1
ATOM 2686 C CA . MET A 1 340 ? -2.373 8.906 3.397 1.00 86.50 340 MET A CA 1
ATOM 2687 C C . MET A 1 340 ? -3.589 9.416 2.613 1.00 86.50 340 MET A C 1
ATOM 2689 O O . MET A 1 340 ? -4.691 9.522 3.154 1.00 86.50 340 MET A O 1
ATOM 2693 N N . ILE A 1 341 ? -3.401 9.657 1.316 1.00 93.44 341 ILE A N 1
ATOM 2694 C CA . ILE A 1 341 ? -4.455 9.940 0.336 1.00 93.44 341 ILE A CA 1
ATOM 2695 C C . ILE A 1 341 ? -4.581 8.711 -0.568 1.00 93.44 341 ILE A C 1
ATOM 2697 O O . ILE A 1 341 ? -3.763 8.494 -1.467 1.00 93.44 341 ILE A O 1
ATOM 2701 N N . GLY A 1 342 ? -5.603 7.899 -0.302 1.00 95.38 342 GLY A N 1
ATOM 2702 C CA . GLY A 1 342 ? -5.889 6.647 -1.004 1.00 95.38 342 GLY A CA 1
ATOM 2703 C C . GLY A 1 342 ? -7.297 6.603 -1.576 1.00 95.38 342 GLY A C 1
ATOM 2704 O O . GLY A 1 342 ? -7.980 7.621 -1.665 1.00 95.38 342 GLY A O 1
ATOM 2705 N N . THR A 1 343 ? -7.735 5.410 -1.962 1.00 96.38 343 THR A N 1
ATOM 2706 C CA . THR A 1 343 ? -9.093 5.130 -2.457 1.00 96.38 343 THR A CA 1
ATOM 2707 C C . THR A 1 343 ? -9.990 4.484 -1.395 1.00 96.38 343 THR A C 1
ATOM 2709 O O . THR A 1 343 ? -11.109 4.083 -1.704 1.00 96.38 343 THR A O 1
ATOM 2712 N N . GLY A 1 344 ? -9.508 4.372 -0.151 1.00 95.56 344 GLY A N 1
ATOM 2713 C CA . GLY A 1 344 ? -10.132 3.589 0.911 1.00 95.56 344 GLY A CA 1
ATOM 2714 C C . GLY A 1 344 ? -11.534 4.040 1.338 1.00 95.56 344 GLY A C 1
ATOM 2715 O O . GLY A 1 344 ? -11.988 5.148 1.012 1.00 95.56 344 GLY A O 1
ATOM 2716 N N . PRO A 1 345 ? -12.229 3.181 2.107 1.00 96.31 345 PRO A N 1
ATOM 2717 C CA . PRO A 1 345 ? -13.557 3.466 2.648 1.00 96.31 345 PRO A CA 1
ATOM 2718 C C . PRO A 1 345 ? -13.577 4.607 3.676 1.00 96.31 345 PRO A C 1
ATOM 2720 O O . PRO A 1 345 ? -14.645 5.143 3.966 1.00 96.31 345 PRO A O 1
ATOM 2723 N N . TYR A 1 346 ? -12.433 5.024 4.215 1.00 97.06 346 TYR A N 1
ATOM 2724 C CA . TYR A 1 346 ? -12.341 6.128 5.164 1.00 97.06 346 TYR A CA 1
ATOM 2725 C C . TYR A 1 346 ? -11.270 7.144 4.758 1.00 97.06 346 TYR A C 1
ATOM 2727 O O . TYR A 1 346 ? -10.227 6.808 4.217 1.00 97.06 346 TYR A O 1
ATOM 2735 N N . VAL A 1 347 ? -11.520 8.415 5.045 1.00 95.81 347 VAL A N 1
ATOM 2736 C CA . VAL A 1 347 ? -10.613 9.539 4.811 1.00 95.81 347 VAL A CA 1
ATOM 2737 C C . VAL A 1 347 ? -9.874 9.839 6.106 1.00 95.81 347 VAL A C 1
ATOM 2739 O O . VAL A 1 347 ? -10.514 10.110 7.125 1.00 95.81 347 VAL A O 1
ATOM 2742 N N . TYR A 1 348 ? -8.542 9.804 6.079 1.00 92.44 348 TYR A N 1
ATOM 2743 C CA . TYR A 1 348 ? -7.731 10.265 7.205 1.00 92.44 348 TYR A CA 1
ATOM 2744 C C . TYR A 1 348 ? -8.035 11.735 7.521 1.00 92.44 348 TYR A C 1
ATOM 2746 O O . TYR A 1 348 ? -8.166 12.543 6.601 1.00 92.44 348 TYR A O 1
ATOM 2754 N N . VAL A 1 349 ? -8.121 12.082 8.808 1.00 91.25 349 VAL A N 1
ATOM 2755 C CA . VAL A 1 349 ? -8.302 13.478 9.231 1.00 91.25 349 VAL A CA 1
ATOM 2756 C C . VAL A 1 349 ? -7.151 13.970 10.092 1.00 91.25 349 VAL A C 1
ATOM 2758 O O . VAL A 1 349 ? -6.549 14.985 9.756 1.00 91.25 349 VAL A O 1
ATOM 2761 N N . GLU A 1 350 ? -6.842 13.279 11.187 1.00 87.38 350 GLU A N 1
ATOM 2762 C CA . GLU A 1 350 ? -5.745 13.680 12.070 1.00 87.38 350 GLU A CA 1
ATOM 2763 C C . GLU A 1 350 ? -5.191 12.513 12.889 1.00 87.38 350 GLU A C 1
ATOM 2765 O O . GLU A 1 350 ? -5.858 11.490 13.095 1.00 87.38 350 GLU A O 1
ATOM 2770 N N . HIS A 1 351 ? -3.984 12.735 13.407 1.00 86.56 351 HIS A N 1
ATOM 2771 C CA . HIS A 1 351 ? -3.334 11.958 14.445 1.00 86.56 351 HIS A CA 1
ATOM 2772 C C . HIS A 1 351 ? -2.519 12.894 15.345 1.00 86.56 351 HIS A C 1
ATOM 2774 O O . HIS A 1 351 ? -1.727 13.699 14.861 1.00 86.56 351 HIS A O 1
ATOM 2780 N N . ASP A 1 352 ? -2.695 12.757 16.654 1.00 84.12 352 ASP A N 1
ATOM 2781 C CA . ASP A 1 352 ? -1.991 13.501 17.688 1.00 84.12 352 ASP A CA 1
ATOM 2782 C C . ASP A 1 352 ? -1.645 12.577 18.866 1.00 84.12 352 ASP A C 1
ATOM 2784 O O . ASP A 1 352 ? -2.491 12.197 19.683 1.00 84.12 352 ASP A O 1
ATOM 2788 N N . GLU A 1 353 ? -0.363 12.229 18.983 1.00 81.56 353 GLU A N 1
ATOM 2789 C CA . GLU A 1 353 ? 0.146 11.425 20.099 1.00 81.56 353 GLU A CA 1
ATOM 2790 C C . GLU A 1 353 ? 0.203 12.198 21.428 1.00 81.56 353 GLU A C 1
ATOM 2792 O O . GLU A 1 353 ? 0.356 11.591 22.489 1.00 81.56 353 GLU A O 1
ATOM 2797 N N . THR A 1 354 ? 0.067 13.526 21.391 1.00 82.19 354 THR A N 1
ATOM 2798 C CA . THR A 1 354 ? 0.049 14.402 22.573 1.00 82.19 354 THR A CA 1
ATOM 2799 C C . THR A 1 354 ? -1.365 14.732 23.059 1.00 82.19 354 THR A C 1
ATOM 2801 O O . THR A 1 354 ? -1.527 15.313 24.137 1.00 82.19 354 THR A O 1
ATOM 2804 N N . GLY A 1 355 ? -2.382 14.331 22.292 1.00 80.38 355 GLY A N 1
ATOM 2805 C CA . GLY A 1 355 ? -3.792 14.582 22.564 1.00 80.38 355 GLY A CA 1
ATOM 2806 C C . GLY A 1 355 ? -4.329 13.872 23.812 1.00 80.38 355 GLY A C 1
ATOM 2807 O O . GLY A 1 355 ? -3.641 13.131 24.515 1.00 80.38 355 GLY A O 1
ATOM 2808 N N . THR A 1 356 ? -5.605 14.101 24.136 1.00 81.88 356 THR A N 1
ATOM 2809 C CA . THR A 1 356 ? -6.285 13.430 25.260 1.00 81.88 356 THR A CA 1
ATOM 2810 C C . THR A 1 356 ? -7.710 13.004 24.859 1.00 81.88 356 THR A C 1
ATOM 2812 O O . THR A 1 356 ? -8.614 13.842 24.882 1.00 81.88 356 THR A O 1
ATOM 2815 N N . PRO A 1 357 ? -7.942 11.716 24.533 1.00 83.25 357 PRO A N 1
ATOM 2816 C CA . PRO A 1 357 ? -6.946 10.644 24.507 1.00 83.25 357 PRO A CA 1
ATOM 2817 C C . PRO A 1 357 ? -5.957 10.802 23.333 1.00 83.25 357 PRO A C 1
ATOM 2819 O O . PRO A 1 357 ? -6.335 11.369 22.309 1.00 83.25 357 PRO A O 1
ATOM 2822 N N . PRO A 1 358 ? -4.714 10.303 23.463 1.00 88.38 358 PRO A N 1
ATOM 2823 C CA . PRO A 1 358 ? -3.780 10.219 22.345 1.00 88.38 358 PRO A CA 1
ATOM 2824 C C . PRO A 1 358 ? -4.358 9.379 21.203 1.00 88.38 358 PRO A C 1
ATOM 2826 O O . PRO A 1 358 ? -5.031 8.375 21.454 1.00 88.38 358 PRO A O 1
ATOM 2829 N N . GLY A 1 359 ? -4.059 9.742 19.958 1.00 89.62 359 GLY A N 1
ATOM 2830 C CA . GLY A 1 359 ? -4.499 9.009 18.774 1.00 89.62 359 GLY A 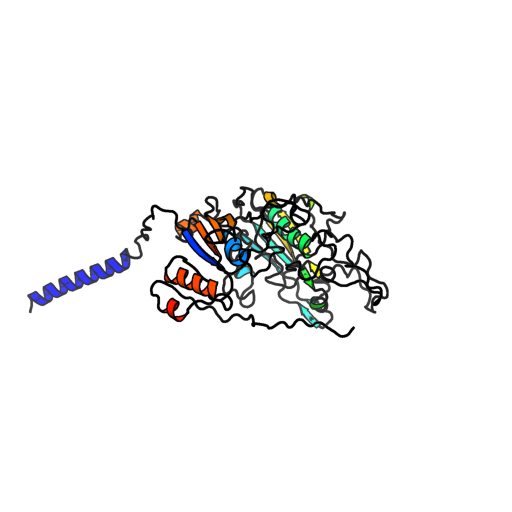CA 1
ATOM 2831 C C . GLY A 1 359 ? -5.101 9.921 17.714 1.00 89.62 359 GLY A C 1
ATOM 2832 O O . GLY A 1 359 ? -4.664 11.049 17.542 1.00 89.62 359 GLY A O 1
ATOM 2833 N N . GLY A 1 360 ? -6.088 9.441 16.967 1.00 91.00 360 GLY A N 1
ATOM 2834 C CA . GLY A 1 360 ? -6.623 10.187 15.831 1.00 91.00 360 GLY A CA 1
ATOM 2835 C C . GLY A 1 360 ? -7.906 9.595 15.278 1.00 91.00 360 GLY A C 1
ATOM 2836 O O . GLY A 1 360 ? -8.520 8.727 15.901 1.00 91.00 360 GLY A O 1
ATOM 2837 N N . TYR A 1 361 ? -8.329 10.048 14.100 1.00 93.38 361 TYR A N 1
ATOM 2838 C CA . TYR A 1 361 ? -9.537 9.507 13.482 1.00 93.38 361 TYR A CA 1
ATOM 2839 C C . TYR A 1 361 ? -9.565 9.597 11.958 1.00 93.38 361 TYR A C 1
ATOM 2841 O O . TYR A 1 361 ? -8.868 10.398 11.332 1.00 93.38 361 TYR A O 1
ATOM 2849 N N . LEU A 1 362 ? -10.430 8.762 11.384 1.00 96.00 362 LEU A N 1
ATOM 2850 C CA . LEU A 1 362 ? -10.850 8.816 9.992 1.00 96.00 362 LEU A CA 1
ATOM 2851 C C . LEU A 1 362 ? -12.368 8.998 9.906 1.00 96.00 362 LEU A C 1
ATOM 2853 O O . LEU A 1 362 ? -13.110 8.572 10.797 1.00 96.00 362 LEU A O 1
ATOM 2857 N N . LEU A 1 363 ? -12.832 9.601 8.816 1.00 97.06 363 LEU A N 1
ATOM 2858 C CA . LEU A 1 363 ? -14.252 9.782 8.508 1.00 97.06 363 LEU A CA 1
ATOM 2859 C C . LEU A 1 363 ? -14.663 8.919 7.325 1.00 97.06 363 LEU A C 1
ATOM 2861 O O . LEU A 1 363 ? -13.859 8.679 6.432 1.00 97.06 363 LEU A O 1
ATOM 2865 N N . LYS A 1 364 ? -15.914 8.461 7.301 1.00 97.31 364 LYS A N 1
ATOM 2866 C CA . LYS A 1 364 ? -16.475 7.712 6.174 1.00 97.31 364 LYS A CA 1
ATOM 2867 C C . LYS A 1 364 ? -16.247 8.471 4.863 1.00 97.31 364 LYS A C 1
ATOM 2869 O O . LYS A 1 364 ? -16.541 9.662 4.754 1.00 97.31 364 LYS A O 1
ATOM 2874 N N . ASN A 1 365 ? -15.714 7.779 3.863 1.00 97.06 365 ASN A N 1
ATOM 2875 C CA . ASN A 1 365 ? -15.568 8.323 2.523 1.00 97.06 365 ASN A CA 1
ATOM 2876 C C . ASN A 1 365 ? -16.919 8.239 1.798 1.00 97.06 365 ASN A C 1
ATOM 2878 O O . ASN A 1 365 ? -17.294 7.204 1.247 1.00 97.06 365 ASN A O 1
ATOM 2882 N N . GLU A 1 366 ? -17.654 9.351 1.781 1.00 95.44 366 GLU A N 1
ATOM 2883 C CA . GLU A 1 366 ? -18.965 9.443 1.121 1.00 95.44 366 GLU A CA 1
ATOM 2884 C C . GLU A 1 366 ? -18.907 9.203 -0.397 1.00 95.44 366 GLU A C 1
ATOM 2886 O O . GLU A 1 366 ? -19.918 8.854 -1.005 1.00 95.44 366 GLU A O 1
ATOM 2891 N N . ASN A 1 367 ? -17.724 9.343 -1.003 1.00 95.62 367 ASN A N 1
ATOM 2892 C CA . ASN A 1 367 ? -17.483 9.083 -2.422 1.00 95.62 367 ASN A CA 1
ATOM 2893 C C . ASN A 1 367 ? -16.848 7.706 -2.671 1.00 95.62 367 ASN A C 1
ATOM 2895 O O . ASN A 1 367 ? -16.384 7.441 -3.780 1.00 95.62 367 ASN A O 1
ATOM 2899 N N . TYR A 1 368 ? -16.798 6.830 -1.662 1.00 97.50 368 TYR A N 1
ATOM 2900 C CA . TYR A 1 368 ? -16.217 5.503 -1.815 1.00 97.50 368 TYR A CA 1
ATOM 2901 C C . TYR A 1 368 ? -16.968 4.695 -2.878 1.00 97.50 368 TYR A C 1
ATOM 2903 O O . TYR A 1 368 ? -18.192 4.554 -2.832 1.00 97.50 368 TYR A O 1
ATOM 2911 N N . TRP A 1 369 ? -16.229 4.137 -3.838 1.00 96.12 369 TRP A N 1
ATOM 2912 C CA . TRP A 1 369 ? -16.799 3.512 -5.034 1.00 96.12 369 TRP A CA 1
ATOM 2913 C C . TRP A 1 369 ? -17.732 2.333 -4.711 1.00 96.12 369 TRP A C 1
ATOM 2915 O O . TRP A 1 369 ? -18.691 2.091 -5.443 1.00 96.12 369 TRP A O 1
ATOM 2925 N N . ASN A 1 370 ? -17.482 1.619 -3.605 1.00 95.69 370 ASN A N 1
ATOM 2926 C CA . ASN A 1 370 ? -18.281 0.469 -3.176 1.00 95.69 370 ASN A CA 1
ATOM 2927 C C . ASN A 1 370 ? -19.314 0.805 -2.085 1.00 95.69 370 ASN A C 1
ATOM 2929 O O . ASN A 1 370 ? -19.958 -0.093 -1.540 1.00 95.69 370 ASN A O 1
ATOM 2933 N N . LYS A 1 371 ? -19.491 2.092 -1.754 1.00 95.62 371 LYS A N 1
ATOM 2934 C CA . LYS A 1 371 ? -20.349 2.554 -0.653 1.00 95.62 371 LYS A CA 1
ATOM 2935 C C . LYS A 1 371 ? -21.757 1.975 -0.722 1.00 95.62 371 LYS A C 1
ATOM 2937 O O . LYS A 1 371 ? -22.200 1.334 0.222 1.00 95.62 371 LYS A O 1
ATOM 2942 N N . THR A 1 372 ? -22.452 2.166 -1.844 1.00 95.38 372 THR A N 1
ATOM 2943 C CA . THR A 1 372 ? -23.859 1.757 -1.983 1.00 95.38 372 THR A CA 1
ATOM 2944 C C . THR A 1 372 ? -24.057 0.255 -1.791 1.00 95.38 372 THR A C 1
ATOM 2946 O O . THR A 1 372 ? -25.060 -0.146 -1.206 1.00 95.38 372 THR A O 1
ATOM 2949 N N . ALA A 1 373 ? -23.124 -0.575 -2.266 1.00 94.62 373 ALA A N 1
ATOM 2950 C CA . ALA A 1 373 ? -23.217 -2.021 -2.100 1.00 94.62 373 ALA A CA 1
ATOM 2951 C C . ALA A 1 373 ? -23.006 -2.421 -0.633 1.00 94.62 373 ALA A C 1
ATOM 2953 O O . ALA A 1 373 ? -23.830 -3.134 -0.071 1.00 94.62 373 ALA A O 1
ATOM 2954 N N . LEU A 1 374 ? -21.964 -1.890 0.015 1.00 94.69 374 LEU A N 1
ATOM 2955 C CA . LEU A 1 374 ? -21.680 -2.214 1.413 1.00 94.69 374 LEU A CA 1
ATOM 2956 C C . LEU A 1 374 ? -22.743 -1.672 2.378 1.00 94.69 374 LEU A C 1
ATOM 2958 O O . LEU A 1 374 ? -23.065 -2.332 3.360 1.00 94.69 374 LEU A O 1
ATOM 2962 N N . GLU A 1 375 ? -23.321 -0.500 2.105 1.00 94.38 375 GLU A N 1
ATOM 2963 C CA . GLU A 1 375 ? -24.447 0.032 2.883 1.00 94.38 375 GLU A CA 1
ATOM 2964 C C . GLU A 1 375 ? -25.703 -0.832 2.725 1.00 94.38 375 GLU A C 1
ATOM 2966 O O . GLU A 1 375 ? -26.408 -1.066 3.704 1.00 94.38 375 GLU A O 1
ATOM 2971 N N . ALA A 1 376 ? -25.975 -1.345 1.519 1.00 94.62 376 ALA A N 1
ATOM 2972 C CA . ALA A 1 376 ? -27.100 -2.251 1.288 1.00 94.62 376 ALA A CA 1
ATOM 2973 C C . ALA A 1 376 ? -26.950 -3.582 2.046 1.00 94.62 376 ALA A C 1
ATOM 2975 O O . ALA A 1 376 ? -27.954 -4.150 2.478 1.00 94.62 376 ALA A O 1
ATOM 2976 N N . ASP A 1 377 ? -25.711 -4.034 2.249 1.00 94.56 377 ASP A N 1
ATOM 2977 C CA . ASP A 1 377 ? -25.382 -5.241 3.012 1.00 94.56 377 ASP A CA 1
ATOM 2978 C C . ASP A 1 377 ? -25.237 -4.986 4.529 1.00 94.56 377 ASP A C 1
ATOM 2980 O O . ASP A 1 377 ? -25.038 -5.930 5.295 1.00 94.56 377 ASP A O 1
ATOM 2984 N N . GLY A 1 378 ? -25.341 -3.730 4.988 1.00 92.06 378 GLY A N 1
ATOM 2985 C CA . GLY A 1 378 ? -25.139 -3.356 6.396 1.00 92.06 378 GLY A CA 1
ATOM 2986 C C . GLY A 1 378 ? -23.681 -3.460 6.864 1.00 92.06 378 GLY A C 1
ATOM 2987 O O . GLY A 1 378 ? -23.415 -3.583 8.055 1.00 92.06 378 GLY A O 1
ATOM 2988 N N . LEU A 1 379 ? -22.723 -3.435 5.933 1.00 89.56 379 LEU A N 1
ATOM 2989 C CA . LEU A 1 379 ? -21.287 -3.600 6.188 1.00 89.56 379 LEU A CA 1
ATOM 2990 C C . LEU A 1 379 ? -20.516 -2.271 6.240 1.00 89.56 379 LEU A C 1
ATOM 2992 O O . LEU A 1 379 ? -19.304 -2.278 6.440 1.00 89.56 379 LEU A O 1
ATOM 2996 N N . PHE A 1 380 ? -21.192 -1.130 6.062 1.00 94.44 380 PHE A N 1
ATOM 2997 C CA . PHE A 1 380 ? -20.561 0.196 6.026 1.00 94.44 380 PHE A CA 1
ATOM 2998 C C . PHE A 1 380 ? -21.352 1.260 6.803 1.00 94.44 380 PHE A C 1
ATOM 3000 O O . PHE A 1 380 ? -21.605 2.371 6.340 1.00 94.44 380 PHE A O 1
ATOM 3007 N N . GLU A 1 381 ? -21.764 0.901 8.019 1.00 92.81 381 GLU A N 1
ATOM 3008 C CA . GLU A 1 381 ? -22.576 1.763 8.888 1.00 92.81 381 GLU A CA 1
ATOM 3009 C C . GLU A 1 381 ? -21.738 2.784 9.673 1.00 92.81 381 GLU A C 1
ATOM 3011 O O . GLU A 1 381 ? -22.199 3.895 9.908 1.00 92.81 381 GLU A O 1
ATOM 3016 N N . VAL A 1 382 ? -20.487 2.460 10.014 1.00 95.44 382 VAL A N 1
ATOM 3017 C CA . VAL A 1 382 ? -19.606 3.304 10.841 1.00 95.44 382 VAL A CA 1
ATOM 3018 C C . VAL A 1 382 ? -19.227 4.596 10.115 1.00 95.44 382 VAL A C 1
ATOM 3020 O O . VAL A 1 382 ? -18.567 4.546 9.079 1.00 95.44 382 VAL A O 1
ATOM 3023 N N . ASP A 1 383 ? -19.588 5.745 10.688 1.00 96.69 383 ASP A N 1
ATOM 3024 C CA . ASP A 1 383 ? -19.319 7.088 10.153 1.00 96.69 383 ASP A CA 1
ATOM 3025 C C . ASP A 1 383 ? -17.921 7.608 10.509 1.00 96.69 383 ASP A C 1
ATOM 3027 O O . ASP A 1 383 ? -17.342 8.411 9.775 1.00 96.69 383 ASP A O 1
ATOM 3031 N N . ARG A 1 384 ? -17.376 7.169 11.648 1.00 96.31 384 ARG A N 1
ATOM 3032 C CA . ARG A 1 384 ? -16.063 7.589 12.145 1.00 96.31 384 ARG A CA 1
ATOM 3033 C C . ARG A 1 384 ? -15.329 6.423 12.789 1.00 96.31 384 ARG A C 1
ATOM 3035 O O . ARG A 1 384 ? -15.868 5.758 13.670 1.00 96.31 384 ARG A O 1
ATOM 3042 N N . VAL A 1 385 ? -14.071 6.244 12.403 1.00 96.19 385 VAL A N 1
ATOM 3043 C CA . VAL A 1 385 ? -13.142 5.321 13.059 1.00 96.19 385 VAL A CA 1
ATOM 3044 C C . VAL A 1 385 ? -12.208 6.146 13.934 1.00 96.19 385 VAL A C 1
ATOM 3046 O O . VAL A 1 385 ? -11.438 6.957 13.428 1.00 96.19 385 VAL A O 1
ATOM 3049 N N . GLU A 1 386 ? -12.294 5.969 15.247 1.00 95.31 386 GLU A N 1
ATOM 3050 C CA . GLU A 1 386 ? -11.391 6.567 16.229 1.00 95.31 386 GLU A CA 1
ATOM 3051 C C . GLU A 1 386 ? -10.294 5.566 16.592 1.00 95.31 386 GLU A C 1
ATOM 3053 O O . GLU A 1 386 ? -10.566 4.429 16.984 1.00 95.31 386 GLU A O 1
ATOM 3058 N N . ILE A 1 387 ? -9.044 6.004 16.480 1.00 93.75 387 ILE A N 1
ATOM 3059 C CA . ILE A 1 387 ? -7.872 5.268 16.938 1.00 93.75 387 ILE A CA 1
ATOM 3060 C C . ILE A 1 387 ? -7.470 5.869 18.272 1.00 93.75 387 ILE A C 1
ATOM 3062 O O . ILE A 1 387 ? -7.150 7.053 18.345 1.00 93.75 387 ILE A O 1
ATOM 3066 N N . ILE A 1 388 ? -7.456 5.045 19.312 1.00 93.25 388 ILE A N 1
ATOM 3067 C CA . ILE A 1 388 ? -7.051 5.450 20.654 1.00 93.25 388 ILE A CA 1
ATOM 3068 C C . ILE A 1 388 ? -5.721 4.782 20.963 1.00 93.25 388 ILE A C 1
ATOM 3070 O O . ILE A 1 388 ? -5.626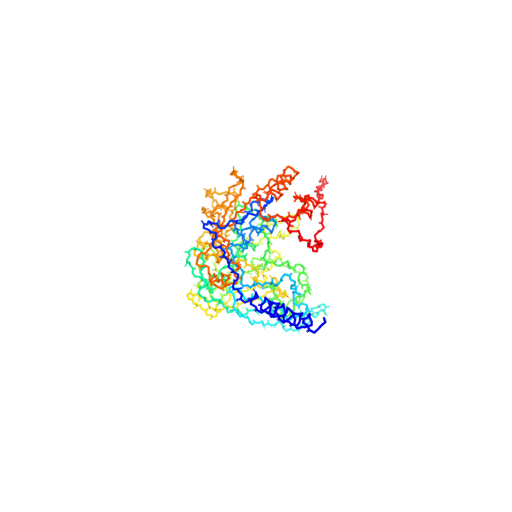 3.554 21.044 1.00 93.25 388 ILE A O 1
ATOM 3074 N N . LYS A 1 389 ? -4.688 5.603 21.130 1.00 90.69 389 LYS A N 1
ATOM 3075 C CA . LYS A 1 389 ? -3.357 5.144 21.488 1.00 90.69 389 LYS A CA 1
ATOM 3076 C C . LYS A 1 389 ? -3.237 5.017 22.999 1.00 90.69 389 LYS A C 1
ATOM 3078 O O . LYS A 1 389 ? -3.486 5.952 23.759 1.00 90.69 389 LYS A O 1
ATOM 3083 N N . PHE A 1 390 ? -2.790 3.850 23.420 1.00 90.62 390 PHE A N 1
ATOM 3084 C CA . PHE A 1 390 ? -2.393 3.560 24.784 1.00 90.62 390 PHE A CA 1
ATOM 3085 C C . PHE A 1 390 ? -0.868 3.397 24.823 1.00 90.62 390 PHE A C 1
ATOM 3087 O O . PHE A 1 390 ? -0.283 2.901 23.862 1.00 90.62 390 PHE A O 1
ATOM 3094 N N . PRO A 1 391 ? -0.188 3.802 25.905 1.00 87.00 391 PRO A N 1
ATOM 3095 C CA . PRO A 1 391 ? 1.241 3.541 26.048 1.00 87.00 391 PRO A CA 1
ATOM 3096 C C . PRO A 1 391 ? 1.550 2.037 26.022 1.00 87.00 391 PRO A C 1
ATOM 3098 O O . PRO A 1 391 ? 0.767 1.234 26.521 1.00 87.00 391 PRO A O 1
ATOM 3101 N N . ALA A 1 392 ? 2.708 1.639 25.499 1.00 83.62 392 ALA A N 1
ATOM 3102 C CA . ALA A 1 392 ? 3.164 0.258 25.641 1.00 83.62 392 ALA A CA 1
ATOM 3103 C C . ALA A 1 392 ? 3.488 -0.074 27.115 1.00 83.62 392 ALA A C 1
ATOM 3105 O O . ALA A 1 392 ? 3.926 0.792 27.879 1.00 83.62 392 ALA A O 1
ATOM 3106 N N . GLY A 1 393 ? 3.315 -1.341 27.504 1.00 85.00 393 GLY A N 1
ATOM 3107 C CA . GLY A 1 393 ? 3.618 -1.836 28.851 1.00 85.00 393 GLY A CA 1
ATOM 3108 C C . GLY A 1 393 ? 2.417 -1.890 29.802 1.00 85.00 393 GLY A C 1
ATOM 3109 O O . GLY A 1 393 ? 1.278 -1.625 29.424 1.00 85.00 393 GLY A O 1
ATOM 3110 N N . GLU A 1 394 ? 2.687 -2.256 31.058 1.00 89.19 394 GLU A N 1
ATOM 3111 C CA . GLU A 1 394 ? 1.673 -2.634 32.060 1.00 89.19 394 GLU A CA 1
ATOM 3112 C C . GLU A 1 394 ? 0.609 -1.549 32.285 1.00 89.19 394 GLU A C 1
ATOM 3114 O O . GLU A 1 394 ? -0.582 -1.823 32.193 1.00 89.19 394 GLU A O 1
ATOM 3119 N N . LEU A 1 395 ? 1.022 -0.288 32.456 1.00 87.88 395 LEU A N 1
ATOM 3120 C CA . LEU A 1 395 ? 0.086 0.822 32.682 1.00 87.88 395 LEU A CA 1
ATOM 3121 C C . LEU A 1 395 ? -0.883 1.041 31.511 1.00 87.88 395 LEU A C 1
ATOM 3123 O O . LEU A 1 395 ? -2.053 1.362 31.723 1.00 87.88 395 LEU A O 1
ATOM 3127 N N . GLY A 1 396 ? -0.408 0.899 30.273 1.00 90.19 396 GLY A N 1
ATOM 3128 C CA . GLY A 1 396 ? -1.268 1.043 29.103 1.00 90.19 396 GLY A CA 1
ATOM 3129 C C . GLY A 1 396 ? -2.123 -0.191 28.837 1.00 90.19 396 GLY A C 1
ATOM 3130 O O . GLY A 1 396 ? -3.244 -0.050 28.348 1.00 90.19 396 GLY A O 1
ATOM 3131 N N . ALA A 1 397 ? -1.652 -1.382 29.216 1.00 92.44 397 ALA A N 1
ATOM 3132 C CA . ALA A 1 397 ? -2.466 -2.593 29.223 1.00 92.44 397 ALA A CA 1
ATOM 3133 C C . ALA A 1 397 ? -3.626 -2.474 30.229 1.00 92.44 397 ALA A C 1
ATOM 3135 O O . ALA A 1 397 ? -4.772 -2.735 29.868 1.00 92.44 397 ALA A O 1
ATOM 3136 N N . ASP A 1 398 ? -3.378 -1.990 31.448 1.00 93.25 398 ASP A N 1
ATOM 3137 C CA . ASP A 1 398 ? -4.420 -1.764 32.461 1.00 93.25 398 ASP A CA 1
ATOM 3138 C C . ASP A 1 398 ? -5.465 -0.735 32.000 1.00 93.25 398 ASP A C 1
ATOM 3140 O O . ASP A 1 398 ? -6.679 -0.928 32.162 1.00 93.25 398 ASP A O 1
ATOM 3144 N N . ALA A 1 399 ? -5.004 0.359 31.385 1.00 93.50 399 ALA A N 1
ATOM 3145 C CA . ALA A 1 399 ? -5.875 1.389 30.830 1.00 93.50 399 ALA A CA 1
ATOM 3146 C C . ALA A 1 399 ? -6.726 0.855 29.665 1.00 93.50 399 ALA A C 1
ATOM 3148 O O . ALA A 1 399 ? -7.934 1.103 29.635 1.00 93.50 399 ALA A O 1
ATOM 3149 N N . GLN A 1 400 ? -6.133 0.080 28.749 1.00 94.44 400 GLN A N 1
ATOM 3150 C CA . GLN A 1 400 ? -6.858 -0.573 27.656 1.00 94.44 400 GLN A CA 1
ATOM 3151 C C . GLN A 1 400 ? -7.896 -1.565 28.188 1.00 94.44 400 GLN A C 1
ATOM 3153 O O . GLN A 1 400 ? -9.039 -1.547 27.739 1.00 94.44 400 GLN A O 1
ATOM 3158 N N . ASN A 1 401 ? -7.534 -2.399 29.165 1.00 95.62 401 ASN A N 1
ATOM 3159 C CA . ASN A 1 401 ? -8.456 -3.350 29.786 1.00 95.62 401 ASN A CA 1
ATOM 3160 C C . ASN A 1 401 ? -9.642 -2.648 30.438 1.00 95.62 401 ASN A C 1
ATOM 3162 O O . ASN A 1 401 ? -10.791 -3.028 30.219 1.00 95.62 401 ASN A O 1
ATOM 3166 N N . THR A 1 402 ? -9.376 -1.576 31.184 1.00 95.81 402 THR A N 1
ATOM 3167 C CA . THR A 1 402 ? -10.434 -0.748 31.768 1.00 95.81 402 THR A CA 1
ATOM 3168 C C . THR A 1 402 ? -11.334 -0.177 30.675 1.00 95.81 402 THR A C 1
ATOM 3170 O O . THR A 1 402 ? -12.556 -0.264 30.787 1.00 95.81 402 THR A O 1
ATOM 3173 N N . ALA A 1 403 ? -10.760 0.364 29.599 1.00 95.81 403 ALA A N 1
ATOM 3174 C CA . ALA A 1 403 ? -11.523 0.920 28.488 1.00 95.81 403 ALA A CA 1
ATOM 3175 C C . ALA A 1 403 ? -12.383 -0.143 27.780 1.00 95.81 403 ALA A C 1
ATOM 3177 O O . ALA A 1 403 ? -13.553 0.112 27.502 1.00 95.81 403 ALA A O 1
ATOM 3178 N N . MET A 1 404 ? -11.847 -1.345 27.554 1.00 96.00 404 MET A N 1
ATOM 3179 C CA . MET A 1 404 ? -12.568 -2.452 26.922 1.00 96.00 404 MET A CA 1
ATOM 3180 C C . MET A 1 404 ? -13.725 -2.946 27.802 1.00 96.00 404 MET A C 1
ATOM 3182 O O . MET A 1 404 ? -14.863 -3.054 27.349 1.00 96.00 404 MET A O 1
ATOM 3186 N N . LEU A 1 405 ? -13.466 -3.186 29.092 1.00 96.06 405 LEU A N 1
ATOM 3187 C CA . LEU A 1 405 ? -14.464 -3.687 30.046 1.00 96.06 405 LEU A CA 1
ATOM 3188 C C . LEU A 1 405 ? -15.568 -2.668 30.361 1.00 96.06 405 LEU A C 1
ATOM 3190 O O . LEU A 1 405 ? -16.659 -3.055 30.780 1.00 96.06 405 LEU A O 1
ATOM 3194 N N . THR A 1 406 ? -15.293 -1.377 30.167 1.00 95.12 406 THR A N 1
ATOM 3195 C CA . THR A 1 406 ? -16.263 -0.284 30.345 1.00 95.12 406 THR A CA 1
ATOM 3196 C C . THR A 1 406 ? -16.929 0.160 29.042 1.00 95.12 406 THR A C 1
ATOM 3198 O O . THR A 1 406 ? -17.751 1.074 29.083 1.00 95.12 406 THR A O 1
ATOM 3201 N N . HIS A 1 407 ? -16.623 -0.489 27.911 1.00 93.62 407 HIS A N 1
ATOM 3202 C CA . HIS A 1 407 ? -17.129 -0.137 26.577 1.00 93.62 407 HIS A CA 1
ATOM 3203 C C . HIS A 1 407 ? -16.759 1.287 26.123 1.00 93.62 407 HIS A C 1
ATOM 3205 O O . HIS A 1 407 ? -17.483 1.918 25.356 1.00 93.62 407 HIS A O 1
ATOM 3211 N N . ALA A 1 408 ? -15.633 1.814 26.609 1.00 94.50 408 ALA A N 1
ATOM 3212 C CA . ALA A 1 408 ? -15.047 3.051 26.099 1.00 94.50 408 ALA A CA 1
ATOM 3213 C C . ALA A 1 408 ? -14.295 2.833 24.772 1.00 94.50 408 ALA A C 1
ATOM 3215 O O . ALA A 1 408 ? -14.066 3.792 24.037 1.00 94.50 408 ALA A O 1
ATOM 3216 N N . ILE A 1 409 ? -13.932 1.583 24.467 1.00 96.19 409 ILE A N 1
ATOM 3217 C CA . ILE A 1 409 ? -13.454 1.129 23.158 1.00 96.19 409 ILE A CA 1
ATOM 3218 C C . ILE A 1 409 ? -14.265 -0.082 22.695 1.00 96.19 409 ILE A C 1
ATOM 3220 O O . ILE A 1 409 ? -14.787 -0.834 23.520 1.00 96.19 409 ILE A O 1
ATOM 3224 N N . ASP A 1 410 ? -14.342 -0.262 21.381 1.00 95.81 410 ASP A N 1
ATOM 3225 C CA . ASP A 1 410 ? -15.101 -1.323 20.715 1.00 95.81 410 ASP A CA 1
ATOM 3226 C C . ASP A 1 410 ? -14.203 -2.490 20.276 1.00 95.81 410 ASP A C 1
ATOM 3228 O O . ASP A 1 410 ? -14.669 -3.620 20.136 1.00 95.81 410 ASP A O 1
ATOM 3232 N N . PHE A 1 411 ? -12.908 -2.229 20.072 1.00 94.38 411 PHE A N 1
ATOM 3233 C CA . PHE A 1 411 ? -11.936 -3.224 19.627 1.00 94.38 411 PHE A CA 1
ATOM 3234 C C . PHE A 1 411 ? -10.580 -3.045 20.304 1.00 94.38 411 PHE A C 1
ATOM 3236 O O . PHE A 1 411 ? -10.057 -1.931 20.393 1.00 94.38 411 PHE A O 1
ATOM 3243 N N . ALA A 1 412 ? -9.987 -4.167 20.707 1.00 92.62 412 ALA A N 1
ATOM 3244 C CA . ALA A 1 412 ? -8.621 -4.245 21.190 1.00 92.62 412 ALA A CA 1
ATOM 3245 C C . ALA A 1 412 ? -7.959 -5.537 20.713 1.00 92.62 412 ALA A C 1
ATOM 3247 O O . ALA A 1 412 ? -8.600 -6.586 20.648 1.00 92.62 412 ALA A O 1
ATOM 3248 N N . TRP A 1 413 ? -6.667 -5.451 20.405 1.00 88.00 413 TRP A N 1
ATOM 3249 C CA . TRP A 1 413 ? -5.855 -6.612 20.068 1.00 88.00 413 TRP A CA 1
ATOM 3250 C C . TRP A 1 413 ? -5.168 -7.154 21.321 1.00 88.00 413 TRP A C 1
ATOM 3252 O O . TRP A 1 413 ? -4.481 -6.410 22.024 1.00 88.00 413 TRP A O 1
ATOM 3262 N N . ASP A 1 414 ? -5.349 -8.445 21.594 1.00 88.94 414 ASP A N 1
ATOM 3263 C CA . ASP A 1 414 ? -4.652 -9.128 22.680 1.00 88.94 414 ASP A CA 1
ATOM 3264 C C . ASP A 1 414 ? -3.247 -9.527 22.215 1.00 88.94 414 ASP A C 1
ATOM 3266 O O . ASP A 1 414 ? -3.082 -10.319 21.287 1.00 88.94 414 ASP A O 1
ATOM 3270 N N . SER A 1 415 ? -2.215 -8.941 22.819 1.00 81.75 415 SER A N 1
ATOM 3271 C CA . SER A 1 415 ? -0.824 -9.224 22.456 1.00 81.75 415 SER A CA 1
ATOM 3272 C C . SER A 1 415 ? 0.087 -9.281 23.664 1.00 81.75 415 SER A C 1
ATOM 3274 O O . SER A 1 415 ? -0.192 -8.708 24.711 1.00 81.75 415 SER A O 1
ATOM 3276 N N . MET A 1 416 ? 1.260 -9.884 23.487 1.00 76.81 416 MET A N 1
ATOM 3277 C CA . MET A 1 416 ? 2.275 -9.935 24.540 1.00 76.81 416 MET A CA 1
ATOM 3278 C C . MET A 1 416 ? 2.769 -8.554 25.011 1.00 76.81 416 MET A C 1
ATOM 3280 O O . MET A 1 416 ? 3.254 -8.442 26.133 1.00 76.81 416 MET A O 1
ATOM 3284 N N . PHE A 1 417 ? 2.665 -7.514 24.175 1.00 75.19 417 PHE A N 1
ATOM 3285 C CA . PHE A 1 417 ? 3.097 -6.151 24.513 1.00 75.19 417 PHE A CA 1
ATOM 3286 C C . PHE A 1 417 ? 1.983 -5.315 25.152 1.00 75.19 417 PHE A C 1
ATOM 3288 O O . PHE A 1 417 ? 2.263 -4.316 25.817 1.00 75.19 417 PHE A O 1
ATOM 3295 N N . GLN A 1 418 ? 0.731 -5.730 24.955 1.00 86.06 418 GLN A N 1
ATOM 3296 C CA . GLN A 1 418 ? -0.449 -5.080 25.501 1.00 86.06 418 GLN A CA 1
ATOM 3297 C C . GLN A 1 418 ? -1.551 -6.120 25.780 1.00 86.06 418 GLN A C 1
ATOM 3299 O O . GLN A 1 418 ? -2.535 -6.194 25.039 1.00 86.06 418 GLN A O 1
ATOM 3304 N N . PRO A 1 419 ? -1.366 -6.967 26.809 1.00 90.19 419 PRO A N 1
ATOM 3305 C CA . PRO A 1 419 ? -2.248 -8.102 27.050 1.00 90.19 419 PRO A CA 1
ATOM 3306 C C . PRO A 1 419 ? -3.615 -7.660 27.568 1.00 90.19 419 PRO A C 1
ATOM 3308 O O . PRO A 1 419 ? -3.732 -6.718 28.360 1.00 90.19 419 PRO A O 1
ATOM 3311 N N . LEU A 1 420 ? -4.656 -8.379 27.161 1.00 93.38 420 LEU A N 1
ATOM 3312 C CA . LEU A 1 420 ? -5.973 -8.273 27.776 1.00 93.38 420 LEU A CA 1
ATOM 3313 C C . LEU A 1 420 ? -6.064 -9.170 29.022 1.00 93.38 420 LEU A C 1
ATOM 3315 O O . LEU A 1 420 ? -5.452 -10.235 29.098 1.00 93.38 420 LEU A O 1
ATOM 3319 N N . ASP A 1 421 ? -6.865 -8.765 30.009 1.00 94.88 421 ASP A N 1
ATOM 3320 C CA . ASP A 1 421 ? -7.300 -9.637 31.097 1.00 94.88 421 ASP A CA 1
ATOM 3321 C C . ASP A 1 421 ? -8.270 -10.659 30.508 1.00 94.88 421 ASP A C 1
ATOM 3323 O O . ASP A 1 421 ? -9.488 -10.462 30.467 1.00 94.88 421 ASP A O 1
ATOM 3327 N N . TYR A 1 422 ? -7.690 -11.757 30.027 1.00 93.75 422 TYR A N 1
ATOM 3328 C CA . TYR A 1 422 ? -8.402 -12.838 29.368 1.00 93.75 422 TYR A CA 1
ATOM 3329 C C . TYR A 1 422 ? -9.628 -13.283 30.169 1.00 93.75 422 TYR A C 1
ATOM 3331 O O . TYR A 1 422 ? -10.722 -13.376 29.619 1.00 93.75 422 TYR A O 1
ATOM 3339 N N . ASN A 1 423 ? -9.484 -13.492 31.483 1.00 95.94 423 ASN A N 1
ATOM 3340 C CA . ASN A 1 423 ? -10.586 -13.966 32.316 1.00 95.94 423 ASN A CA 1
ATOM 3341 C C . ASN A 1 423 ? -11.697 -12.922 32.430 1.00 95.94 423 ASN A C 1
ATOM 3343 O O . ASN A 1 423 ? -12.871 -13.286 32.366 1.00 95.94 423 ASN A O 1
ATOM 3347 N N . ALA A 1 424 ? -11.368 -11.643 32.614 1.00 96.31 424 ALA A N 1
ATOM 3348 C CA . ALA A 1 424 ? -12.385 -10.598 32.676 1.00 96.31 424 ALA A CA 1
ATOM 3349 C C . ALA A 1 424 ? -13.111 -10.433 31.332 1.00 96.31 424 ALA A C 1
ATOM 3351 O O . ALA A 1 424 ? -14.334 -10.289 31.312 1.00 96.31 424 ALA A O 1
ATOM 3352 N N . VAL A 1 425 ? -12.375 -10.506 30.221 1.00 95.56 425 VAL A N 1
ATOM 3353 C CA . VAL A 1 425 ? -12.909 -10.336 28.867 1.00 95.56 425 VAL A CA 1
ATOM 3354 C C . VAL A 1 425 ? -13.822 -11.496 28.466 1.00 95.56 425 VAL A C 1
ATOM 3356 O O . VAL A 1 425 ? -14.966 -11.248 28.096 1.00 95.56 425 VAL A O 1
ATOM 3359 N N . VAL A 1 426 ? -13.389 -12.755 28.602 1.00 95.44 426 VAL A N 1
ATOM 3360 C CA . VAL A 1 426 ? -14.211 -13.917 28.194 1.00 95.44 426 VAL A CA 1
ATOM 3361 C C . VAL A 1 426 ? -15.439 -14.134 29.078 1.00 95.44 426 VAL A C 1
ATOM 3363 O O . VAL A 1 426 ? -16.418 -14.737 28.643 1.00 95.44 426 VAL A O 1
ATOM 3366 N N . ASN A 1 427 ? -15.404 -13.651 30.325 1.00 96.06 427 ASN A N 1
ATOM 3367 C CA . ASN A 1 427 ? -16.553 -13.706 31.229 1.00 96.06 427 ASN A CA 1
ATOM 3368 C C . ASN A 1 427 ? -17.508 -12.512 31.056 1.00 96.06 427 ASN A C 1
ATOM 3370 O O . ASN A 1 427 ? -18.588 -12.516 31.654 1.00 96.06 427 ASN A O 1
ATOM 3374 N N . ASN A 1 428 ? -17.145 -11.495 30.267 1.00 95.75 428 ASN A N 1
ATOM 3375 C CA . ASN A 1 428 ? -18.021 -10.366 29.987 1.00 95.75 428 ASN A CA 1
ATOM 3376 C C . ASN A 1 428 ? -18.998 -10.731 28.850 1.00 95.75 428 ASN A C 1
ATOM 3378 O O . ASN A 1 428 ? -18.570 -10.920 27.714 1.00 95.75 428 ASN A O 1
ATOM 3382 N N . PRO A 1 429 ? -20.321 -10.790 29.103 1.00 95.00 429 PRO A N 1
ATOM 3383 C CA . PRO A 1 429 ? -21.298 -11.224 28.101 1.00 95.00 429 PRO A CA 1
ATOM 3384 C C . PRO A 1 429 ? -21.458 -10.256 26.918 1.00 95.00 429 PRO A C 1
ATOM 3386 O O . PRO A 1 429 ? -22.088 -10.617 25.927 1.00 95.00 429 PRO A O 1
ATOM 3389 N N . ASN A 1 430 ? -20.926 -9.037 27.027 1.00 94.81 430 ASN A N 1
ATOM 3390 C CA . ASN A 1 430 ? -21.010 -8.008 25.995 1.00 94.81 430 ASN A CA 1
ATOM 3391 C C . ASN A 1 430 ? -19.734 -7.911 25.148 1.00 94.81 430 ASN A C 1
ATOM 3393 O O . ASN A 1 430 ? -19.655 -7.042 24.283 1.00 94.81 430 ASN A O 1
ATOM 3397 N N . ILE A 1 431 ? -18.728 -8.749 25.408 1.00 95.62 431 ILE A N 1
ATOM 3398 C CA . ILE A 1 431 ? -17.475 -8.751 24.658 1.00 95.62 431 ILE A CA 1
ATOM 3399 C C . ILE A 1 431 ? -17.326 -10.094 23.956 1.00 95.62 431 ILE A C 1
ATOM 3401 O O . ILE A 1 431 ? -17.457 -11.156 24.562 1.00 95.62 431 ILE A O 1
ATOM 3405 N N . ARG A 1 432 ? -17.038 -10.043 22.656 1.00 95.31 432 ARG A N 1
ATOM 3406 C CA . ARG A 1 432 ? -16.655 -11.217 21.879 1.00 95.31 432 ARG A CA 1
ATOM 3407 C C . ARG A 1 432 ? -15.134 -11.297 21.848 1.00 95.31 432 ARG A C 1
ATOM 3409 O O . ARG A 1 432 ? -14.490 -10.394 21.329 1.00 95.31 432 ARG A O 1
ATOM 3416 N N . TYR A 1 433 ? -14.586 -12.382 22.382 1.00 94.25 433 TYR A N 1
ATOM 3417 C CA . TYR A 1 433 ? -13.172 -12.713 22.245 1.00 94.25 433 TYR A CA 1
ATOM 3418 C C . TYR A 1 433 ? -13.004 -13.750 21.133 1.00 94.25 433 TYR A C 1
ATOM 3420 O O . TYR A 1 433 ? -13.693 -14.773 21.135 1.00 94.25 433 TYR A O 1
ATOM 3428 N N . GLU A 1 434 ? -12.111 -13.481 20.185 1.00 91.75 434 GLU A N 1
ATOM 3429 C CA . GLU A 1 434 ? -11.756 -14.407 19.110 1.00 91.75 434 GLU A CA 1
ATOM 3430 C C . GLU A 1 434 ? -10.282 -14.771 19.220 1.00 91.75 434 GLU A C 1
ATOM 3432 O O . GLU A 1 434 ? -9.407 -13.939 18.994 1.00 91.75 434 GLU A O 1
ATOM 3437 N N . GLU A 1 435 ? -10.013 -16.026 19.568 1.00 86.62 435 GLU A N 1
ATOM 3438 C CA . GLU A 1 435 ? -8.655 -16.554 19.596 1.00 86.62 435 GLU A CA 1
ATOM 3439 C C . GLU A 1 435 ? -8.206 -16.885 18.167 1.00 86.62 435 GLU A C 1
ATOM 3441 O O . GLU A 1 435 ? -8.885 -17.620 17.442 1.00 86.62 435 GLU A O 1
ATOM 3446 N N . GLN A 1 436 ? -7.064 -16.336 17.754 1.00 77.94 436 GLN A N 1
ATOM 3447 C CA . GLN A 1 436 ? -6.431 -16.683 16.484 1.00 77.94 436 GLN A CA 1
ATOM 3448 C C . GLN A 1 436 ? -5.472 -17.864 16.650 1.00 77.94 436 GLN A C 1
ATOM 3450 O O . GLN A 1 436 ? -5.060 -18.208 17.758 1.00 77.94 436 GLN A O 1
ATOM 3455 N N . ALA A 1 437 ? -5.103 -18.497 15.533 1.00 73.56 437 ALA A N 1
ATOM 3456 C CA . ALA A 1 437 ? -4.062 -19.517 15.543 1.00 73.56 437 ALA A CA 1
ATOM 3457 C C . ALA A 1 437 ? -2.763 -18.952 16.139 1.00 73.56 437 ALA A C 1
ATOM 3459 O O . ALA A 1 437 ? -2.468 -17.763 16.002 1.00 73.56 437 ALA A O 1
ATOM 3460 N N . ALA A 1 438 ? -1.983 -19.816 16.791 1.00 68.62 438 ALA A N 1
ATOM 3461 C CA . ALA A 1 438 ? -0.690 -19.421 17.325 1.00 68.62 438 ALA A CA 1
ATOM 3462 C C . ALA A 1 438 ? 0.160 -18.794 16.212 1.00 68.62 438 ALA A C 1
ATOM 3464 O O . ALA A 1 438 ? 0.348 -19.393 15.153 1.00 68.62 438 ALA A O 1
ATOM 3465 N N . SER A 1 439 ? 0.662 -17.590 16.474 1.00 65.00 439 SER A N 1
ATOM 3466 C CA . SER A 1 439 ? 1.581 -16.903 15.577 1.00 65.00 439 SER A CA 1
ATOM 3467 C C . SER A 1 439 ? 2.829 -17.759 15.340 1.00 65.00 439 SER A C 1
ATOM 3469 O O . SER A 1 439 ? 3.397 -18.315 16.283 1.00 65.00 439 SER A O 1
ATOM 3471 N N . GLU A 1 440 ? 3.280 -17.855 14.087 1.00 59.22 440 GLU A N 1
ATOM 3472 C CA . GLU A 1 440 ? 4.552 -18.510 13.747 1.00 59.22 440 GLU A CA 1
ATOM 3473 C C . GLU A 1 440 ? 5.767 -17.688 14.212 1.00 59.22 440 GLU A C 1
ATOM 3475 O O . GLU A 1 440 ? 6.887 -18.205 14.300 1.00 59.22 440 GLU A O 1
ATOM 3480 N N . TYR A 1 441 ? 5.550 -16.414 14.562 1.00 59.81 441 TYR A N 1
ATOM 3481 C CA . TYR A 1 441 ? 6.589 -15.527 15.061 1.00 59.81 441 TYR A CA 1
ATOM 3482 C C . TYR A 1 441 ? 7.004 -15.916 16.479 1.00 59.81 441 TYR A C 1
ATOM 3484 O O . TYR A 1 441 ? 6.223 -15.891 17.432 1.00 59.81 441 TYR A O 1
ATOM 3492 N N . LYS A 1 442 ? 8.285 -16.250 16.625 1.00 61.00 442 LYS A N 1
ATOM 3493 C CA . LYS A 1 442 ? 8.902 -16.542 17.918 1.00 61.00 442 LYS A CA 1
ATOM 3494 C C . LYS A 1 442 ? 9.393 -15.252 18.555 1.00 61.00 442 LYS A C 1
ATOM 3496 O O . LYS A 1 442 ? 10.057 -14.448 17.904 1.00 61.00 442 LYS A O 1
ATOM 3501 N N . THR A 1 443 ? 9.133 -15.084 19.848 1.00 65.00 443 THR A N 1
ATOM 3502 C CA . THR A 1 443 ? 9.806 -14.055 20.641 1.00 65.00 443 THR A CA 1
ATOM 3503 C C . THR A 1 443 ? 11.297 -14.373 20.688 1.00 65.00 443 THR A C 1
ATOM 3505 O O . THR A 1 443 ? 11.707 -15.379 21.269 1.00 65.00 443 THR A O 1
ATOM 3508 N N . ASN A 1 444 ? 12.105 -13.509 20.080 1.00 66.19 444 ASN A N 1
ATOM 3509 C CA . ASN A 1 444 ? 13.553 -13.650 20.045 1.00 66.19 444 ASN A CA 1
ATOM 3510 C C . ASN A 1 444 ? 14.191 -12.637 20.999 1.00 66.19 444 ASN A C 1
ATOM 3512 O O . ASN A 1 444 ? 13.815 -11.468 21.017 1.00 66.19 444 ASN A O 1
ATOM 3516 N N . VAL A 1 445 ? 15.183 -13.076 21.774 1.00 71.69 445 VAL A N 1
ATOM 3517 C CA . VAL A 1 445 ? 16.104 -12.164 22.461 1.00 71.69 445 VAL A CA 1
ATOM 3518 C C . VAL A 1 445 ? 17.290 -11.965 21.530 1.00 71.69 445 VAL A C 1
ATOM 3520 O O . VAL A 1 445 ? 18.114 -12.867 21.378 1.00 71.69 445 VAL A O 1
ATOM 3523 N N . VAL A 1 446 ? 17.355 -10.805 20.881 1.00 69.38 446 VAL A N 1
ATOM 3524 C CA . VAL A 1 446 ? 18.503 -10.432 20.052 1.00 69.38 446 VAL A CA 1
ATOM 3525 C C . VAL A 1 446 ? 19.552 -9.817 20.968 1.00 69.38 446 VAL A C 1
ATOM 3527 O O . VAL A 1 446 ? 19.345 -8.753 21.550 1.00 69.38 446 VAL A O 1
ATOM 3530 N N . LEU A 1 447 ? 20.666 -10.520 21.154 1.00 67.94 447 LEU A N 1
ATOM 3531 C CA . LEU A 1 447 ? 21.809 -9.983 21.881 1.00 67.94 447 LEU A CA 1
ATOM 3532 C C . LEU A 1 447 ? 22.606 -9.096 20.930 1.00 67.94 447 LEU A C 1
ATOM 3534 O O . LEU A 1 447 ? 22.940 -9.525 19.827 1.00 67.94 447 LEU A O 1
ATOM 3538 N N . ASN A 1 448 ? 22.934 -7.881 21.367 1.00 60.44 448 ASN A N 1
ATOM 3539 C CA . ASN A 1 448 ? 23.863 -7.030 20.638 1.00 60.44 448 ASN A CA 1
ATOM 3540 C C . ASN A 1 448 ? 25.238 -7.718 20.613 1.00 60.44 448 ASN A C 1
ATOM 3542 O O . ASN A 1 448 ? 25.912 -7.810 21.642 1.00 60.44 448 ASN A O 1
ATOM 3546 N N . ALA A 1 449 ? 25.625 -8.252 19.457 1.00 51.12 449 ALA A N 1
ATOM 3547 C CA . ALA A 1 449 ? 26.921 -8.880 19.260 1.00 51.12 449 ALA A CA 1
ATOM 3548 C C . ALA A 1 449 ? 27.975 -7.795 19.009 1.00 51.12 449 ALA A C 1
ATOM 3550 O O . ALA A 1 449 ? 28.455 -7.618 17.892 1.00 51.12 449 ALA A O 1
ATOM 3551 N N . ILE A 1 450 ? 28.348 -7.059 20.059 1.00 53.12 450 ILE A N 1
ATOM 3552 C CA . ILE A 1 450 ? 29.528 -6.198 20.000 1.00 53.12 450 ILE A CA 1
ATOM 3553 C C . ILE A 1 450 ? 30.741 -7.125 19.930 1.00 53.12 450 ILE A C 1
ATOM 3555 O O . ILE A 1 450 ? 31.082 -7.808 20.898 1.00 53.12 450 ILE A O 1
ATOM 3559 N N . ASN A 1 451 ? 31.387 -7.176 18.769 1.00 47.06 451 ASN A N 1
ATOM 3560 C CA . ASN A 1 451 ? 32.684 -7.818 18.633 1.00 47.06 451 ASN A CA 1
ATOM 3561 C C . ASN A 1 451 ? 33.738 -6.918 19.306 1.00 47.06 451 ASN A C 1
ATOM 3563 O O . ASN A 1 451 ? 34.367 -6.089 18.657 1.00 47.06 451 ASN A O 1
ATOM 3567 N N . GLU A 1 452 ? 33.890 -7.036 20.629 1.00 43.38 452 GLU A N 1
ATOM 3568 C CA . GLU A 1 452 ? 34.850 -6.256 21.432 1.00 43.38 452 GLU A CA 1
ATOM 3569 C C . GLU A 1 452 ? 36.327 -6.651 21.202 1.00 43.38 452 GLU A C 1
ATOM 3571 O O . GLU A 1 452 ? 37.210 -6.184 21.920 1.00 43.38 452 GLU A O 1
ATOM 3576 N N . THR A 1 453 ? 36.643 -7.487 20.208 1.00 45.66 453 THR A N 1
ATOM 3577 C CA . THR A 1 453 ? 38.035 -7.758 19.812 1.00 45.66 453 THR A CA 1
ATOM 3578 C C . THR A 1 453 ? 38.434 -6.951 18.581 1.00 45.66 453 THR A C 1
ATOM 3580 O O . THR A 1 453 ? 38.312 -7.434 17.457 1.00 45.66 453 THR A O 1
ATOM 3583 N N . TRP A 1 454 ? 38.951 -5.745 18.830 1.00 41.66 454 TRP A N 1
ATOM 3584 C CA . TRP A 1 454 ? 39.827 -4.997 17.922 1.00 41.66 454 TRP A CA 1
ATOM 3585 C C . TRP A 1 454 ? 41.237 -4.918 18.506 1.00 41.66 454 TRP A C 1
ATOM 3587 O O . TRP A 1 454 ? 41.360 -4.562 19.703 1.00 41.66 454 TRP A O 1
#

pLDDT: mean 75.83, std 18.95, range [27.05, 98.25]

Foldseek 3Di:
DVVVVVVVVVVVVVVVVVVVCCVVVVVVPDPPPPPPPDFFEAEEEDQFADWFQFLLFGDCPHCCNVPPQQFQWDFQWDADPPHPLCPVHQNLVRIHGDQFDDKDFAADDFDAFPVRDTQDQFTQKMKTWGDFLFAWLVRAAAWQLQVLLSLLLSCLQLQVLLVQNAPDVFDAPNRTPNAQKDFCVVCVRVADPSLNLQPQPDDDDPDDPPPDADDQVRWEKAAQDPVVVVYDAASFDQDPRRITGYPDLQSDADPVVRHGDPDPPGRIYGQWNYKAFPFIDSHIGMIMTGGSDRRSHRNHSSVPTTADCVVARNPSSNATRTAPDQPDDDSNHPDNDRHGTHRRQWAFDDAACPDVQHTGKTAGSPSRPCVVVCVVVVNNSRGMYTYGHFHWDDVSLVVVQVCVLVVVHDYYDADPRRHHPVVSQVPRPPHDDDDDDDDPDDDDDDDDPDPPPD

Sequence (454 aa):
MKNEKKNMKKTTRSIAFFLIFSTIVLPILPAFTVAQDGTVIFRRSTASLVGDWDPAITDWYNALVGSYLYNALEYPIGTPIYSSAGLDYPIGDEWIPILVTDWILEPWPEENNSVGFVNTGGYKSTTFTLREGVTFTDGSAWNATVFKWNIDRVHLINGNYTGMAYGNDEWEEQEGNLLGTMLVEDNKAYFTASWNNSEYDSPNLGLLEPSILPDVLDYAWYDLGPNASLVDYPGVTILANNTVRNPNPYGGWDNVSSAAIHWAPYDRYPGVAKVEILVNQASGGTIKVYHNTWSSAMGTFVNYPMLSYQAYKDEYTVHGIYGYENGVKDASNPTIVDHMIGTGPYVYVEHDETGTPPGGYLLKNENYWNKTALEADGLFEVDRVEIIKFPAGELGADAQNTAMLTHAIDFAWDSMFQPLDYNAVVNNPNIRYEEQAASEYKTNVVLNAINETW

Radius of gyration: 27.51 Å; chains: 1; bounding box: 108×57×56 Å

Secondary structure (DSSP, 8-state):
-HHHHHHHHHHHHHHHHHHHHHHHHTTTS-------SS--EEEEEE-SPP--S-TTTS-TTSHIIIIIIHHH---SEE--TT--TTSSS-HHHHPEESSEEEEEEEEPPPEE-TTS-EE-S-EEEEEEEEPTT-B-TTSPBPBHHHHHHHHHHHHHHHTTTTS-S-SSSS--TTSS--TTEEEHHHHGGG--SS---STT-SS----S--SS---TTSS--EE--TTGGGS--TT----TTSEE--SSTTS-EETTTTEE---TTTTEEESEEEEEEEEE-SSBEEEEEEESS--SSSTT-TTSPP--HHHHHHHHSSS---STTTT--SSSS-S---S---SSSEEEEEEETTSSSSEEEEEE-TT-TTHHHHHHTT----SEEEEEE--SSHHHHHHHHHHHHTTS-SB---BTTB---HHHHHT-TT----PPPPPS--------------

=== Feature glossary ===
The record interleaves many kinds of information about one protein. Here is each kind framed as the question it answers.

Q: What does the local fold look like, residue by residue?
A: A 3Di character summarizes, for each residue, the relative orientation of the Cα frame of its nearest spatial neighbor. Because it encodes fold topology rather than chemistry, 3Di alignments detect remote structural similarity that sequence alignment misses.

Q: Which residues are in helices, strands, or loops?
A: Secondary structure is the local, repeating backbone conformation. DSSP classifies it into eight states by reading the hydrogen-bond network: three helix types (H, G, I), two β types (E, B), two non-regular types (T, S), and unstructured coil (-).

Q: How big and how compact is the whole molecule?
A: Three whole-structure scalars: the radius of gyration (RMS distance of Cα from centroid, in Å), the count of Cα–Cα contacts (pairs closer than 8 Å and separated by more than four residues in sequence — i.e. tertiary, not local, contacts), and the bounding-box dimensions. Together they distinguish compact globular folds from extended fibres or disordered chains.

Q: How confident is the AlphaFold model at each residue?
A: For AlphaFold models, the B-factor field carries pLDDT — the model's own estimate of local accuracy on a 0–100 scale. Regions with pLDDT<50 should be treated as essentially unmodeled; they often correspond to intrinsically disordered segments.

Q: What family and function is it annotated with?
A: Functional annotations link the protein to curated databases. InterPro entries identify conserved domains and families by matching the sequence against member-database signatures (Pfam, PROSITE, CDD, …). Gene Ontology (GO) terms describe molecular function, biological process, and cellular component in a controlled vocabulary. CATH places the structure in a hierarchical fold classification (Class/Architecture/Topology/Homologous-superfamily). The organism is the source species.

Q: What known structures does this most resemble?
A: Nearest PDB neighbors are the top structural matches found by Foldseek when searching this structure against the entire Protein Data Bank. Each hit reports a TM-score (0 to 1; >0.5 almost always implies the same fold) and an E-value. These are *structural* homologs — they may share no detectable sequence similarity.

Q: Which residues are buried vs exposed?
A: Solvent-accessible surface area (SASA) is the area in Å² traced out by the centre of a 1.4 Å probe sphere (a water molecule) rolled over the protein's van der Waals surface (Shrake–Rupley / Lee–Richards construction). Buried residues have near-zero SASA; fully exposed residues can exceed 200 Å². The total SASA scales roughly with the number of surface residues.

Q: What are the backbone torsion angles?
A: φ (phi) and ψ (psi) are the two rotatable backbone dihedrals per residue: φ is the C(i-1)–N–Cα–C torsion, ψ is the N–Cα–C–N(i+1) torsion, both in degrees on (−180°, 180°]. α-helical residues cluster near (−60°, −45°); β-strand residues near (−120°, +130°). A Ramachandran plot is simply a scatter of (φ, ψ) for every residue.

Q: Are the domains correctly placed relative to each other?
A: Predicted aligned error is AlphaFold's pairwise confidence. Unlike pLDDT (per-residue), PAE is per-residue-pair and captures whether two parts of the structure are correctly placed relative to each other. Units are ångströms of expected positional error.

Q: What if only a Cα trace is available?
A: P-SEA three-state annotation labels each residue as helix, strand, or coil based purely on the geometry of the Cα trace. It serves as a fallback when the full backbone (and thus DSSP) is unavailable.

Q: What is the amino-acid chain?
A: This is the polypeptide sequence — one letter per residue, N-terminus first. Length ranges from a few dozen residues for small domains to over a thousand for large multi-domain proteins.

Q: What do the rendered images show?
A: The six renders are orthographic views along the three Cartesian axes in both directions. Representation (cartoon, sticks, or surface) and color scheme (sequence-rainbow or by-chain) vary across proteins so the training set covers all the common visualization conventions.

Q: What do the diagnostic plots show?
A: Plot images: a contact map (which residues are close in 3D, as an N×N binary image), a Ramachandran scatter (backbone torsion angles, revealing secondary-structure composition at a glance), and — for AlphaFold structures — a PAE heatmap (pairwise prediction confidence).

Q: How mobile is each atom in the crystal?
A: B-factor (Debye–Waller factor) reflects atomic displacement in the crystal lattice. It is an experimental observable (units Å²), not a prediction; low values mean the atom is pinned down, high values mean it moves or is heterogeneous across the crystal.

Q: Where is each backbone atom in 3D?
A: The mmCIF table is the protein's shape written out atom by atom. For each backbone N, Cα, C, and carbonyl O, it records an (x, y, z) coordinate triple in Å plus the residue type, chain letter, and residue number.